Protein AF-A0A9D8GWQ0-F1 (afdb_monomer)

Mean predicted aligned error: 8.58 Å

Radius of gyration: 28.24 Å; Cα contacts (8 Å, |Δi|>4): 1017; chains: 1; bounding box: 76×61×78 Å

Secondary structure (DSSP, 8-state):
-TTS--EE-SS--SHHHHHHHHHTT-SEE--SHHHHHHTT----S-GGGT--TTSSS----HHHHHHTT-TT-----HHHHHHHHHHHHHHHHHHHHHHHHHTT-S-GGGGTT-GGG----S-TTT---HHHHS---S--S---TTS---------S---SHHHHHHHHHHHSS-EEEEE-S--TT--STTHHHHHHHHHHHHTTTS-HHHHHHHHHH--SSTT-EEEEEEEEEEEEE-TTTTTT--TEEEEEEEEEE-TTTTTT-EEEEEEEEEEEPTTS-EEE--B-TTTTTT--EEEEEE-S-B-TTTTTT-EEEEEEE----SS---GGG--HHHHSSB-S-TTTT-EEEEEEE-S---TTBTTT--EEEEEEE-BGGGTB-HHHHHHHB-TT--EEEE---TTSHHHHHHHHHHHHHHHHHHHTT-HHHHHHTHHHHH-GGGTEEEEEE------TTS---

Foldseek 3Di:
DVPDAAEDEDPDDALVVVLLVQLLAHQYYDDDVNLVVLQPQPPPPCLLVLQRQAQDRHPDDPVRNVVVVVPRRDHRDDVSSVVSNVVRVVVSVVRNCVVCVVVVHRDSNVSRNNLCVDDDDDDVVPDDCCVSSPRPPPPPVDPPPPDPPPPPPPPPQPPDVLVVQLVCLLVVLDEAEAEDEPADQSREQACVVNQVSLVCLCVVHPDPPSSNVSSVVQQDDAQPGASYEYEYADQHEYHYNACAQPERNYHYAYQHEYEYNHLAQHPEYEYFQFFHQDPVRDTDHQEYYECHNPLHQEYEYAGQFAYEEAAQAQPHAYEYEQNHAQPAADDCVVPCFLVRWSYSACYNALHAAYEYEYAYGNAAQYQQNHDYYKYKYWADVRNVRHPVSVVRRHHPNHQKDWAQDDPPDPVLQSQLVSLVVNLVSCVVVVNPVVSVVCVVCNVGVSVTIIMIGHDPDDDPSVDDPD

Sequence (466 aa):
RDRVEIWADGGLRTAADAIKLICLGANRLGYGTAAMVAIGCTICRGCQLDTCHVGIATQLDEEEAEHRGLKRFVPREYEPAVEGLMRYFTEMGEALRRIAGAMGVDDVQDLVGQADRLAQITHHAEMDLDGLLTPTGDRVIGSPEDGERYFRPFSPPPPHRAPDAAQEALEAATVLAVEESDLTARDRNLGTDLAGVIARARTGLHTPQKLSAQVARTAPEGHAGTLVDLQFTDGAATGSGLAAFNVEGVRIRVSGGAQDGVGKCSLGGEVQVLKALSDSGEWVGGHVGKSFAYGAQRGLFLIQGDADARAGIRLSGADMVLGGEPDDPIDDRIGALGARANCKGFAFEYMTGGRAVVLGDPGPWLCSGMTGGVVYVRQEDGWNLDEAAVRRRLSKAAKVSLVPFEAGSEDAQNVSELLASYRAALAASGQDAEAARLAPLAEAPEDHFIAIHPVTQQADPNISTE

Nearest PDB structures (foldseek):
  1ofd-assembly2_B  TM=8.112E-01  e=1.352E-15  Synechocystis sp. PCC 6803
  1ofe-assembly2_B  TM=7.937E-01  e=5.193E-15  Synechocystis sp. PCC 6803
  7mfm-assembly1_G  TM=8.299E-01  e=1.540E-14  Bacillus subtilis
  1lm1-assembly1_A  TM=7.926E-01  e=3.524E-14  Synechocystis sp. PCC 6803
  6s6s-assembly1_C  TM=7.854E-01  e=1.894E-14  Azospirillum brasilense

Structure (mmCIF, N/CA/C/O backbone):
data_AF-A0A9D8GWQ0-F1
#
_entry.id   AF-A0A9D8GWQ0-F1
#
loop_
_atom_site.group_PDB
_atom_site.id
_atom_site.type_symbol
_atom_site.label_atom_id
_atom_site.label_alt_id
_atom_site.label_comp_id
_atom_site.label_asym_id
_atom_site.label_entity_id
_atom_site.label_seq_id
_atom_site.pdbx_PDB_ins_code
_atom_site.Cartn_x
_atom_site.Cartn_y
_atom_site.Cartn_z
_atom_site.occupancy
_atom_site.B_iso_or_equiv
_atom_site.auth_seq_id
_atom_site.auth_comp_id
_atom_site.auth_asym_id
_atom_site.auth_atom_id
_atom_site.pdbx_PDB_model_num
ATOM 1 N N . ARG A 1 1 ? -3.227 -7.475 -31.555 1.00 69.62 1 ARG A N 1
ATOM 2 C CA . ARG A 1 1 ? -1.836 -7.056 -31.217 1.00 69.62 1 ARG A CA 1
ATOM 3 C C . ARG A 1 1 ? -1.715 -5.532 -31.153 1.00 69.62 1 ARG A C 1
ATOM 5 O O . ARG A 1 1 ? -1.007 -5.031 -30.296 1.00 69.62 1 ARG A O 1
ATOM 12 N N . ASP A 1 2 ? -2.452 -4.833 -32.005 1.00 74.19 2 ASP A N 1
ATOM 13 C CA . ASP A 1 2 ? -2.796 -3.404 -32.030 1.00 74.19 2 ASP A CA 1
ATOM 14 C C . ASP A 1 2 ? -3.245 -2.745 -30.706 1.00 74.19 2 ASP A C 1
ATOM 16 O O . ASP A 1 2 ? -3.158 -1.531 -30.576 1.00 74.19 2 ASP A O 1
ATOM 20 N N . ARG A 1 3 ? -3.725 -3.507 -29.714 1.00 75.44 3 ARG A N 1
ATOM 21 C CA . ARG A 1 3 ? -4.240 -2.950 -28.444 1.00 75.44 3 ARG A CA 1
ATOM 22 C C . ARG A 1 3 ? -3.185 -2.705 -27.359 1.00 75.44 3 ARG A C 1
ATOM 24 O O . ARG A 1 3 ? -3.527 -2.144 -26.323 1.00 75.44 3 ARG A O 1
ATOM 31 N N . VAL A 1 4 ? -1.956 -3.181 -27.547 1.00 80.50 4 VAL A N 1
ATOM 32 C CA . VAL A 1 4 ? -0.872 -3.090 -26.554 1.00 80.50 4 VAL A CA 1
ATOM 33 C C . VAL A 1 4 ? 0.449 -2.789 -27.251 1.00 80.50 4 VAL A C 1
ATOM 35 O O . VAL A 1 4 ? 0.674 -3.266 -28.360 1.00 80.50 4 VAL A O 1
ATOM 38 N N . GLU A 1 5 ? 1.341 -2.045 -26.601 1.00 87.50 5 GLU A N 1
ATOM 39 C CA . GLU A 1 5 ? 2.758 -2.018 -26.977 1.00 87.50 5 GLU A CA 1
ATOM 40 C C . GLU A 1 5 ? 3.494 -3.155 -26.258 1.00 87.50 5 GLU A C 1
ATOM 42 O O . GLU A 1 5 ? 3.232 -3.420 -25.085 1.00 87.50 5 GLU A O 1
ATOM 47 N N . ILE A 1 6 ? 4.433 -3.814 -26.939 1.00 89.94 6 ILE A N 1
ATOM 48 C CA . ILE A 1 6 ? 5.308 -4.815 -26.314 1.00 89.94 6 ILE A CA 1
ATOM 49 C C . ILE A 1 6 ? 6.654 -4.170 -26.027 1.00 89.94 6 ILE A C 1
ATOM 51 O O . ILE A 1 6 ? 7.312 -3.654 -26.932 1.00 89.94 6 ILE A O 1
ATOM 55 N N . TRP A 1 7 ? 7.044 -4.180 -24.758 1.00 95.06 7 TRP A N 1
ATOM 56 C CA . TRP A 1 7 ? 8.340 -3.704 -24.295 1.00 95.06 7 TRP A CA 1
ATOM 57 C C . TRP A 1 7 ? 9.187 -4.924 -23.939 1.00 95.06 7 TRP A C 1
ATOM 59 O O . TRP A 1 7 ? 8.683 -5.848 -23.303 1.00 95.06 7 TRP A O 1
ATOM 69 N N . ALA A 1 8 ? 10.448 -4.940 -24.360 1.00 95.94 8 ALA A N 1
ATOM 70 C CA . ALA A 1 8 ? 11.371 -6.031 -24.066 1.00 95.94 8 ALA A CA 1
ATOM 71 C C . ALA A 1 8 ? 12.682 -5.499 -23.481 1.00 95.94 8 ALA A C 1
ATOM 73 O O . ALA A 1 8 ? 13.184 -4.459 -23.901 1.00 95.94 8 ALA A O 1
ATOM 74 N N . ASP A 1 9 ? 13.257 -6.221 -22.529 1.00 96.06 9 ASP A N 1
ATOM 75 C CA . ASP A 1 9 ? 14.583 -5.960 -21.979 1.00 96.06 9 ASP A CA 1
ATOM 76 C C . ASP A 1 9 ? 15.331 -7.285 -21.740 1.00 96.06 9 ASP A C 1
ATOM 78 O O . ASP A 1 9 ? 14.940 -8.334 -22.252 1.00 96.06 9 ASP A O 1
ATOM 82 N N . GLY A 1 10 ? 16.445 -7.228 -21.009 1.00 92.94 10 GLY A N 1
ATOM 83 C CA . GLY A 1 10 ? 17.205 -8.415 -20.619 1.00 92.94 10 GLY A CA 1
ATOM 84 C C . GLY A 1 10 ? 18.472 -8.607 -21.447 1.00 92.94 10 GLY A C 1
ATOM 85 O O . GLY A 1 10 ? 18.461 -9.113 -22.563 1.00 92.94 10 GLY A O 1
ATOM 86 N N . GLY A 1 11 ? 19.615 -8.210 -20.882 1.00 90.12 11 GLY A N 1
ATOM 87 C CA . GLY A 1 11 ? 20.929 -8.500 -21.466 1.00 90.12 11 GLY A CA 1
ATOM 88 C C . GLY A 1 11 ? 21.261 -7.780 -22.780 1.00 90.12 11 GLY A C 1
ATOM 89 O O . GLY A 1 11 ? 22.303 -8.080 -23.357 1.00 90.12 11 GLY A O 1
ATOM 90 N N . LEU A 1 12 ? 20.438 -6.824 -23.223 1.00 93.44 12 LEU A N 1
ATOM 91 C CA . LEU A 1 12 ? 20.675 -5.997 -24.409 1.00 93.44 12 LEU A CA 1
ATOM 92 C C . LEU A 1 12 ? 21.979 -5.200 -24.281 1.00 93.44 12 LEU A C 1
ATOM 94 O O . LEU A 1 12 ? 22.118 -4.360 -23.387 1.00 93.44 12 LEU A O 1
ATOM 98 N N . ARG A 1 13 ? 22.935 -5.461 -25.178 1.00 90.44 13 ARG A N 1
ATOM 99 C CA . ARG A 1 13 ? 24.250 -4.792 -25.189 1.00 90.44 13 ARG A CA 1
ATOM 100 C C . ARG A 1 13 ? 24.556 -4.106 -26.509 1.00 90.44 13 ARG A C 1
ATOM 102 O O . ARG A 1 13 ? 25.332 -3.156 -26.527 1.00 90.44 13 ARG A O 1
ATOM 109 N N . THR A 1 14 ? 23.993 -4.604 -27.605 1.00 94.75 14 THR A N 1
ATOM 110 C CA . THR A 1 14 ? 24.332 -4.157 -28.956 1.00 94.75 14 THR A CA 1
ATOM 111 C C . THR A 1 14 ? 23.088 -3.841 -29.780 1.00 94.75 14 THR A C 1
ATOM 113 O O . THR A 1 14 ? 21.995 -4.339 -29.507 1.00 94.75 14 THR A O 1
ATOM 116 N N . ALA A 1 15 ? 23.272 -3.067 -30.852 1.00 95.94 15 ALA A N 1
ATOM 117 C CA . ALA A 1 15 ? 22.208 -2.782 -31.813 1.00 95.94 15 ALA A CA 1
ATOM 118 C C . ALA A 1 15 ? 21.702 -4.050 -32.525 1.00 95.94 15 ALA A C 1
ATOM 120 O O . ALA A 1 15 ? 20.538 -4.121 -32.907 1.00 95.94 15 ALA A O 1
ATOM 121 N N . ALA A 1 16 ? 22.549 -5.075 -32.663 1.00 95.31 16 ALA A N 1
ATOM 122 C CA . ALA A 1 16 ? 22.145 -6.359 -33.225 1.00 95.31 16 ALA A CA 1
ATOM 123 C C . ALA A 1 16 ? 21.191 -7.118 -32.291 1.00 95.31 16 ALA A C 1
ATOM 125 O O . ALA A 1 16 ? 20.250 -7.746 -32.767 1.00 95.31 16 ALA A O 1
ATOM 126 N N . ASP A 1 17 ? 21.405 -7.052 -30.974 1.00 95.94 17 ASP A N 1
ATOM 127 C CA . ASP A 1 17 ? 20.475 -7.633 -29.995 1.00 95.94 17 ASP A CA 1
ATOM 128 C C . ASP A 1 17 ? 19.128 -6.906 -30.046 1.00 95.94 17 ASP A C 1
ATOM 130 O O . ASP A 1 17 ? 18.072 -7.533 -30.104 1.00 95.94 17 ASP A O 1
ATOM 134 N N . ALA A 1 18 ? 19.182 -5.575 -30.109 1.00 96.44 18 ALA A N 1
ATOM 135 C CA . ALA A 1 18 ? 18.012 -4.718 -30.215 1.00 96.44 18 ALA A CA 1
ATOM 136 C C . ALA A 1 18 ? 17.177 -5.006 -31.478 1.00 96.44 18 ALA A C 1
ATOM 138 O O . ALA A 1 18 ? 15.974 -5.234 -31.366 1.00 96.44 18 ALA A O 1
ATOM 139 N N . ILE A 1 19 ? 17.799 -5.075 -32.663 1.00 97.00 19 ILE A N 1
ATOM 140 C CA . ILE A 1 19 ? 17.099 -5.390 -33.923 1.00 97.00 19 ILE A CA 1
ATOM 141 C C . ILE A 1 19 ? 16.437 -6.764 -33.874 1.00 97.00 19 ILE A C 1
ATOM 143 O O . ILE A 1 19 ? 15.312 -6.900 -34.346 1.00 97.00 19 ILE A O 1
ATOM 147 N N . LYS A 1 20 ? 17.086 -7.772 -33.274 1.00 96.00 20 LYS A N 1
ATOM 148 C CA . LYS A 1 20 ? 16.481 -9.103 -33.127 1.00 96.00 20 LYS A CA 1
ATOM 149 C C . LYS A 1 20 ? 15.201 -9.035 -32.301 1.00 96.00 20 LYS A C 1
ATOM 151 O O . LYS A 1 20 ? 14.183 -9.547 -32.744 1.00 96.00 20 LYS A O 1
ATOM 156 N N . LEU A 1 21 ? 15.220 -8.374 -31.140 1.00 96.12 21 LEU A N 1
ATOM 157 C CA . LEU A 1 21 ? 14.016 -8.242 -30.310 1.00 96.12 21 LEU A CA 1
ATOM 158 C C . LEU A 1 21 ? 12.903 -7.451 -31.009 1.00 96.12 21 LEU A C 1
ATOM 160 O O . LEU A 1 21 ? 11.731 -7.793 -30.866 1.00 96.12 21 LEU A O 1
ATOM 164 N N . ILE A 1 22 ? 13.261 -6.433 -31.794 1.00 95.94 22 ILE A N 1
ATOM 165 C CA . ILE A 1 22 ? 12.305 -5.675 -32.612 1.00 95.94 22 ILE A CA 1
ATOM 166 C C . ILE A 1 22 ? 11.671 -6.588 -33.668 1.00 95.94 22 ILE A C 1
ATOM 168 O O . ILE A 1 22 ? 10.448 -6.697 -33.717 1.00 95.94 22 ILE A O 1
ATOM 172 N N . CYS A 1 23 ? 12.478 -7.334 -34.428 1.00 95.50 23 CYS A N 1
ATOM 173 C CA . CYS A 1 23 ? 11.988 -8.311 -35.407 1.00 95.50 23 CYS A CA 1
ATOM 174 C C . CYS A 1 23 ? 11.107 -9.390 -34.758 1.00 95.50 23 CYS A C 1
ATOM 176 O O . CYS A 1 23 ? 10.121 -9.812 -35.346 1.00 95.50 23 CYS A O 1
ATOM 178 N N . LEU A 1 24 ? 11.391 -9.778 -33.513 1.00 94.94 24 LEU A N 1
ATOM 179 C CA . LEU A 1 24 ? 10.560 -10.706 -32.736 1.00 94.94 24 LEU A CA 1
ATOM 180 C C . LEU A 1 24 ? 9.284 -10.066 -32.147 1.00 94.94 24 LEU A C 1
ATOM 182 O O . LEU A 1 24 ? 8.480 -10.762 -31.530 1.00 94.94 24 LEU A O 1
ATOM 186 N N . GLY A 1 25 ? 9.061 -8.762 -32.342 1.00 92.38 25 GLY A N 1
ATOM 187 C CA . GLY A 1 25 ? 7.790 -8.091 -32.053 1.00 92.38 25 GLY A CA 1
ATOM 188 C C . GLY A 1 25 ? 7.817 -7.026 -30.956 1.00 92.38 25 GLY A C 1
ATOM 189 O O . GLY A 1 25 ? 6.742 -6.541 -30.586 1.00 92.38 25 GLY A O 1
ATOM 190 N N . ALA A 1 26 ? 8.983 -6.645 -30.426 1.00 95.12 26 ALA A N 1
ATOM 191 C CA . ALA A 1 26 ? 9.093 -5.560 -29.449 1.00 95.12 26 ALA A CA 1
ATOM 192 C C . ALA A 1 26 ? 8.931 -4.178 -30.112 1.00 95.12 26 ALA A C 1
ATOM 194 O O . ALA A 1 26 ? 9.663 -3.840 -31.035 1.00 95.12 26 ALA A O 1
ATOM 195 N N . ASN A 1 27 ? 8.013 -3.349 -29.602 1.00 92.06 27 ASN A N 1
ATOM 196 C CA . ASN A 1 27 ? 7.883 -1.939 -29.999 1.00 92.06 27 ASN A CA 1
ATOM 197 C C . ASN A 1 27 ? 8.937 -1.057 -29.321 1.00 92.06 27 ASN A C 1
ATOM 199 O O . ASN A 1 27 ? 9.398 -0.070 -29.898 1.00 92.06 27 ASN A O 1
ATOM 203 N N . ARG A 1 28 ? 9.287 -1.389 -28.071 1.00 93.88 28 ARG A N 1
ATOM 204 C CA . ARG A 1 28 ? 10.242 -0.636 -27.252 1.00 93.88 28 ARG A CA 1
ATOM 205 C C . ARG A 1 28 ? 11.221 -1.557 -26.552 1.00 93.88 28 ARG A C 1
ATOM 207 O O . ARG A 1 28 ? 10.903 -2.705 -26.248 1.00 93.88 28 ARG A O 1
ATOM 214 N N . LEU A 1 29 ? 12.400 -1.014 -26.271 1.00 95.06 29 LEU A N 1
ATOM 215 C CA . LEU A 1 29 ? 13.492 -1.731 -25.631 1.00 95.06 29 LEU A CA 1
ATOM 216 C C . LEU A 1 29 ? 13.909 -1.042 -24.331 1.00 95.06 29 LEU A C 1
ATOM 218 O O . LEU A 1 29 ? 14.144 0.167 -24.321 1.00 95.06 29 LEU A O 1
ATOM 222 N N . GLY A 1 30 ? 14.018 -1.815 -23.253 1.00 95.75 30 GLY A N 1
ATOM 223 C CA . GLY A 1 30 ? 14.525 -1.370 -21.958 1.00 95.75 30 GLY A CA 1
ATOM 224 C C . GLY A 1 30 ? 16.007 -1.704 -21.781 1.00 95.75 30 GLY A C 1
ATOM 225 O O . GLY A 1 30 ? 16.451 -2.807 -22.092 1.00 95.75 30 GLY A O 1
ATOM 226 N N . TYR A 1 31 ? 16.789 -0.763 -21.246 1.00 96.00 31 TYR A N 1
ATOM 227 C CA . TYR A 1 31 ? 18.221 -0.949 -20.991 1.00 96.00 31 TYR A CA 1
ATOM 228 C C . TYR A 1 31 ? 18.539 -0.694 -19.516 1.00 96.00 31 TYR A C 1
ATOM 230 O O . TYR A 1 31 ? 18.653 0.450 -19.093 1.00 96.00 31 TYR A O 1
ATOM 238 N N . GLY A 1 32 ? 18.720 -1.766 -18.741 1.00 94.19 32 GLY A N 1
ATOM 239 C CA . GLY A 1 32 ? 19.171 -1.690 -17.346 1.00 94.19 32 GLY A CA 1
ATOM 240 C C . GLY A 1 32 ? 20.698 -1.715 -17.232 1.00 94.19 32 GLY A C 1
ATOM 241 O O . GLY A 1 32 ? 21.352 -0.686 -17.084 1.00 94.19 32 GLY A O 1
ATOM 242 N N . THR A 1 33 ? 21.300 -2.905 -17.345 1.00 94.25 33 THR A N 1
ATOM 243 C CA . THR A 1 33 ? 22.745 -3.106 -17.121 1.00 94.25 33 THR A CA 1
ATOM 244 C C . THR A 1 33 ? 23.631 -2.251 -18.027 1.00 94.25 33 THR A C 1
ATOM 246 O O . THR A 1 33 ? 24.604 -1.681 -17.547 1.00 94.25 33 THR A O 1
ATOM 249 N N . ALA A 1 34 ? 23.313 -2.135 -19.320 1.00 94.50 34 ALA A N 1
ATOM 250 C CA . ALA A 1 34 ? 24.120 -1.333 -20.239 1.00 94.50 34 ALA A CA 1
ATOM 251 C C . ALA A 1 34 ? 24.074 0.166 -19.894 1.00 94.50 34 ALA A C 1
ATOM 253 O O . ALA A 1 34 ? 25.108 0.826 -19.946 1.00 94.50 34 ALA A O 1
ATOM 254 N N . ALA A 1 35 ? 22.921 0.678 -19.445 1.00 94.88 35 ALA A N 1
ATOM 255 C CA . ALA A 1 35 ? 22.804 2.049 -18.950 1.00 94.88 35 ALA A CA 1
ATOM 256 C C . ALA A 1 35 ? 23.631 2.254 -17.669 1.00 94.88 35 ALA A C 1
ATOM 258 O O . ALA A 1 35 ? 24.348 3.244 -17.555 1.00 94.88 35 ALA A O 1
ATOM 259 N N . MET A 1 36 ? 23.627 1.279 -16.750 1.00 95.19 36 MET A N 1
ATOM 260 C CA . MET A 1 36 ? 24.495 1.303 -15.564 1.00 95.19 36 MET A CA 1
ATOM 261 C C . MET A 1 36 ? 25.988 1.316 -15.935 1.00 95.19 36 MET A C 1
ATOM 263 O O . MET A 1 36 ? 26.777 2.017 -15.310 1.00 95.19 36 MET A O 1
ATOM 267 N N . VAL A 1 37 ? 26.402 0.567 -16.962 1.00 94.88 37 VAL A N 1
ATOM 268 C CA . VAL A 1 37 ? 27.793 0.572 -17.461 1.00 94.88 37 VAL A CA 1
ATOM 269 C C . VAL A 1 37 ? 28.138 1.881 -18.175 1.00 94.88 37 VAL A C 1
ATOM 271 O O . VAL A 1 37 ? 29.262 2.357 -18.043 1.00 94.88 37 VAL A O 1
ATOM 274 N N . ALA A 1 38 ? 27.191 2.493 -18.889 1.00 95.31 38 ALA A N 1
ATOM 275 C CA . ALA A 1 38 ? 27.380 3.801 -19.519 1.00 95.31 38 ALA A CA 1
ATOM 276 C C . ALA A 1 38 ? 27.648 4.897 -18.479 1.00 95.31 38 ALA A C 1
ATOM 278 O O . ALA A 1 38 ? 28.471 5.781 -18.712 1.00 95.31 38 ALA A O 1
ATOM 279 N N . ILE A 1 39 ? 27.036 4.770 -17.300 1.00 95.19 39 ILE A N 1
ATOM 280 C CA . ILE A 1 39 ? 27.403 5.534 -16.113 1.00 95.19 39 ILE A CA 1
ATOM 281 C C . ILE A 1 39 ? 28.516 4.831 -15.323 1.00 95.19 39 ILE A C 1
ATOM 283 O O . ILE A 1 39 ? 28.538 4.899 -14.123 1.00 95.19 39 ILE A O 1
ATOM 287 N N . GLY A 1 40 ? 29.471 4.107 -15.897 1.00 93.12 40 GLY A N 1
ATOM 288 C CA . GLY A 1 40 ? 30.672 3.658 -15.167 1.00 93.12 40 GLY A CA 1
ATOM 289 C C . GLY A 1 40 ? 30.506 2.521 -14.141 1.00 93.12 40 GLY A C 1
ATOM 290 O O . GLY A 1 40 ? 31.380 2.347 -13.293 1.00 93.12 40 GLY A O 1
ATOM 291 N N . CYS A 1 41 ? 29.433 1.725 -14.189 1.00 94.38 41 CYS A N 1
ATOM 292 C CA . CYS A 1 41 ? 29.378 0.467 -13.436 1.00 94.38 41 CYS A CA 1
ATOM 293 C C . CYS A 1 41 ? 30.508 -0.473 -13.874 1.00 94.38 41 CYS A C 1
ATOM 295 O O . CYS A 1 41 ? 30.668 -0.764 -15.057 1.00 94.38 41 CYS A O 1
ATOM 297 N N . THR A 1 42 ? 31.249 -1.009 -12.905 1.00 93.44 42 THR A N 1
ATOM 298 C CA . THR A 1 42 ? 32.367 -1.942 -13.132 1.00 93.44 42 THR A CA 1
ATOM 299 C C . THR A 1 42 ? 31.960 -3.415 -13.028 1.00 93.44 42 THR A C 1
ATOM 301 O O . THR A 1 42 ? 32.809 -4.299 -13.108 1.00 93.44 42 THR A O 1
ATOM 304 N N . ILE A 1 43 ? 30.660 -3.699 -12.860 1.00 93.88 43 ILE A N 1
ATOM 305 C CA . ILE A 1 43 ? 30.093 -5.055 -12.745 1.00 93.88 43 ILE A CA 1
ATOM 306 C C . ILE A 1 43 ? 30.734 -5.832 -11.573 1.00 93.88 43 ILE A C 1
ATOM 308 O O . ILE A 1 43 ? 31.044 -7.016 -11.664 1.00 93.88 43 ILE A O 1
ATOM 312 N N . CYS A 1 44 ? 30.911 -5.168 -10.426 1.00 90.75 44 CYS A N 1
ATOM 313 C CA . CYS A 1 44 ? 31.491 -5.786 -9.228 1.00 90.75 44 CYS A CA 1
ATOM 314 C C . CYS A 1 44 ? 30.561 -6.790 -8.518 1.00 90.75 44 CYS A C 1
ATOM 316 O O . CYS A 1 44 ? 31.034 -7.557 -7.687 1.00 90.75 44 CYS A O 1
ATOM 318 N N . ARG A 1 45 ? 29.255 -6.791 -8.842 1.00 91.94 45 ARG A N 1
ATOM 319 C CA . ARG A 1 45 ? 28.226 -7.705 -8.295 1.00 91.94 45 ARG A CA 1
ATOM 320 C C . ARG A 1 45 ? 28.115 -7.702 -6.760 1.00 91.94 45 ARG A C 1
ATOM 322 O O . ARG A 1 45 ? 27.816 -8.724 -6.151 1.00 91.94 45 ARG A O 1
ATOM 329 N N . GLY A 1 46 ? 28.334 -6.537 -6.154 1.00 88.88 46 GLY A N 1
ATOM 330 C CA . GLY A 1 46 ? 28.156 -6.293 -4.718 1.00 88.88 46 GLY A CA 1
ATOM 331 C C . GLY A 1 46 ? 27.068 -5.264 -4.408 1.00 88.88 46 GLY A C 1
ATOM 332 O O . GLY A 1 46 ? 27.147 -4.603 -3.381 1.00 88.88 46 GLY A O 1
ATOM 333 N N . CYS A 1 47 ? 26.098 -5.065 -5.307 1.00 92.38 47 CYS A N 1
ATOM 334 C CA . CYS A 1 47 ? 25.074 -4.020 -5.181 1.00 92.38 47 CYS A CA 1
ATOM 335 C C . CYS A 1 47 ? 24.225 -4.178 -3.907 1.00 92.38 47 CYS A C 1
ATOM 337 O O . CYS A 1 47 ? 23.905 -3.195 -3.257 1.00 92.38 47 CYS A O 1
ATOM 339 N N . GLN A 1 48 ? 23.918 -5.417 -3.522 1.00 91.31 48 GLN A N 1
ATOM 340 C CA . GLN A 1 48 ? 23.160 -5.762 -2.317 1.00 91.31 48 GLN A CA 1
ATOM 341 C C . GLN A 1 48 ? 23.912 -5.495 -1.005 1.00 91.31 48 GLN A C 1
ATOM 343 O O . GLN A 1 48 ? 23.300 -5.488 0.055 1.00 91.31 48 GLN A O 1
ATOM 348 N N . LEU A 1 49 ? 25.235 -5.310 -1.065 1.00 90.12 49 LEU A N 1
ATOM 349 C CA . LEU A 1 49 ? 26.070 -5.090 0.118 1.00 90.12 49 LEU A CA 1
ATOM 350 C C . LEU A 1 49 ? 26.156 -3.614 0.509 1.00 90.12 49 LEU A C 1
ATOM 352 O O . LEU A 1 49 ? 26.807 -3.303 1.498 1.00 90.12 49 LEU A O 1
ATOM 356 N N . ASP A 1 50 ? 25.554 -2.711 -0.277 1.00 90.12 50 ASP A N 1
ATOM 357 C CA . ASP A 1 50 ? 25.632 -1.263 -0.060 1.00 90.12 50 ASP A CA 1
ATOM 358 C C . ASP A 1 50 ? 27.079 -0.711 -0.130 1.00 90.12 50 ASP A C 1
ATOM 360 O O . ASP A 1 50 ? 27.384 0.365 0.363 1.00 90.12 50 ASP A O 1
ATOM 364 N N . THR A 1 51 ? 28.004 -1.432 -0.778 1.00 89.88 51 THR A N 1
ATOM 365 C CA . THR A 1 51 ? 29.441 -1.087 -0.863 1.00 89.88 51 THR A CA 1
ATOM 366 C C . THR A 1 51 ? 29.904 -0.781 -2.291 1.00 89.88 51 THR A C 1
ATOM 368 O O . THR A 1 51 ? 31.011 -1.147 -2.707 1.00 89.88 51 THR A O 1
ATOM 371 N N . CYS A 1 52 ? 29.046 -0.179 -3.116 1.00 91.75 52 CYS A N 1
ATOM 372 C CA . CYS A 1 52 ? 29.398 0.145 -4.497 1.00 91.75 52 CYS A CA 1
ATOM 373 C C . CYS A 1 52 ? 30.485 1.234 -4.555 1.00 91.75 52 CYS A C 1
ATOM 375 O O . CYS A 1 52 ? 30.197 2.418 -4.444 1.00 91.75 52 CYS A O 1
ATOM 377 N N . HIS A 1 53 ? 31.729 0.845 -4.842 1.00 90.31 53 HIS A N 1
ATOM 378 C CA . HIS A 1 53 ? 32.877 1.763 -4.897 1.00 90.31 53 HIS A CA 1
ATOM 379 C C . HIS A 1 53 ? 32.787 2.882 -5.955 1.00 90.31 53 HIS A C 1
ATOM 381 O O . HIS A 1 53 ? 33.545 3.833 -5.872 1.00 90.31 53 HIS A O 1
ATOM 387 N N . VAL A 1 54 ? 31.886 2.790 -6.938 1.00 91.25 54 VAL A N 1
ATOM 388 C CA . VAL A 1 54 ? 31.644 3.850 -7.946 1.00 91.25 54 VAL A CA 1
ATOM 389 C C . VAL A 1 54 ? 30.344 4.635 -7.709 1.00 91.25 54 VAL A C 1
ATOM 391 O O . VAL A 1 54 ? 29.793 5.223 -8.644 1.00 91.25 54 VAL A O 1
ATOM 394 N N . GLY A 1 55 ? 29.785 4.542 -6.498 1.00 89.88 55 GLY A N 1
ATOM 395 C CA . GLY A 1 55 ? 28.655 5.369 -6.068 1.00 89.88 55 GLY A CA 1
ATOM 396 C C . GLY A 1 55 ? 27.339 5.154 -6.827 1.00 89.88 55 GLY A C 1
ATOM 397 O O . GLY A 1 55 ? 26.533 6.070 -6.890 1.00 89.88 55 GLY A O 1
ATOM 398 N N . ILE A 1 56 ? 27.121 3.993 -7.467 1.00 92.31 56 ILE A N 1
ATOM 399 C CA . ILE A 1 56 ? 25.896 3.717 -8.251 1.00 92.31 56 ILE A CA 1
ATOM 400 C C . ILE A 1 56 ? 24.810 3.049 -7.403 1.00 92.31 56 ILE A C 1
ATOM 402 O O . ILE A 1 56 ? 23.682 3.518 -7.361 1.00 92.31 56 ILE A O 1
ATOM 406 N N . ALA A 1 57 ? 25.132 1.915 -6.776 1.00 93.06 57 ALA A N 1
ATOM 407 C CA . ALA A 1 57 ? 24.186 1.103 -6.009 1.00 93.06 57 ALA A CA 1
ATOM 408 C C . ALA A 1 57 ? 24.622 1.061 -4.539 1.00 93.06 57 ALA A C 1
ATOM 410 O O . ALA A 1 57 ? 25.147 0.054 -4.065 1.00 93.06 57 ALA A O 1
ATOM 411 N N . THR A 1 58 ? 24.520 2.209 -3.876 1.00 90.62 58 THR A N 1
ATOM 412 C CA . THR A 1 58 ? 24.902 2.432 -2.476 1.00 90.62 58 THR A CA 1
ATOM 413 C C . THR A 1 58 ? 24.217 3.694 -1.957 1.00 90.62 58 THR A C 1
ATOM 415 O O . THR A 1 58 ? 23.915 4.584 -2.751 1.00 90.62 58 THR A O 1
ATOM 418 N N . GLN A 1 59 ? 23.939 3.740 -0.657 1.00 90.50 59 GLN A N 1
ATOM 419 C CA . GLN A 1 59 ? 23.395 4.894 0.062 1.00 90.50 59 GLN A CA 1
ATOM 420 C C . GLN A 1 59 ? 24.468 5.632 0.878 1.00 90.50 59 GLN A C 1
ATOM 422 O O . GLN A 1 59 ? 24.126 6.547 1.616 1.00 90.50 59 GLN A O 1
ATOM 427 N N . LEU A 1 60 ? 25.737 5.218 0.779 1.00 88.94 60 LEU A N 1
ATOM 428 C CA . LEU A 1 60 ? 26.841 5.809 1.535 1.00 88.94 60 LEU A CA 1
ATOM 429 C C . LEU A 1 60 ? 27.269 7.148 0.949 1.00 88.94 60 LEU A C 1
ATOM 431 O O . LEU A 1 60 ? 27.424 7.269 -0.272 1.00 88.94 60 LEU A O 1
ATOM 435 N N . ASP A 1 61 ? 27.538 8.108 1.825 1.00 88.56 61 ASP A N 1
ATOM 436 C CA . ASP A 1 61 ? 28.341 9.273 1.489 1.00 88.56 61 ASP A CA 1
ATOM 437 C C . ASP A 1 61 ? 29.855 8.982 1.594 1.00 88.56 61 ASP A C 1
ATOM 439 O O . ASP A 1 61 ? 30.293 7.852 1.845 1.00 88.56 61 ASP A O 1
ATOM 443 N N . GLU A 1 62 ? 30.679 9.998 1.318 1.00 86.25 62 GLU A N 1
ATOM 444 C CA . GLU A 1 62 ? 32.139 9.866 1.365 1.00 86.25 62 GLU A CA 1
ATOM 445 C C . GLU A 1 62 ? 32.661 9.542 2.772 1.00 86.25 62 GLU A C 1
ATOM 447 O O . GLU A 1 62 ? 33.548 8.693 2.909 1.00 86.25 62 GLU A O 1
ATOM 452 N N . GLU A 1 63 ? 32.105 10.175 3.807 1.00 87.12 63 GLU A N 1
ATOM 453 C CA . GLU A 1 63 ? 32.544 10.009 5.195 1.00 87.12 63 GLU A CA 1
ATOM 454 C C . GLU A 1 63 ? 32.215 8.597 5.699 1.00 87.12 63 GLU A C 1
ATOM 456 O O . GLU A 1 63 ? 33.043 7.915 6.311 1.00 87.12 63 GLU A O 1
ATOM 461 N N . GLU A 1 64 ? 31.021 8.104 5.387 1.00 87.81 64 GLU A N 1
ATOM 462 C CA . GLU A 1 64 ? 30.543 6.778 5.767 1.00 87.81 64 GLU A CA 1
ATOM 463 C C . GLU A 1 64 ? 31.277 5.679 5.009 1.00 87.81 64 GLU A C 1
ATOM 465 O O . GLU A 1 64 ? 31.590 4.621 5.572 1.00 87.81 64 GLU A O 1
ATOM 470 N N . ALA A 1 65 ? 31.604 5.929 3.742 1.00 87.38 65 ALA A N 1
ATOM 471 C CA . ALA A 1 65 ? 32.437 5.031 2.969 1.00 87.38 65 ALA A CA 1
ATOM 472 C C . ALA A 1 65 ? 33.857 4.936 3.554 1.00 87.38 65 ALA A C 1
ATOM 474 O O . ALA A 1 65 ? 34.383 3.824 3.703 1.00 87.38 65 ALA A O 1
ATOM 475 N N . GLU A 1 66 ? 34.463 6.064 3.940 1.00 86.31 66 GLU A N 1
ATOM 476 C CA . GLU A 1 66 ? 35.765 6.087 4.613 1.00 86.31 66 GLU A CA 1
ATOM 477 C C . GLU A 1 66 ? 35.711 5.343 5.953 1.00 86.31 66 GLU A C 1
ATOM 479 O O . GLU A 1 66 ? 36.547 4.470 6.208 1.00 86.31 66 GLU A O 1
ATOM 484 N N . HIS A 1 67 ? 34.679 5.595 6.765 1.00 88.12 67 HIS A N 1
ATOM 485 C CA . HIS A 1 67 ? 34.467 4.913 8.042 1.00 88.12 67 HIS A CA 1
ATOM 486 C C . HIS A 1 67 ? 34.323 3.392 7.879 1.00 88.12 67 HIS A C 1
ATOM 488 O O . HIS A 1 67 ? 34.896 2.619 8.651 1.00 88.12 67 HIS A O 1
ATOM 494 N N . ARG A 1 68 ? 33.616 2.936 6.836 1.00 84.75 68 ARG A N 1
ATOM 495 C CA . ARG A 1 68 ? 33.499 1.510 6.478 1.00 84.75 68 ARG A CA 1
ATOM 496 C C . ARG A 1 68 ? 34.768 0.934 5.830 1.00 84.75 68 ARG A C 1
ATOM 498 O O . ARG A 1 68 ? 34.805 -0.253 5.506 1.00 84.75 68 ARG A O 1
ATOM 505 N N . GLY A 1 69 ? 35.818 1.736 5.643 1.00 86.38 69 GLY A N 1
ATOM 506 C CA . GLY A 1 69 ? 37.105 1.303 5.101 1.00 86.38 69 GLY A CA 1
ATOM 507 C C . GLY A 1 69 ? 37.110 1.084 3.584 1.00 86.38 69 GLY A C 1
ATOM 508 O O . GLY A 1 69 ? 37.947 0.331 3.069 1.00 86.38 69 GLY A O 1
ATOM 509 N N . LEU A 1 70 ? 36.197 1.722 2.845 1.00 84.75 70 LEU A N 1
ATOM 510 C CA . LEU A 1 70 ? 36.110 1.632 1.386 1.00 84.75 70 LEU A CA 1
ATOM 511 C C . LEU A 1 70 ? 37.209 2.473 0.721 1.00 84.75 70 LEU A C 1
ATOM 513 O O . LEU A 1 70 ? 37.013 3.609 0.312 1.00 84.75 70 LEU A O 1
ATOM 517 N N . LYS A 1 71 ? 38.385 1.867 0.530 1.00 77.19 71 LYS A N 1
ATOM 518 C CA . LYS A 1 71 ? 39.612 2.518 0.015 1.00 77.19 71 LYS A CA 1
ATOM 519 C C . LYS A 1 71 ? 39.527 3.166 -1.379 1.00 77.19 71 LYS A C 1
ATOM 521 O O . LYS A 1 71 ? 40.513 3.746 -1.826 1.00 77.19 71 LYS A O 1
ATOM 526 N N . ARG A 1 72 ? 38.441 2.967 -2.127 1.00 80.06 72 ARG A N 1
ATOM 527 C CA . ARG A 1 72 ? 38.285 3.421 -3.524 1.00 80.06 72 ARG A CA 1
ATOM 528 C C . ARG A 1 72 ? 36.866 3.893 -3.818 1.00 80.06 72 ARG A C 1
ATOM 530 O O . ARG A 1 72 ? 36.381 3.678 -4.925 1.00 80.06 72 ARG A O 1
ATOM 537 N N . PHE A 1 73 ? 36.194 4.446 -2.817 1.00 87.00 73 PHE A N 1
ATOM 538 C CA . PHE A 1 73 ? 34.893 5.047 -3.034 1.00 87.00 73 PHE A CA 1
ATOM 539 C C . PHE A 1 73 ? 35.050 6.331 -3.851 1.00 87.00 73 PHE A C 1
ATOM 541 O O . PHE A 1 73 ? 35.808 7.221 -3.481 1.00 87.00 73 PHE A O 1
ATOM 548 N N . VAL A 1 74 ? 34.377 6.378 -4.992 1.00 84.50 74 VAL A N 1
ATOM 549 C CA . VAL A 1 74 ? 34.241 7.561 -5.833 1.00 84.50 74 VAL A CA 1
ATOM 550 C C . VAL A 1 74 ? 32.743 7.767 -6.006 1.00 84.50 74 VAL A C 1
ATOM 552 O O . VAL A 1 74 ? 32.098 6.916 -6.636 1.00 84.50 74 VAL A O 1
ATOM 555 N N . PRO A 1 75 ? 32.166 8.834 -5.431 1.00 82.12 75 PRO A N 1
ATOM 556 C CA . PRO A 1 75 ? 30.765 9.142 -5.637 1.00 82.12 75 PRO A CA 1
ATOM 557 C C . PRO A 1 75 ? 30.434 9.296 -7.115 1.00 82.12 75 PRO A C 1
ATOM 559 O O . PRO A 1 75 ? 31.272 9.607 -7.965 1.00 82.12 75 PRO A O 1
ATOM 562 N N . ARG A 1 76 ? 29.162 9.086 -7.427 1.00 85.19 76 ARG A N 1
ATOM 563 C CA . ARG A 1 76 ? 28.648 9.314 -8.768 1.00 85.19 76 ARG A CA 1
ATOM 564 C C . ARG A 1 76 ? 28.628 10.812 -9.067 1.00 85.19 76 ARG A C 1
ATOM 566 O O . ARG A 1 76 ? 27.812 11.537 -8.514 1.00 85.19 76 ARG A O 1
ATOM 573 N N . GLU A 1 77 ? 29.441 11.243 -10.024 1.00 87.50 77 GLU A N 1
ATOM 574 C CA . GLU A 1 77 ? 29.316 12.580 -10.611 1.00 87.50 77 GLU A CA 1
ATOM 575 C C . GLU A 1 77 ? 28.157 12.625 -11.619 1.00 87.50 77 GLU A C 1
ATOM 577 O O . GLU A 1 77 ? 28.024 11.740 -12.475 1.00 87.50 77 GLU A O 1
ATOM 582 N N . TYR A 1 78 ? 27.307 13.648 -11.508 1.00 90.62 78 TYR A N 1
ATOM 583 C CA . TYR A 1 78 ? 26.069 13.765 -12.278 1.00 90.62 78 TYR A CA 1
ATOM 584 C C . TYR A 1 78 ? 26.336 14.055 -13.761 1.00 90.62 78 TYR A C 1
ATOM 586 O O . TYR A 1 78 ? 25.858 13.323 -14.630 1.00 90.62 78 TYR A O 1
ATOM 594 N N . GLU A 1 79 ? 27.142 15.072 -14.069 1.00 94.88 79 GLU A N 1
ATOM 595 C CA . GLU A 1 79 ? 27.403 15.521 -15.439 1.00 94.88 79 GLU A CA 1
ATOM 596 C C . GLU A 1 79 ? 28.063 14.427 -16.298 1.00 94.88 79 GLU A C 1
ATOM 598 O O . GLU A 1 79 ? 27.506 14.095 -17.351 1.00 94.88 79 GLU A O 1
ATOM 603 N N . PRO A 1 80 ? 29.153 13.756 -15.861 1.00 93.00 80 PRO A N 1
ATOM 604 C CA . PRO A 1 80 ? 29.758 12.676 -16.642 1.00 93.00 80 PRO A CA 1
ATOM 605 C C . PRO A 1 80 ? 28.818 11.481 -16.844 1.00 93.00 80 PRO A C 1
ATOM 607 O O . PRO A 1 80 ? 28.902 10.778 -17.855 1.00 93.00 80 PRO A O 1
ATOM 610 N N . ALA A 1 81 ? 27.913 11.228 -15.893 1.00 94.00 81 ALA A N 1
ATOM 611 C CA . ALA A 1 81 ? 26.920 10.167 -16.013 1.00 94.00 81 ALA A CA 1
ATOM 612 C C . ALA A 1 81 ? 25.868 10.491 -17.080 1.00 94.00 81 ALA A C 1
ATOM 614 O O . ALA A 1 81 ? 25.566 9.640 -17.921 1.00 94.00 81 ALA A O 1
ATOM 615 N N . VAL A 1 82 ? 25.359 11.726 -17.096 1.00 96.62 82 VAL A N 1
ATOM 616 C CA . VAL A 1 82 ? 24.440 12.204 -18.138 1.00 96.62 82 VAL A CA 1
ATOM 617 C C . VAL A 1 82 ? 25.107 12.130 -19.512 1.00 96.62 82 VAL A C 1
ATOM 619 O O . VAL A 1 82 ? 24.531 11.556 -20.439 1.00 96.62 82 VAL A O 1
ATOM 622 N N . GLU A 1 83 ? 26.343 12.617 -19.643 1.00 97.12 83 GLU A N 1
ATOM 623 C CA . GLU A 1 83 ? 27.105 12.530 -20.894 1.00 97.12 83 GLU A CA 1
ATOM 624 C C . GLU A 1 83 ? 27.318 11.078 -21.346 1.00 97.12 83 GLU A C 1
ATOM 626 O O . GLU A 1 83 ? 27.170 10.761 -22.530 1.00 97.12 83 GLU A O 1
ATOM 631 N N . GLY A 1 84 ? 27.633 10.178 -20.409 1.00 96.56 84 GLY A N 1
ATOM 632 C CA . GLY A 1 84 ? 27.780 8.747 -20.667 1.00 96.56 84 GLY A CA 1
ATOM 633 C C . GLY A 1 84 ? 26.508 8.118 -21.238 1.00 96.56 84 GLY A C 1
ATOM 634 O O . GLY A 1 84 ? 26.578 7.403 -22.243 1.00 96.56 84 GLY A O 1
ATOM 635 N N . LEU A 1 85 ? 25.345 8.427 -20.654 1.00 97.12 85 LEU A N 1
ATOM 636 C CA . LEU A 1 85 ? 24.041 7.957 -21.134 1.00 97.12 85 LEU A CA 1
ATOM 637 C C . LEU A 1 85 ? 23.695 8.532 -22.509 1.00 97.12 85 LEU A C 1
ATOM 639 O O . LEU A 1 85 ? 23.328 7.775 -23.409 1.00 97.12 85 LEU A O 1
ATOM 643 N N . MET A 1 86 ? 23.841 9.848 -22.689 1.00 98.06 86 MET A N 1
ATOM 644 C CA . MET A 1 86 ? 23.563 10.517 -23.963 1.00 98.06 86 MET A CA 1
ATOM 645 C C . MET A 1 86 ? 24.409 9.928 -25.088 1.00 98.06 86 MET A C 1
ATOM 647 O O . MET A 1 86 ? 23.876 9.576 -26.142 1.00 98.06 86 MET A O 1
ATOM 651 N N . ARG A 1 87 ? 25.714 9.762 -24.850 1.00 97.75 87 ARG A N 1
ATOM 652 C CA . ARG A 1 87 ? 26.629 9.149 -25.813 1.00 97.75 87 ARG A CA 1
ATOM 653 C C . ARG A 1 87 ? 26.217 7.714 -26.126 1.00 97.75 87 ARG A C 1
ATOM 655 O O . ARG A 1 87 ? 26.077 7.378 -27.296 1.00 97.75 87 ARG A O 1
ATOM 662 N N . TYR A 1 88 ? 25.967 6.883 -25.112 1.00 96.56 88 TYR A N 1
ATOM 663 C CA . TYR A 1 88 ? 25.567 5.488 -25.317 1.00 96.56 88 TYR A CA 1
ATOM 664 C C . TYR A 1 88 ? 24.294 5.355 -26.167 1.00 96.56 88 TYR A C 1
ATOM 666 O O . TYR A 1 88 ? 24.295 4.623 -27.157 1.00 96.56 88 TYR A O 1
ATOM 674 N N . PHE A 1 89 ? 23.221 6.075 -25.825 1.00 96.94 89 PHE A N 1
ATOM 675 C CA . PHE A 1 89 ? 21.958 5.975 -26.562 1.00 96.94 89 PHE A CA 1
ATOM 676 C C . PHE A 1 89 ? 22.026 6.605 -27.956 1.00 96.94 89 PHE A C 1
ATOM 678 O O . PHE A 1 89 ? 21.388 6.092 -28.876 1.00 96.94 89 PHE A O 1
ATOM 685 N N . THR A 1 90 ? 22.835 7.652 -28.143 1.00 97.69 90 THR A N 1
ATOM 686 C CA . THR A 1 90 ? 23.094 8.227 -29.473 1.00 97.69 90 THR A CA 1
ATOM 687 C C . THR A 1 90 ? 23.793 7.208 -30.369 1.00 97.69 90 THR A C 1
ATOM 689 O O . THR A 1 90 ? 23.297 6.902 -31.451 1.00 97.69 90 THR A O 1
ATOM 692 N N . GLU A 1 91 ? 24.884 6.605 -29.893 1.00 97.06 91 GLU A N 1
ATOM 693 C CA . GLU A 1 91 ? 25.634 5.602 -30.658 1.00 97.06 91 GLU A CA 1
ATOM 694 C C . GLU A 1 91 ? 24.815 4.334 -30.923 1.00 97.06 91 GLU A C 1
ATOM 696 O O . GLU A 1 91 ? 24.908 3.743 -32.002 1.00 97.06 91 GLU A O 1
ATOM 701 N N . MET A 1 92 ? 23.966 3.930 -29.972 1.00 96.31 92 MET A N 1
ATOM 702 C CA . MET A 1 92 ? 23.017 2.835 -30.170 1.00 96.31 92 MET A CA 1
ATOM 703 C C . MET A 1 92 ? 22.019 3.159 -31.286 1.00 96.31 92 MET A C 1
ATOM 705 O O . MET A 1 92 ? 21.794 2.328 -32.165 1.00 96.31 92 MET A O 1
ATOM 709 N N . GLY A 1 93 ? 21.456 4.371 -31.291 1.00 95.69 93 GLY A N 1
ATOM 710 C CA . GLY A 1 93 ? 20.552 4.837 -32.344 1.00 95.69 93 GLY A CA 1
ATOM 711 C C . GLY A 1 93 ? 21.219 4.865 -33.720 1.00 95.69 93 GLY A C 1
ATOM 712 O O . GLY A 1 93 ? 20.660 4.355 -34.689 1.00 95.69 93 GLY A O 1
ATOM 713 N N . GLU A 1 94 ? 22.445 5.382 -33.806 1.00 97.31 94 GLU A N 1
ATOM 714 C CA . GLU A 1 94 ? 23.232 5.376 -35.044 1.00 97.31 94 GLU A CA 1
ATOM 715 C C . GLU A 1 94 ? 23.549 3.953 -35.527 1.00 97.31 94 GLU A C 1
ATOM 717 O O . GLU A 1 94 ? 23.462 3.649 -36.719 1.00 97.31 94 GLU A O 1
ATOM 722 N N . ALA A 1 95 ? 23.882 3.041 -34.612 1.00 97.00 95 ALA A N 1
ATOM 723 C CA . ALA A 1 95 ? 24.116 1.642 -34.947 1.00 97.00 95 ALA A CA 1
ATOM 724 C C . ALA A 1 95 ? 22.841 0.939 -35.441 1.00 97.00 95 ALA A C 1
ATOM 726 O O . ALA A 1 95 ? 22.907 0.188 -36.414 1.00 97.00 95 ALA A O 1
ATOM 727 N N . LEU A 1 96 ? 21.686 1.218 -34.830 1.00 96.44 96 LEU A N 1
ATOM 728 C CA . LEU A 1 96 ? 20.386 0.724 -35.290 1.00 96.44 96 LEU A CA 1
ATOM 729 C C . LEU A 1 96 ? 20.056 1.226 -36.696 1.00 96.44 96 LEU A C 1
ATOM 731 O O . LEU A 1 96 ? 19.693 0.418 -37.546 1.00 96.44 96 LEU A O 1
ATOM 735 N N . ARG A 1 97 ? 20.257 2.523 -36.972 1.00 96.38 97 ARG A N 1
ATOM 736 C CA . ARG A 1 97 ? 20.067 3.107 -38.313 1.00 96.38 97 ARG A CA 1
ATOM 737 C C . ARG A 1 97 ? 20.927 2.414 -39.362 1.00 96.38 97 ARG A C 1
ATOM 739 O O . ARG A 1 97 ? 20.436 2.090 -40.437 1.00 96.38 97 ARG A O 1
ATOM 746 N N . ARG A 1 98 ? 22.198 2.137 -39.047 1.00 97.44 98 ARG A N 1
ATOM 747 C CA . ARG A 1 98 ? 23.094 1.408 -39.959 1.00 97.44 98 ARG A CA 1
ATOM 748 C C . ARG A 1 98 ? 22.594 -0.005 -40.256 1.00 97.44 98 ARG A C 1
ATOM 750 O O . ARG A 1 98 ? 22.639 -0.420 -41.410 1.00 97.44 98 ARG A O 1
ATOM 757 N N . ILE A 1 99 ? 22.122 -0.736 -39.242 1.00 97.06 99 ILE A N 1
ATOM 758 C CA . ILE A 1 99 ? 21.590 -2.094 -39.433 1.00 97.06 99 ILE A CA 1
ATOM 759 C C . ILE A 1 99 ? 20.285 -2.055 -40.236 1.00 97.06 99 ILE A C 1
ATOM 761 O O . ILE A 1 99 ? 20.163 -2.794 -41.208 1.00 97.06 99 ILE A O 1
ATOM 765 N N . ALA A 1 100 ? 19.345 -1.172 -39.891 1.00 95.81 100 ALA A N 1
ATOM 766 C CA . ALA A 1 100 ? 18.080 -1.031 -40.611 1.00 95.81 100 ALA A CA 1
ATOM 767 C C . ALA A 1 100 ? 18.294 -0.635 -42.081 1.00 95.81 100 ALA A C 1
ATOM 769 O O . ALA A 1 100 ? 17.751 -1.284 -42.974 1.00 95.81 100 ALA A O 1
ATOM 770 N N . GLY A 1 101 ? 19.189 0.322 -42.346 1.00 96.62 101 GLY A N 1
ATOM 771 C CA . GLY A 1 101 ? 19.571 0.696 -43.708 1.00 96.62 101 GLY A CA 1
ATOM 772 C C . GLY A 1 101 ? 20.201 -0.465 -44.485 1.00 96.62 101 GLY A C 1
ATOM 773 O O . GLY A 1 101 ? 19.871 -0.679 -45.648 1.00 96.62 101 GLY A O 1
ATOM 774 N N . ALA A 1 102 ? 21.040 -1.284 -43.838 1.00 96.75 102 ALA A N 1
ATOM 775 C CA . ALA A 1 102 ? 21.577 -2.504 -44.448 1.00 96.75 102 ALA A CA 1
ATOM 776 C C . ALA A 1 102 ? 20.495 -3.571 -44.718 1.00 96.75 102 ALA A C 1
ATOM 778 O O . ALA A 1 102 ? 20.646 -4.379 -45.632 1.00 96.75 102 ALA A O 1
ATOM 779 N N . MET A 1 103 ? 19.398 -3.561 -43.955 1.00 95.75 103 MET A N 1
ATOM 780 C CA . MET A 1 103 ? 18.211 -4.398 -44.171 1.00 95.75 103 MET A CA 1
ATOM 781 C C . MET A 1 103 ? 17.223 -3.798 -45.191 1.00 95.75 103 MET A C 1
ATOM 783 O O . MET A 1 103 ? 16.210 -4.437 -45.498 1.00 95.75 103 MET A O 1
ATOM 787 N N . GLY A 1 104 ? 17.516 -2.604 -45.724 1.00 96.62 104 GLY A N 1
ATOM 788 C CA . GLY A 1 104 ? 16.689 -1.894 -46.699 1.00 96.62 104 GLY A CA 1
ATOM 789 C C . GLY A 1 104 ? 15.432 -1.265 -46.099 1.00 96.62 104 GLY A C 1
ATOM 790 O O . GLY A 1 104 ? 14.405 -1.228 -46.771 1.00 96.62 104 GLY A O 1
ATOM 791 N N . VAL A 1 105 ? 15.491 -0.840 -44.834 1.00 95.44 105 VAL A N 1
ATOM 792 C CA . VAL A 1 105 ? 14.362 -0.248 -44.108 1.00 95.44 105 VAL A CA 1
ATOM 793 C C . VAL A 1 105 ? 14.744 1.129 -43.566 1.00 95.44 105 VAL A C 1
ATOM 795 O O . VAL A 1 105 ? 15.782 1.276 -42.919 1.00 95.44 105 VAL A O 1
ATOM 798 N N . ASP A 1 106 ? 13.888 2.120 -43.821 1.00 91.38 106 ASP A N 1
ATOM 799 C CA . ASP A 1 106 ? 14.115 3.516 -43.429 1.00 91.38 106 ASP A CA 1
ATOM 800 C C . ASP A 1 106 ? 13.675 3.808 -41.982 1.00 91.38 106 ASP A C 1
ATOM 802 O O . ASP A 1 106 ? 14.331 4.590 -41.289 1.00 91.38 106 ASP A O 1
ATOM 806 N N . ASP A 1 107 ? 12.610 3.154 -41.498 1.00 90.31 107 ASP A N 1
ATOM 807 C CA . ASP A 1 107 ? 12.154 3.235 -40.107 1.00 90.31 107 ASP A CA 1
ATOM 808 C C . ASP A 1 107 ? 12.327 1.893 -39.383 1.00 90.31 107 ASP A C 1
ATOM 810 O O . ASP A 1 107 ? 11.768 0.864 -39.753 1.00 90.31 107 ASP A O 1
ATOM 814 N N . VAL A 1 108 ? 13.081 1.902 -38.283 1.00 91.81 108 VAL A N 1
ATOM 815 C CA . VAL A 1 108 ? 13.284 0.723 -37.430 1.00 91.81 108 VAL A CA 1
ATOM 816 C C . VAL A 1 108 ? 11.951 0.160 -36.913 1.00 91.81 108 VAL A C 1
ATOM 818 O O . VAL A 1 108 ? 11.858 -1.045 -36.682 1.00 91.81 108 VAL A O 1
ATOM 821 N N . GLN A 1 109 ? 10.917 0.989 -36.740 1.00 91.56 109 GLN A N 1
ATOM 822 C CA . GLN A 1 109 ? 9.592 0.523 -36.322 1.00 91.56 109 GLN A CA 1
ATOM 823 C C . GLN A 1 109 ? 8.915 -0.374 -37.365 1.00 91.56 109 GLN A C 1
ATOM 825 O O . GLN A 1 109 ? 8.132 -1.243 -36.982 1.00 91.56 109 GLN A O 1
ATOM 830 N N . ASP A 1 110 ? 9.260 -0.257 -38.648 1.00 92.06 110 ASP A N 1
ATOM 831 C CA . ASP A 1 110 ? 8.715 -1.140 -39.683 1.00 92.06 110 ASP A CA 1
ATOM 832 C C . ASP A 1 110 ? 9.229 -2.577 -39.534 1.00 92.06 110 ASP A C 1
ATOM 834 O O . ASP A 1 110 ? 8.587 -3.514 -40.000 1.00 92.06 110 ASP A O 1
ATOM 838 N N . LEU A 1 111 ? 10.354 -2.782 -38.840 1.00 93.62 111 LEU A N 1
ATOM 839 C CA . LEU A 1 111 ? 10.890 -4.113 -38.547 1.00 93.62 111 LEU A CA 1
ATOM 840 C C . LEU A 1 111 ? 10.123 -4.837 -37.434 1.00 93.62 111 LEU A C 1
ATOM 842 O O . LEU A 1 111 ? 10.380 -6.018 -37.209 1.00 93.62 111 LEU A O 1
ATOM 846 N N . VAL A 1 112 ? 9.207 -4.172 -36.720 1.00 92.88 112 VAL A N 1
ATOM 847 C CA . VAL A 1 112 ? 8.498 -4.782 -35.588 1.00 92.88 112 VAL A CA 1
ATOM 848 C C . VAL A 1 112 ? 7.713 -6.012 -36.047 1.00 92.88 112 VAL A C 1
ATOM 850 O O . VAL A 1 112 ? 6.775 -5.914 -36.833 1.00 92.88 112 VAL A O 1
ATOM 853 N N . GLY A 1 113 ? 8.069 -7.179 -35.510 1.00 90.81 113 GLY A N 1
ATOM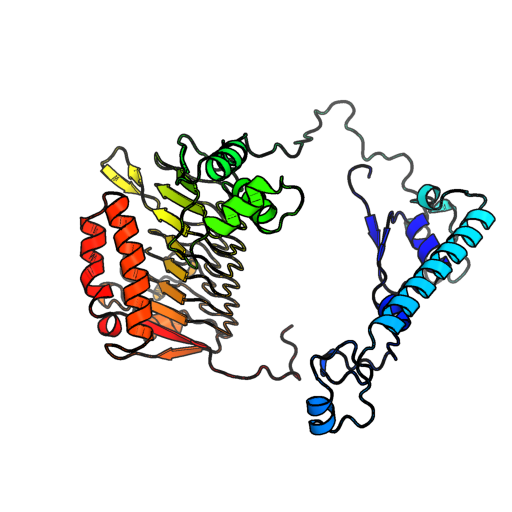 854 C CA . GLY A 1 113 ? 7.395 -8.444 -35.817 1.00 90.81 113 GLY A CA 1
ATOM 855 C C . GLY A 1 113 ? 7.802 -9.089 -37.146 1.00 90.81 113 GLY A C 1
ATOM 856 O O . GLY A 1 113 ? 7.256 -10.139 -37.483 1.00 90.81 113 GLY A O 1
ATOM 857 N N . GLN A 1 114 ? 8.764 -8.517 -37.880 1.00 92.50 114 GLN A N 1
ATOM 858 C CA . GLN A 1 114 ? 9.334 -9.113 -39.096 1.00 92.50 114 GLN A CA 1
ATOM 859 C C . GLN A 1 114 ? 10.350 -10.219 -38.751 1.00 92.50 114 GLN A C 1
ATOM 861 O O . GLN A 1 114 ? 11.543 -10.128 -39.053 1.00 92.50 114 GLN A O 1
ATOM 866 N N . ALA A 1 115 ? 9.879 -11.255 -38.049 1.00 93.25 115 ALA A N 1
ATOM 867 C CA . ALA A 1 115 ? 10.695 -12.375 -37.577 1.00 93.25 115 ALA A CA 1
ATOM 868 C C . ALA A 1 115 ? 11.289 -13.202 -38.730 1.00 93.25 115 ALA A C 1
ATOM 870 O O . ALA A 1 115 ? 12.360 -13.783 -38.579 1.00 93.25 115 ALA A O 1
ATOM 871 N N . ASP A 1 116 ? 10.654 -13.167 -39.902 1.00 90.62 116 ASP A N 1
ATOM 872 C CA . ASP A 1 116 ? 11.107 -13.769 -41.158 1.00 90.62 116 ASP A CA 1
ATOM 873 C C . ASP A 1 116 ? 12.433 -13.190 -41.681 1.00 90.62 116 ASP A C 1
ATOM 875 O O . ASP A 1 116 ? 13.107 -13.807 -42.505 1.00 90.62 116 ASP A O 1
ATOM 879 N N . ARG A 1 117 ? 12.855 -12.024 -41.176 1.00 92.44 117 ARG A N 1
ATOM 880 C CA . ARG A 1 117 ? 14.177 -11.445 -41.465 1.00 92.44 117 ARG A CA 1
ATOM 881 C C . ARG A 1 117 ? 15.305 -12.032 -40.624 1.00 92.44 117 ARG A C 1
ATOM 883 O O . ARG A 1 117 ? 16.470 -11.695 -40.844 1.00 92.44 117 ARG A O 1
ATOM 890 N N . LEU A 1 118 ? 14.979 -12.869 -39.648 1.00 95.12 118 LEU A N 1
ATOM 891 C CA . LEU A 1 118 ? 15.942 -13.570 -38.817 1.00 95.12 118 LEU A CA 1
ATOM 892 C C . LEU A 1 118 ? 16.044 -15.025 -39.271 1.00 95.12 118 LEU A C 1
ATOM 894 O O . LEU A 1 118 ? 15.057 -15.655 -39.634 1.00 95.12 118 LEU A O 1
ATOM 898 N N . ALA A 1 119 ? 17.251 -15.577 -39.200 1.00 94.62 119 ALA A N 1
ATOM 899 C CA . ALA A 1 119 ? 17.498 -16.981 -39.489 1.00 94.62 119 ALA A CA 1
ATOM 900 C C . ALA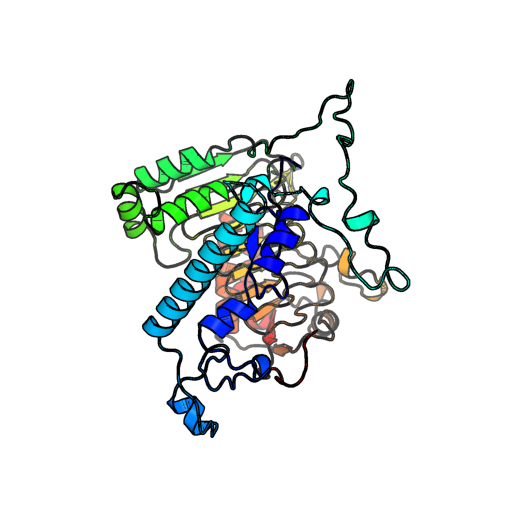 A 1 119 ? 18.439 -17.574 -38.440 1.00 94.62 119 ALA A C 1
ATOM 902 O O . ALA A 1 119 ? 19.424 -16.943 -38.040 1.00 94.62 119 ALA A O 1
ATOM 903 N N . GLN A 1 120 ? 18.153 -18.803 -38.011 1.00 95.25 120 GLN A N 1
ATOM 904 C CA . GLN A 1 120 ? 19.118 -19.607 -37.274 1.00 95.25 120 GLN A CA 1
ATOM 905 C C . GLN A 1 120 ? 20.240 -20.021 -38.232 1.00 95.25 120 GLN A C 1
ATOM 907 O O . GLN A 1 120 ? 19.976 -20.529 -39.317 1.00 95.25 120 GLN A O 1
ATOM 912 N N . ILE A 1 121 ? 21.489 -19.786 -37.832 1.00 95.88 121 ILE A N 1
ATOM 913 C CA . ILE A 1 121 ? 22.667 -20.057 -38.675 1.00 95.88 121 ILE A CA 1
ATOM 914 C C . ILE A 1 121 ? 23.549 -21.194 -38.144 1.00 95.88 121 ILE A C 1
ATOM 916 O O . ILE A 1 121 ? 24.435 -21.670 -38.850 1.00 95.88 121 ILE A O 1
ATOM 920 N N . THR A 1 122 ? 23.357 -21.601 -36.888 1.00 96.12 122 THR A N 1
ATOM 921 C CA . THR A 1 122 ? 24.159 -22.621 -36.199 1.00 96.12 122 THR A CA 1
ATOM 922 C C . THR A 1 122 ? 23.308 -23.389 -35.185 1.00 96.12 122 THR A C 1
ATOM 924 O O . THR A 1 122 ? 22.189 -22.991 -34.864 1.00 96.12 122 THR A O 1
ATOM 927 N N . HIS A 1 123 ? 23.853 -24.489 -34.656 1.00 95.81 123 HIS A N 1
ATOM 928 C CA . HIS A 1 123 ? 23.250 -25.305 -33.591 1.00 95.81 123 HIS A CA 1
ATOM 929 C C . HIS A 1 123 ? 21.884 -25.937 -33.919 1.00 95.81 123 HIS A C 1
ATOM 931 O O . HIS A 1 123 ? 21.060 -26.147 -33.033 1.00 95.81 123 HIS A O 1
ATOM 937 N N . HIS A 1 124 ? 21.634 -26.247 -35.197 1.00 95.19 124 HIS A N 1
ATOM 938 C CA . HIS A 1 124 ? 20.371 -26.850 -35.652 1.00 95.19 124 HIS A CA 1
ATOM 939 C C . HIS A 1 124 ? 20.115 -28.259 -35.089 1.00 95.19 124 HIS A C 1
ATOM 941 O O . HIS A 1 124 ? 18.984 -28.729 -35.117 1.00 95.19 124 HIS A O 1
ATOM 947 N N . ALA A 1 125 ? 21.153 -28.960 -34.616 1.00 95.69 125 ALA A N 1
ATOM 948 C CA . ALA A 1 125 ? 21.003 -30.291 -34.027 1.00 95.69 125 ALA A CA 1
ATOM 949 C C . ALA A 1 125 ? 20.621 -30.227 -32.538 1.00 95.69 125 ALA A C 1
ATOM 951 O O . ALA A 1 125 ? 20.032 -31.167 -32.010 1.00 95.69 125 ALA A O 1
ATOM 952 N N . GLU A 1 126 ? 20.979 -29.137 -31.861 1.00 97.44 126 GLU A N 1
ATOM 953 C CA . GLU A 1 126 ? 20.770 -28.936 -30.430 1.00 97.44 126 GLU A CA 1
ATOM 954 C C . GLU A 1 126 ? 19.500 -28.140 -30.122 1.00 97.44 126 GLU A C 1
ATOM 956 O O . GLU A 1 126 ? 18.920 -28.306 -29.049 1.00 97.44 126 GLU A O 1
ATOM 961 N N . MET A 1 127 ? 19.079 -27.262 -31.036 1.00 96.44 127 MET A N 1
ATOM 962 C CA . MET A 1 127 ? 17.938 -26.377 -30.839 1.00 96.44 127 MET A CA 1
ATOM 963 C C . MET A 1 127 ? 17.265 -26.038 -32.166 1.00 96.44 127 MET A C 1
ATOM 965 O O . MET A 1 127 ? 17.932 -25.745 -33.156 1.00 96.44 127 MET A O 1
ATOM 969 N N . ASP A 1 128 ? 15.938 -26.025 -32.138 1.00 94.44 128 ASP A N 1
ATOM 970 C CA . ASP A 1 128 ? 15.081 -25.609 -33.241 1.00 94.44 128 ASP A CA 1
ATOM 971 C C . ASP A 1 128 ? 14.424 -24.266 -32.891 1.00 94.44 128 ASP A C 1
ATOM 973 O O . ASP A 1 128 ? 13.679 -24.166 -31.910 1.00 94.44 128 ASP A O 1
ATOM 977 N N . LEU A 1 129 ? 14.750 -23.220 -33.658 1.00 95.25 129 LEU A N 1
ATOM 978 C CA . LEU A 1 129 ? 14.184 -21.880 -33.497 1.00 95.25 129 LEU A CA 1
ATOM 979 C C . LEU A 1 129 ? 13.020 -21.597 -34.454 1.00 95.25 129 LEU A C 1
ATOM 981 O O . LEU A 1 129 ? 12.478 -20.491 -34.409 1.00 95.25 129 LEU A O 1
ATOM 985 N N . ASP A 1 130 ? 12.585 -22.558 -35.273 1.00 90.75 130 ASP A N 1
ATOM 986 C CA . ASP A 1 130 ? 11.533 -22.333 -36.268 1.00 90.75 130 ASP A CA 1
ATOM 987 C C . ASP A 1 130 ? 10.240 -21.849 -35.610 1.00 90.75 130 ASP A C 1
ATOM 989 O O . ASP A 1 130 ? 9.608 -20.917 -36.102 1.00 90.75 130 ASP A O 1
ATOM 993 N N . GLY A 1 131 ? 9.877 -22.389 -34.444 1.00 89.81 131 GLY A N 1
ATOM 994 C CA . GLY A 1 131 ? 8.698 -21.936 -33.699 1.00 89.81 131 GLY A CA 1
ATOM 995 C C . GLY A 1 131 ? 8.760 -20.469 -33.249 1.00 89.81 131 GLY A C 1
ATOM 996 O O . GLY A 1 131 ? 7.719 -19.829 -33.131 1.00 89.81 131 GLY A O 1
ATOM 997 N N . LEU A 1 132 ? 9.961 -19.929 -33.012 1.00 90.94 132 LEU A N 1
ATOM 998 C CA . LEU A 1 132 ? 10.177 -18.525 -32.642 1.00 90.94 132 LEU A CA 1
ATOM 999 C C . LEU A 1 132 ? 10.219 -17.611 -33.874 1.00 90.94 132 LEU A C 1
ATOM 1001 O O . LEU A 1 132 ? 9.769 -16.469 -33.808 1.00 90.94 132 LEU A O 1
ATOM 1005 N N . LEU A 1 133 ? 10.801 -18.100 -34.970 1.00 92.81 133 LEU A N 1
ATOM 1006 C CA . LEU A 1 133 ? 11.051 -17.320 -36.182 1.00 92.81 133 LEU A CA 1
ATOM 1007 C C . LEU A 1 133 ? 9.892 -17.360 -37.175 1.00 92.81 133 LEU A C 1
ATOM 1009 O O . LEU A 1 133 ? 9.795 -16.479 -38.023 1.00 92.81 133 LEU A O 1
ATOM 1013 N N . THR A 1 134 ? 9.008 -18.351 -37.069 1.00 88.38 134 THR A N 1
ATOM 1014 C CA . THR A 1 134 ? 7.812 -18.453 -37.904 1.00 88.38 134 THR A CA 1
ATOM 1015 C C . THR A 1 134 ? 6.853 -17.332 -37.523 1.00 88.38 134 THR A C 1
ATOM 1017 O O . THR A 1 134 ? 6.292 -17.369 -36.421 1.00 88.38 134 THR A O 1
ATOM 1020 N N . PRO A 1 135 ? 6.599 -16.355 -38.414 1.00 81.31 135 PRO A N 1
ATOM 1021 C CA . PRO A 1 135 ? 5.575 -15.366 -38.150 1.00 81.31 135 PRO A CA 1
ATOM 1022 C C . PRO A 1 135 ? 4.252 -16.095 -37.949 1.00 81.31 135 PRO A C 1
ATOM 1024 O O . PRO A 1 135 ? 3.858 -16.951 -38.750 1.00 81.31 135 PRO A O 1
ATOM 1027 N N . THR A 1 136 ? 3.526 -15.750 -36.889 1.00 72.88 136 THR A N 1
ATOM 1028 C CA . THR A 1 136 ? 2.101 -16.059 -36.864 1.00 72.88 136 THR A CA 1
ATOM 1029 C C . THR A 1 136 ? 1.524 -15.311 -38.060 1.00 72.88 136 THR A C 1
ATOM 1031 O O . THR A 1 136 ? 1.539 -14.083 -38.038 1.00 72.88 136 THR A O 1
ATOM 1034 N N . GLY A 1 137 ? 1.124 -16.007 -39.132 1.00 66.00 137 GLY A N 1
ATOM 1035 C CA . GLY A 1 137 ? 0.537 -15.351 -40.308 1.00 66.00 137 GLY A CA 1
ATOM 1036 C C . GLY A 1 137 ? -0.708 -14.531 -39.941 1.00 66.00 137 GLY A C 1
ATOM 1037 O O . GLY A 1 137 ? -1.017 -14.356 -38.763 1.00 66.00 137 GLY A O 1
ATOM 1038 N N . ASP A 1 138 ? -1.519 -14.132 -40.920 1.00 57.50 138 ASP A N 1
ATOM 1039 C CA . ASP A 1 138 ? -2.806 -13.444 -40.690 1.00 57.50 138 ASP A CA 1
ATOM 1040 C C . ASP A 1 138 ? -3.866 -14.301 -39.956 1.00 57.50 138 ASP A C 1
ATOM 1042 O O . ASP A 1 138 ? -5.070 -14.082 -40.079 1.00 57.50 138 ASP A O 1
ATOM 1046 N N . ARG A 1 139 ? -3.460 -15.258 -39.111 1.00 47.88 139 ARG A N 1
ATOM 1047 C CA . ARG A 1 139 ? -4.216 -15.623 -37.915 1.00 47.88 139 ARG A CA 1
ATOM 1048 C C . ARG A 1 139 ? -4.253 -14.407 -36.990 1.00 47.88 139 ARG A C 1
ATOM 1050 O O . ARG A 1 139 ? -3.734 -14.410 -35.877 1.00 47.88 139 ARG A O 1
ATOM 1057 N N . VAL A 1 140 ? -5.022 -13.407 -37.413 1.00 48.94 140 VAL A N 1
ATOM 1058 C CA . VAL A 1 140 ? -6.020 -12.827 -36.534 1.00 48.94 140 VAL A CA 1
ATOM 1059 C C . VAL A 1 140 ? -6.646 -14.037 -35.841 1.00 48.94 140 VAL A C 1
ATOM 1061 O O . VAL A 1 140 ? -7.332 -14.834 -36.479 1.00 48.94 140 VAL A O 1
ATOM 1064 N N . ILE A 1 141 ? -6.316 -14.273 -34.567 1.00 47.28 141 ILE A N 1
ATOM 1065 C CA . ILE A 1 141 ? -7.192 -15.067 -33.704 1.00 47.28 141 ILE A CA 1
ATOM 1066 C C . ILE A 1 141 ? -8.534 -14.388 -33.904 1.00 47.28 141 ILE A C 1
ATOM 1068 O O . ILE A 1 141 ? -8.638 -13.226 -33.510 1.00 47.28 141 ILE A O 1
ATOM 1072 N N . GLY A 1 142 ? -9.417 -15.031 -34.680 1.00 39.16 142 GLY A N 1
ATOM 1073 C CA . GLY A 1 142 ? -10.398 -14.334 -35.501 1.00 39.16 142 GLY A CA 1
ATOM 1074 C C . GLY A 1 142 ? -10.987 -13.149 -34.763 1.00 39.16 142 GLY A C 1
ATOM 1075 O O . GLY A 1 142 ? -11.433 -13.288 -33.625 1.00 39.16 142 GLY A O 1
ATOM 1076 N N . SER A 1 143 ? -11.026 -11.980 -35.401 1.00 41.81 143 SER A N 1
ATOM 1077 C CA . SER A 1 143 ? -12.187 -11.147 -35.149 1.00 41.81 143 SER A CA 1
ATOM 1078 C C . SER A 1 143 ? -13.365 -12.078 -35.412 1.00 41.81 143 SER A C 1
ATOM 1080 O O . SER A 1 143 ? -13.449 -12.559 -36.543 1.00 41.81 143 SER A O 1
ATOM 1082 N N . PRO A 1 144 ? -14.171 -12.451 -34.404 1.00 41.72 144 PRO A N 1
ATOM 1083 C CA . PRO A 1 144 ? -15.286 -13.342 -34.658 1.00 41.72 144 PRO A CA 1
ATOM 1084 C C . PRO A 1 144 ? -16.115 -12.647 -35.730 1.00 41.72 144 PRO A C 1
ATOM 1086 O O . PRO A 1 144 ? -16.555 -11.520 -35.504 1.00 41.72 144 PRO A O 1
ATOM 1089 N N . GLU A 1 145 ? -16.231 -13.252 -36.911 1.00 45.81 145 GLU A N 1
ATOM 1090 C CA . GLU A 1 145 ? -16.981 -12.639 -38.008 1.00 45.81 145 GLU A CA 1
ATOM 1091 C C . GLU A 1 145 ? -18.476 -12.532 -37.681 1.00 45.81 145 GLU A C 1
ATOM 1093 O O . GLU A 1 145 ? -19.155 -11.765 -38.336 1.00 45.81 145 GLU A O 1
ATOM 1098 N N . ASP A 1 146 ? -18.975 -13.152 -36.605 1.00 40.47 146 ASP A N 1
ATOM 1099 C CA . ASP A 1 146 ? -20.391 -13.084 -36.211 1.00 40.47 146 ASP A CA 1
ATOM 1100 C C . ASP A 1 146 ? -20.608 -13.127 -34.684 1.00 40.47 146 ASP A C 1
ATOM 1102 O O . ASP A 1 146 ? -21.532 -13.757 -34.172 1.00 40.47 146 ASP A O 1
ATOM 1106 N N . GLY A 1 147 ? -19.745 -12.473 -33.906 1.00 38.41 147 GLY A N 1
ATOM 1107 C CA . GLY A 1 147 ? -19.933 -12.364 -32.458 1.00 38.41 147 GLY A CA 1
ATOM 1108 C C . GLY A 1 147 ? -19.635 -10.956 -31.993 1.00 38.41 147 GLY A C 1
ATOM 1109 O O . GLY A 1 147 ? -18.507 -10.492 -32.163 1.00 38.41 147 GLY A O 1
ATOM 1110 N N . GLU A 1 148 ? -20.633 -10.282 -31.416 1.00 33.56 148 GLU A N 1
ATOM 1111 C CA . GLU A 1 148 ? -20.474 -8.982 -30.769 1.00 33.56 148 GLU A CA 1
ATOM 1112 C C . GLU A 1 148 ? -19.170 -8.964 -29.971 1.00 33.56 148 GLU A C 1
ATOM 1114 O O . GLU A 1 148 ? -18.982 -9.695 -28.993 1.00 33.56 148 GLU A O 1
ATOM 1119 N N . ARG A 1 149 ? -18.220 -8.144 -30.427 1.00 40.84 149 ARG A N 1
ATOM 1120 C CA . ARG A 1 149 ? -17.008 -7.886 -29.669 1.00 40.84 149 ARG A CA 1
ATOM 1121 C C . ARG A 1 149 ? -17.471 -7.297 -28.340 1.00 40.84 149 ARG A C 1
ATOM 1123 O O . ARG A 1 149 ? -17.854 -6.132 -28.300 1.00 40.84 149 ARG A O 1
ATOM 1130 N N . TYR A 1 150 ? -17.341 -8.042 -27.243 1.00 35.50 150 TYR A N 1
ATOM 1131 C CA . TYR A 1 150 ? -17.287 -7.457 -25.901 1.00 35.50 150 TYR A CA 1
ATOM 1132 C C . TYR A 1 150 ? -15.952 -6.714 -25.742 1.00 35.50 150 TYR A C 1
ATOM 1134 O O . TYR A 1 150 ? -15.123 -6.991 -24.878 1.00 35.50 150 TYR A O 1
ATOM 1142 N N . PHE A 1 151 ? -15.725 -5.726 -26.603 1.00 36.28 151 PHE A N 1
ATOM 1143 C CA . PHE A 1 151 ? -14.947 -4.573 -26.229 1.00 36.28 151 PHE A CA 1
ATOM 1144 C C . PHE A 1 151 ? -15.842 -3.859 -25.220 1.00 36.28 151 PHE A C 1
ATOM 1146 O O . PHE A 1 151 ? -16.718 -3.087 -25.590 1.00 36.28 151 PHE A O 1
ATOM 1153 N N . ARG A 1 152 ? -15.663 -4.138 -23.926 1.00 36.47 152 ARG A N 1
ATOM 1154 C CA . ARG A 1 152 ? -15.864 -3.043 -22.989 1.00 36.47 152 ARG A CA 1
ATOM 1155 C C . ARG A 1 152 ? -14.708 -2.099 -23.304 1.00 36.47 152 ARG A C 1
ATOM 1157 O O . ARG A 1 152 ? -13.566 -2.470 -23.012 1.00 36.47 152 ARG A O 1
ATOM 1164 N N . PRO A 1 153 ? -14.927 -0.923 -23.925 1.00 37.34 153 PRO A N 1
ATOM 1165 C CA . PRO A 1 153 ? -13.994 0.169 -23.701 1.00 37.34 153 PRO A CA 1
ATOM 1166 C C . PRO A 1 153 ? -13.749 0.252 -22.190 1.00 37.34 153 PRO A C 1
ATOM 1168 O O . PRO A 1 153 ? -14.549 -0.253 -21.393 1.00 37.34 153 PRO A O 1
ATOM 1171 N N . PHE A 1 154 ? -12.651 0.867 -21.764 1.00 42.91 154 PHE A N 1
ATOM 1172 C CA . PHE A 1 154 ? -12.689 1.467 -20.440 1.00 42.91 154 PHE A CA 1
ATOM 1173 C C . PHE A 1 154 ? -13.908 2.390 -20.474 1.00 42.91 154 PHE A C 1
ATOM 1175 O O . PHE A 1 154 ? -13.855 3.463 -21.062 1.00 42.91 154 PHE A O 1
ATOM 1182 N N . SER A 1 155 ? -15.054 1.896 -20.006 1.00 38.09 155 SER A N 1
ATOM 1183 C CA . SER A 1 155 ? -16.136 2.745 -19.591 1.00 38.09 155 SER A CA 1
ATOM 1184 C C . SER A 1 155 ? -15.464 3.487 -18.458 1.00 38.09 155 SER A C 1
ATOM 1186 O O . SER A 1 155 ? -15.150 2.827 -17.455 1.00 38.09 155 SER A O 1
ATOM 1188 N N . PRO A 1 156 ? -15.151 4.789 -18.615 1.00 45.09 156 PRO A N 1
ATOM 1189 C CA . PRO A 1 156 ? -14.931 5.574 -17.422 1.00 45.09 156 PRO A CA 1
ATOM 1190 C C . PRO A 1 156 ? -16.074 5.209 -16.469 1.00 45.09 156 PRO A C 1
ATOM 1192 O O . PRO A 1 156 ? -17.194 4.959 -16.954 1.00 45.09 156 PRO A O 1
ATOM 1195 N N . PRO A 1 157 ? -15.801 5.048 -15.160 1.00 49.16 157 PRO A N 1
ATOM 1196 C CA . PRO A 1 157 ? -16.899 4.938 -14.209 1.00 49.16 157 PRO A CA 1
ATOM 1197 C C . PRO A 1 157 ? -17.939 6.000 -14.596 1.00 49.16 157 PRO A C 1
ATOM 1199 O O . PRO A 1 157 ? -17.530 7.060 -15.098 1.00 49.16 157 PRO A O 1
ATOM 1202 N N . PRO A 1 158 ? -19.252 5.686 -14.525 1.00 46.59 158 PRO A N 1
ATOM 1203 C CA . PRO A 1 158 ? -20.285 6.661 -14.877 1.00 46.59 158 PRO A CA 1
ATOM 1204 C C . PRO A 1 158 ? -19.870 8.005 -14.281 1.00 46.59 158 PRO A C 1
ATOM 1206 O O . PRO A 1 158 ? -19.299 7.977 -13.194 1.00 46.59 158 PRO A O 1
ATOM 1209 N N . PRO A 1 159 ? -19.998 9.130 -15.006 1.00 47.97 159 PRO A N 1
ATOM 1210 C CA . PRO A 1 159 ? -19.448 10.402 -14.564 1.00 47.97 159 PRO A CA 1
ATOM 1211 C C . PRO A 1 159 ? -20.107 10.788 -13.239 1.00 47.97 159 PRO A C 1
ATOM 1213 O O . PRO A 1 159 ? -21.114 11.487 -13.208 1.00 47.97 159 PRO A O 1
ATOM 1216 N N . HIS A 1 160 ? -19.556 10.296 -12.134 1.00 54.41 160 HIS A N 1
ATOM 1217 C CA . HIS A 1 160 ? -19.786 10.826 -10.816 1.00 54.41 160 HIS A CA 1
ATOM 1218 C C . HIS A 1 160 ? -19.302 12.261 -10.924 1.00 54.41 160 HIS A C 1
ATOM 1220 O O . HIS A 1 160 ? -18.301 12.535 -11.598 1.00 54.41 160 HIS A O 1
ATOM 1226 N N . ARG A 1 161 ? -20.015 13.197 -10.305 1.00 53.97 161 ARG A N 1
ATOM 1227 C CA . ARG A 1 161 ? -19.773 14.641 -10.457 1.00 53.97 161 ARG A CA 1
ATOM 1228 C C . ARG A 1 161 ? -18.365 15.077 -10.024 1.00 53.97 161 ARG A C 1
ATOM 1230 O O . ARG A 1 161 ? -18.036 16.247 -10.138 1.00 53.97 161 ARG A O 1
ATOM 1237 N N . ALA A 1 162 ? -17.528 14.150 -9.562 1.00 55.50 162 ALA A N 1
ATOM 1238 C CA . ALA A 1 162 ? -16.163 14.312 -9.091 1.00 55.50 162 ALA A CA 1
ATOM 1239 C C . ALA A 1 162 ? -15.261 15.258 -9.919 1.00 55.50 162 ALA A C 1
ATOM 1241 O O . ALA A 1 162 ? -14.597 16.069 -9.279 1.00 55.50 162 ALA A O 1
ATOM 1242 N N . PRO A 1 163 ? -15.193 15.237 -11.271 1.00 57.03 163 PRO A N 1
ATOM 1243 C CA . PRO A 1 163 ? -14.336 16.176 -12.007 1.00 57.03 163 PRO A CA 1
ATOM 1244 C C . PRO A 1 163 ? -14.855 17.621 -11.971 1.00 57.03 163 PRO A C 1
ATOM 1246 O O . PRO A 1 163 ? -14.073 18.542 -11.738 1.00 57.03 163 PRO A O 1
ATOM 1249 N N . ASP A 1 164 ? -16.167 17.807 -12.147 1.00 63.22 164 ASP A N 1
ATOM 1250 C CA . ASP A 1 164 ? -16.814 19.125 -12.110 1.00 63.22 164 ASP A CA 1
ATOM 1251 C C . ASP A 1 164 ? -16.794 19.690 -10.681 1.00 63.22 164 ASP A C 1
ATOM 1253 O O . ASP A 1 164 ? -16.433 20.844 -10.467 1.00 63.22 164 ASP A O 1
ATOM 1257 N N . ALA A 1 165 ? -17.062 18.833 -9.692 1.00 59.78 165 ALA A N 1
ATOM 1258 C CA . ALA A 1 165 ? -16.976 19.132 -8.268 1.00 59.78 165 ALA A CA 1
ATOM 1259 C C . ALA A 1 165 ? -15.546 19.501 -7.841 1.00 59.78 165 ALA A C 1
ATOM 1261 O O . ALA A 1 165 ? -15.352 20.421 -7.052 1.00 59.78 165 ALA A O 1
ATOM 1262 N N . ALA A 1 166 ? -14.522 18.831 -8.380 1.00 60.31 166 ALA A N 1
ATOM 1263 C CA . ALA A 1 166 ? -13.135 19.203 -8.122 1.00 60.31 166 ALA A CA 1
ATOM 1264 C C . ALA A 1 166 ? -12.874 20.639 -8.576 1.00 60.31 166 ALA A C 1
ATOM 1266 O O . ALA A 1 166 ? -12.347 21.443 -7.817 1.00 60.31 166 ALA A O 1
ATOM 1267 N N . GLN A 1 167 ? -13.249 20.974 -9.808 1.00 63.59 167 GLN A N 1
ATOM 1268 C CA . GLN A 1 167 ? -13.009 22.308 -10.338 1.00 63.59 167 GLN A CA 1
ATOM 1269 C C . GLN A 1 167 ? -13.817 23.376 -9.585 1.00 63.59 167 GLN A C 1
ATOM 1271 O O . GLN A 1 167 ? -13.255 24.402 -9.209 1.00 63.59 167 GLN A O 1
ATOM 1276 N N . GLU A 1 168 ? -15.086 23.104 -9.282 1.00 65.06 168 GLU A N 1
ATOM 1277 C CA . GLU A 1 168 ? -15.955 23.996 -8.512 1.00 65.06 168 GLU A CA 1
ATOM 1278 C C . GLU A 1 168 ? -15.417 24.246 -7.095 1.00 65.06 168 GLU A C 1
ATOM 1280 O O . GLU A 1 168 ? -15.297 25.398 -6.678 1.00 65.06 168 GLU A O 1
ATOM 1285 N N . ALA A 1 169 ? -15.005 23.200 -6.372 1.00 60.22 169 ALA A N 1
ATOM 1286 C CA . ALA A 1 169 ? -14.412 23.334 -5.039 1.00 60.22 169 ALA A CA 1
ATOM 1287 C C . ALA A 1 169 ? -13.130 24.174 -5.060 1.00 60.22 169 ALA A C 1
ATOM 1289 O O . ALA A 1 169 ? -12.879 25.007 -4.184 1.00 60.22 169 ALA A O 1
ATOM 1290 N N . LEU A 1 170 ? -12.313 23.966 -6.092 1.00 62.12 170 LEU A N 1
ATOM 1291 C CA . LEU A 1 170 ? -11.070 24.694 -6.276 1.00 62.12 170 LEU A CA 1
ATOM 1292 C C . LEU A 1 170 ? -11.301 26.174 -6.616 1.00 62.12 170 LEU A C 1
ATOM 1294 O O . LEU A 1 170 ? -10.484 27.011 -6.230 1.00 62.12 170 LEU A O 1
ATOM 1298 N N . GLU A 1 171 ? -12.404 26.510 -7.284 1.00 65.00 171 GLU A N 1
ATOM 1299 C CA . GLU A 1 171 ? -12.795 27.884 -7.620 1.00 65.00 171 GLU A CA 1
ATOM 1300 C C . GLU A 1 171 ? -13.506 28.603 -6.459 1.00 65.00 171 GLU A C 1
ATOM 1302 O O . GLU A 1 171 ? -13.248 29.788 -6.230 1.00 65.00 171 GLU A O 1
ATOM 1307 N N . ALA A 1 172 ? -14.341 27.897 -5.691 1.00 60.84 172 ALA A N 1
ATOM 1308 C CA . ALA A 1 172 ? -15.220 28.474 -4.672 1.00 60.84 172 ALA A CA 1
ATOM 1309 C C . ALA A 1 172 ? -14.500 28.970 -3.403 1.00 60.84 172 ALA A C 1
ATOM 1311 O O . ALA A 1 172 ? -15.035 29.820 -2.694 1.00 60.84 172 ALA A O 1
ATOM 1312 N N . ALA A 1 173 ? -13.296 28.462 -3.100 1.00 58.34 173 ALA A N 1
ATOM 1313 C CA . ALA A 1 173 ? -12.572 28.726 -1.842 1.00 58.34 173 ALA A CA 1
ATOM 1314 C C . ALA A 1 173 ? -13.368 28.386 -0.557 1.00 58.34 173 ALA A C 1
ATOM 1316 O O . ALA A 1 173 ? -12.989 28.804 0.538 1.00 58.34 173 ALA A O 1
ATOM 1317 N N . THR A 1 174 ? -14.448 27.614 -0.681 1.00 62.94 174 THR A N 1
ATOM 1318 C CA . THR A 1 174 ? -15.263 27.065 0.409 1.00 62.94 174 THR A CA 1
ATOM 1319 C C . THR A 1 174 ? -15.309 25.547 0.296 1.00 62.94 174 THR A C 1
ATOM 1321 O O . THR A 1 174 ? -15.038 24.998 -0.770 1.00 62.94 174 THR A O 1
ATOM 1324 N N . VAL A 1 175 ? -15.671 24.863 1.386 1.00 70.69 175 VAL A N 1
ATOM 1325 C CA . VAL A 1 175 ? -15.859 23.407 1.362 1.00 70.69 175 VAL A CA 1
ATOM 1326 C C . VAL A 1 175 ? -16.994 23.065 0.401 1.00 70.69 175 VAL A C 1
ATOM 1328 O O . VAL A 1 175 ? -18.109 23.560 0.575 1.00 70.69 175 VAL A O 1
ATOM 1331 N N . LEU A 1 176 ? -16.723 22.222 -0.593 1.00 77.00 176 LEU A N 1
ATOM 1332 C CA . LEU A 1 176 ? -17.765 21.665 -1.447 1.00 77.00 176 LEU A CA 1
ATOM 1333 C C . LEU A 1 176 ? -18.269 20.359 -0.837 1.00 77.00 176 LEU A C 1
ATOM 1335 O O . LEU A 1 176 ? -17.530 19.379 -0.779 1.00 77.00 176 LEU A O 1
ATOM 1339 N N . ALA A 1 177 ? -19.525 20.352 -0.403 1.00 80.06 177 ALA A N 1
ATOM 1340 C CA . ALA A 1 177 ? -20.212 19.140 0.019 1.00 80.06 177 ALA A CA 1
ATOM 1341 C C . ALA A 1 177 ? -20.996 18.559 -1.164 1.00 80.06 177 ALA A C 1
ATOM 1343 O O . ALA A 1 177 ? -21.818 19.254 -1.765 1.00 80.06 177 ALA A O 1
ATOM 1344 N N . VAL A 1 178 ? -20.744 17.295 -1.493 1.00 81.81 178 VAL A N 1
ATOM 1345 C CA . VAL A 1 178 ? -21.465 16.553 -2.530 1.00 81.81 178 VAL A CA 1
ATOM 1346 C C . VAL A 1 178 ? -22.065 15.315 -1.894 1.00 81.81 178 VAL A C 1
ATOM 1348 O O . VAL A 1 178 ? -21.345 14.507 -1.317 1.00 81.81 178 VAL A O 1
ATOM 1351 N N . GLU A 1 179 ? -23.375 15.160 -2.025 1.00 86.38 179 GLU A N 1
ATOM 1352 C CA . GLU A 1 179 ? -24.094 13.964 -1.604 1.00 86.38 179 GLU A CA 1
ATOM 1353 C C . GLU A 1 179 ? -24.518 13.173 -2.848 1.00 86.38 179 GLU A C 1
ATOM 1355 O O . GLU A 1 179 ? -25.096 13.743 -3.778 1.00 86.38 179 GLU A O 1
ATOM 1360 N N . GLU A 1 180 ? -24.197 11.879 -2.884 1.00 84.38 180 GLU A N 1
ATOM 1361 C CA . GLU A 1 180 ? -24.640 10.944 -3.921 1.00 84.38 180 GLU A CA 1
ATOM 1362 C C . GLU A 1 180 ? -25.322 9.727 -3.273 1.00 84.38 180 GLU A C 1
ATOM 1364 O O . GLU A 1 180 ? -24.827 9.160 -2.296 1.00 84.38 180 GLU A O 1
ATOM 1369 N N . SER A 1 181 ? -26.446 9.307 -3.850 1.00 84.12 181 SER A N 1
ATOM 1370 C CA . SER A 1 181 ? -27.199 8.103 -3.484 1.00 84.12 181 SER A CA 1
ATOM 1371 C C . SER A 1 181 ? -27.264 7.127 -4.673 1.00 84.12 181 SER A C 1
ATOM 1373 O O . SER A 1 181 ? -26.639 7.359 -5.710 1.00 84.12 181 SER A O 1
ATOM 1375 N N . ASP A 1 182 ? -27.977 6.004 -4.523 1.00 82.19 182 ASP A N 1
ATOM 1376 C CA . ASP A 1 182 ? -28.183 4.982 -5.570 1.00 82.19 182 ASP A CA 1
ATOM 1377 C C . ASP A 1 182 ? -26.898 4.311 -6.104 1.00 82.19 182 ASP A C 1
ATOM 1379 O O . ASP A 1 182 ? -26.859 3.767 -7.213 1.00 82.19 182 ASP A O 1
ATOM 1383 N N . LEU A 1 183 ? -25.834 4.307 -5.297 1.00 84.50 183 LEU A N 1
ATOM 1384 C CA . LEU A 1 183 ? -24.568 3.665 -5.639 1.00 84.50 183 LEU A CA 1
ATOM 1385 C C . LEU A 1 183 ? -24.635 2.145 -5.496 1.00 84.50 183 LEU A C 1
ATOM 1387 O O . LEU A 1 183 ? -25.204 1.586 -4.557 1.00 84.50 183 LEU A O 1
ATOM 1391 N N . THR A 1 184 ? -23.959 1.463 -6.412 1.00 83.06 184 THR A N 1
ATOM 1392 C CA . THR A 1 184 ? -23.904 0.007 -6.486 1.00 83.06 184 THR A CA 1
ATOM 1393 C C . THR A 1 184 ? -22.466 -0.501 -6.455 1.00 83.06 184 THR A C 1
ATOM 1395 O O . THR A 1 184 ? -21.497 0.223 -6.682 1.00 83.06 184 THR A O 1
ATOM 1398 N N . ALA A 1 185 ? -22.318 -1.819 -6.322 1.00 87.19 185 ALA A N 1
ATOM 1399 C CA . ALA A 1 185 ? -21.029 -2.501 -6.427 1.00 87.19 185 ALA A CA 1
ATOM 1400 C C . ALA A 1 185 ? -20.302 -2.299 -7.780 1.00 87.19 185 ALA A C 1
ATOM 1402 O O . ALA A 1 185 ? -19.162 -2.738 -7.948 1.00 87.19 185 ALA A O 1
ATOM 1403 N N . ARG A 1 186 ? -20.953 -1.696 -8.785 1.00 86.06 186 ARG A N 1
ATOM 1404 C CA . ARG A 1 186 ? -20.355 -1.402 -10.098 1.00 86.06 186 ARG A CA 1
ATOM 1405 C C . ARG A 1 186 ? -19.600 -0.074 -10.118 1.00 86.06 186 ARG A C 1
ATOM 1407 O O . ARG A 1 186 ? -18.752 0.106 -10.997 1.00 86.06 186 ARG A O 1
ATOM 1414 N N . ASP A 1 187 ? -19.879 0.796 -9.156 1.00 87.19 187 ASP A N 1
ATOM 1415 C CA . ASP A 1 187 ? -19.315 2.133 -9.036 1.00 87.19 187 ASP A CA 1
ATOM 1416 C C . ASP A 1 187 ? -17.960 2.025 -8.330 1.00 87.19 187 ASP A C 1
ATOM 1418 O O . ASP A 1 187 ? -17.860 1.855 -7.116 1.00 87.19 187 ASP A O 1
ATOM 1422 N N . ARG A 1 188 ? -16.899 1.990 -9.141 1.00 89.94 188 ARG A N 1
ATOM 1423 C CA . ARG A 1 188 ? -15.522 1.680 -8.727 1.00 89.94 188 ARG A CA 1
ATOM 1424 C C . ARG A 1 188 ? -14.649 2.922 -8.782 1.00 89.94 188 ARG A C 1
ATOM 1426 O O . ARG A 1 188 ? -14.867 3.786 -9.626 1.00 89.94 188 ARG A O 1
ATOM 1433 N N . ASN A 1 189 ? -13.596 2.945 -7.967 1.00 90.25 189 ASN A N 1
ATOM 1434 C CA . ASN A 1 189 ? -12.623 4.045 -7.909 1.00 90.25 189 ASN A CA 1
ATOM 1435 C C . ASN A 1 189 ? -13.251 5.418 -7.600 1.00 90.25 189 ASN A C 1
ATOM 1437 O O . ASN A 1 189 ? -12.760 6.457 -8.047 1.00 90.25 189 ASN A O 1
ATOM 1441 N N . LEU A 1 190 ? -14.351 5.425 -6.841 1.00 89.62 190 LEU A N 1
ATOM 1442 C CA . LEU A 1 190 ? -15.022 6.649 -6.408 1.00 89.62 190 LEU A CA 1
ATOM 1443 C C . LEU A 1 190 ? -14.041 7.547 -5.644 1.00 89.62 190 LEU A C 1
ATOM 1445 O O . LEU A 1 190 ? -13.348 7.086 -4.738 1.00 89.62 190 LEU A O 1
ATOM 1449 N N . GLY A 1 191 ? -13.966 8.823 -6.019 1.00 87.94 191 GLY A N 1
ATOM 1450 C CA . GLY A 1 191 ? -13.047 9.802 -5.427 1.00 87.94 191 GLY A CA 1
ATOM 1451 C C . GLY A 1 191 ? -11.619 9.806 -5.998 1.00 87.94 191 GLY A C 1
ATOM 1452 O O . GLY A 1 191 ? -10.911 10.794 -5.817 1.00 87.94 191 GLY A O 1
ATOM 1453 N N . THR A 1 192 ? -11.189 8.782 -6.746 1.00 90.00 192 THR A N 1
ATOM 1454 C CA . THR A 1 192 ? -9.820 8.723 -7.300 1.00 90.00 192 THR A CA 1
ATOM 1455 C C . THR A 1 192 ? -9.560 9.805 -8.349 1.00 90.00 192 THR A C 1
ATOM 1457 O O . THR A 1 192 ? -8.514 10.455 -8.323 1.00 90.00 192 THR A O 1
ATOM 1460 N N . ASP A 1 193 ? -10.511 10.047 -9.254 1.00 83.75 193 ASP A N 1
ATOM 1461 C CA . ASP A 1 193 ? -10.359 11.084 -10.283 1.00 83.75 193 ASP A CA 1
ATOM 1462 C C . ASP A 1 193 ? -10.292 12.489 -9.662 1.00 83.75 193 ASP A C 1
ATOM 1464 O O . ASP A 1 193 ? -9.436 13.293 -10.046 1.00 83.75 193 ASP A O 1
ATOM 1468 N N . LEU A 1 194 ? -11.126 12.748 -8.643 1.00 82.38 194 LEU A N 1
ATOM 1469 C CA . LEU A 1 194 ? -11.096 13.965 -7.822 1.00 82.38 194 LEU A CA 1
ATOM 1470 C C . LEU A 1 194 ? -9.715 14.159 -7.182 1.00 82.38 194 LEU A C 1
ATOM 1472 O O . LEU A 1 194 ? -9.108 15.225 -7.322 1.00 82.38 194 LEU A O 1
ATOM 1476 N N . ALA A 1 195 ? -9.190 13.121 -6.528 1.00 86.69 195 ALA A N 1
ATOM 1477 C CA . ALA A 1 195 ? -7.870 13.162 -5.912 1.00 86.69 195 ALA A CA 1
ATOM 1478 C C . ALA A 1 195 ? -6.772 13.470 -6.944 1.00 86.69 195 ALA A C 1
ATOM 1480 O O . ALA A 1 195 ? -5.888 14.290 -6.692 1.00 86.69 195 ALA A O 1
ATOM 1481 N N . GLY A 1 196 ? -6.872 12.892 -8.146 1.00 85.75 196 GLY A N 1
ATOM 1482 C CA . GLY A 1 196 ? -5.971 13.177 -9.260 1.00 85.75 196 GLY A CA 1
ATOM 1483 C C . GLY A 1 196 ? -6.027 14.632 -9.738 1.00 85.75 196 GLY A C 1
ATOM 1484 O O . GLY A 1 196 ? -4.980 15.218 -10.021 1.00 85.75 196 GLY A O 1
ATOM 1485 N N . VAL A 1 197 ? -7.218 15.237 -9.819 1.00 79.50 197 VAL A N 1
ATOM 1486 C CA . VAL A 1 197 ? -7.375 16.665 -10.162 1.00 79.50 197 VAL A CA 1
ATOM 1487 C C . VAL A 1 197 ? -6.721 17.549 -9.099 1.00 79.50 197 VAL A C 1
ATOM 1489 O O . VAL A 1 197 ? -5.908 18.408 -9.445 1.00 79.50 197 VAL A O 1
ATOM 1492 N N . ILE A 1 198 ? -7.000 17.303 -7.816 1.00 79.00 198 ILE A N 1
ATOM 1493 C CA . ILE A 1 198 ? -6.423 18.074 -6.703 1.00 79.00 198 ILE A CA 1
ATOM 1494 C C . ILE A 1 198 ? -4.896 17.921 -6.661 1.00 79.00 198 ILE A C 1
ATOM 1496 O O . ILE A 1 198 ? -4.178 18.913 -6.515 1.00 79.00 198 ILE A O 1
ATOM 1500 N N . ALA A 1 199 ? -4.372 16.708 -6.850 1.00 83.69 199 ALA A N 1
ATOM 1501 C CA . ALA A 1 199 ? -2.932 16.452 -6.879 1.00 83.69 199 ALA A CA 1
ATOM 1502 C C . ALA A 1 199 ? -2.224 17.205 -8.024 1.00 83.69 199 ALA A C 1
ATOM 1504 O O . ALA A 1 199 ? -1.183 17.836 -7.812 1.00 83.69 199 ALA A O 1
ATOM 1505 N N . ARG A 1 200 ? -2.801 17.203 -9.235 1.00 80.38 200 ARG A N 1
ATOM 1506 C CA . ARG A 1 200 ? -2.272 17.982 -10.372 1.00 80.38 200 ARG A CA 1
ATOM 1507 C C . ARG A 1 200 ? -2.306 19.483 -10.093 1.00 80.38 200 ARG A C 1
ATOM 1509 O O . ARG A 1 200 ? -1.306 20.164 -10.315 1.00 80.38 200 ARG A O 1
ATOM 1516 N N . ALA A 1 201 ? -3.399 19.976 -9.508 1.00 75.56 201 ALA A N 1
ATOM 1517 C CA . ALA A 1 201 ? -3.524 21.381 -9.141 1.00 75.56 201 ALA A CA 1
ATOM 1518 C C . ALA A 1 201 ? -2.430 21.821 -8.154 1.00 75.56 201 ALA A C 1
ATOM 1520 O O . ALA A 1 201 ? -1.813 22.866 -8.370 1.00 75.56 201 ALA A O 1
ATOM 1521 N N . ARG A 1 202 ? -2.123 21.004 -7.134 1.00 75.94 202 ARG A N 1
ATOM 1522 C CA . ARG A 1 202 ? -1.057 21.267 -6.143 1.00 75.94 202 ARG A CA 1
ATOM 1523 C C . ARG A 1 202 ? 0.339 21.342 -6.742 1.00 75.94 202 ARG A C 1
ATOM 1525 O O . ARG A 1 202 ? 1.131 22.188 -6.346 1.00 75.94 202 ARG A O 1
ATOM 1532 N N . THR A 1 203 ? 0.641 20.458 -7.685 1.00 72.44 203 THR A N 1
ATOM 1533 C CA . THR A 1 203 ? 1.968 20.391 -8.321 1.00 72.44 203 THR A CA 1
ATOM 1534 C C . THR A 1 203 ? 2.166 21.430 -9.426 1.00 72.44 203 THR A C 1
ATOM 1536 O O . THR A 1 203 ? 3.275 21.582 -9.930 1.00 72.44 203 THR A O 1
ATOM 1539 N N . GLY A 1 204 ? 1.109 22.145 -9.829 1.00 65.81 204 GLY A N 1
ATOM 1540 C CA . GLY A 1 204 ? 1.157 23.100 -10.941 1.00 65.81 204 GLY A CA 1
ATOM 1541 C C . GLY A 1 204 ? 1.260 22.444 -12.322 1.00 65.81 204 GLY A C 1
ATOM 1542 O O . GLY A 1 204 ? 1.345 23.141 -13.333 1.00 65.81 204 GLY A O 1
ATOM 1543 N N . LEU A 1 205 ? 1.231 21.110 -12.392 1.00 61.00 205 LEU A N 1
ATOM 1544 C CA . LEU A 1 205 ? 1.287 20.354 -13.638 1.00 61.00 205 LEU A CA 1
ATOM 1545 C C . LEU A 1 205 ? -0.074 20.416 -14.339 1.00 61.00 205 LEU A C 1
ATOM 1547 O O . LEU A 1 205 ? -1.100 20.059 -13.764 1.00 61.00 205 LEU A O 1
ATOM 1551 N N . HIS A 1 206 ? -0.086 20.868 -15.596 1.00 55.69 206 HIS A N 1
ATOM 1552 C CA . HIS A 1 206 ? -1.276 20.907 -16.463 1.00 55.69 206 HIS A CA 1
ATOM 1553 C C . HIS A 1 206 ? -2.496 21.660 -15.892 1.00 55.69 206 HIS A C 1
ATOM 1555 O O . HIS A 1 206 ? -3.626 21.378 -16.284 1.00 55.69 206 HIS A O 1
ATOM 1561 N N . THR A 1 207 ? -2.284 22.632 -14.996 1.00 57.34 207 THR A N 1
ATOM 1562 C CA . THR A 1 207 ? -3.366 23.380 -14.337 1.00 57.34 207 THR A CA 1
ATOM 1563 C C . THR A 1 207 ? -3.159 24.895 -14.495 1.00 57.34 207 THR A C 1
ATOM 1565 O O . THR A 1 207 ? -2.018 25.354 -14.394 1.00 57.34 207 THR A O 1
ATOM 1568 N N . PRO A 1 208 ? -4.205 25.713 -14.742 1.00 58.44 208 PRO A N 1
ATOM 1569 C CA . PRO A 1 208 ? -4.058 27.168 -14.763 1.00 58.44 208 PRO A CA 1
ATOM 157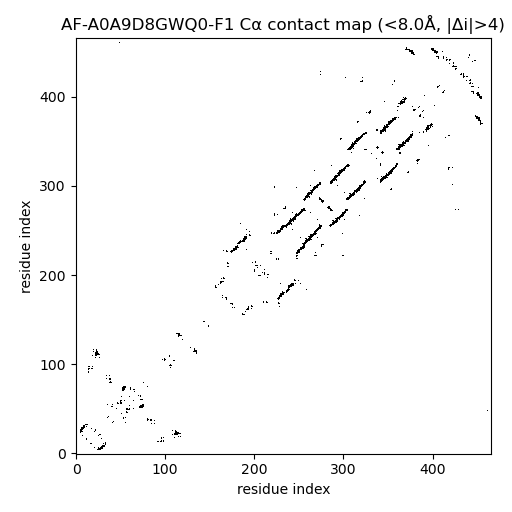0 C C . PRO A 1 208 ? -3.478 27.699 -13.441 1.00 58.44 208 PRO A C 1
ATOM 1572 O O . PRO A 1 208 ? -3.951 27.341 -12.364 1.00 58.44 208 PRO A O 1
ATOM 1575 N N . GLN A 1 209 ? -2.504 28.613 -13.513 1.00 55.38 209 GLN A N 1
ATOM 1576 C CA . GLN A 1 209 ? -1.742 29.139 -12.360 1.00 55.38 209 GLN A CA 1
ATOM 1577 C C . GLN A 1 209 ? -2.615 29.694 -11.216 1.00 55.38 209 GLN A C 1
ATOM 1579 O O . GLN A 1 209 ? -2.207 29.672 -10.056 1.00 55.38 209 GLN A O 1
ATOM 1584 N N . LYS A 1 210 ? -3.831 30.168 -11.521 1.00 55.34 210 LYS A N 1
ATOM 1585 C CA . LYS A 1 210 ? -4.796 30.652 -10.521 1.00 55.34 210 LYS A CA 1
ATOM 1586 C C . LYS A 1 210 ? -5.303 29.538 -9.597 1.00 55.34 210 LYS A C 1
ATOM 1588 O O . LYS A 1 210 ? -5.437 29.786 -8.403 1.00 55.34 210 LYS A O 1
ATOM 1593 N N . LEU A 1 211 ? -5.520 28.332 -10.129 1.00 54.06 211 LEU A N 1
ATOM 1594 C CA . LEU A 1 211 ? -6.034 27.179 -9.384 1.00 54.06 211 LEU A CA 1
ATOM 1595 C C . LEU A 1 211 ? -4.967 26.623 -8.438 1.00 54.06 211 LEU A C 1
ATOM 1597 O O . LEU A 1 211 ? -5.222 26.422 -7.255 1.00 54.06 211 LEU A O 1
ATOM 1601 N N . SER A 1 212 ? -3.733 26.484 -8.929 1.00 54.38 212 SER A N 1
ATOM 1602 C CA . SER A 1 212 ? -2.585 26.045 -8.128 1.00 54.38 212 SER A CA 1
ATOM 1603 C C . SER A 1 212 ? -2.294 26.986 -6.961 1.00 54.38 212 SER A C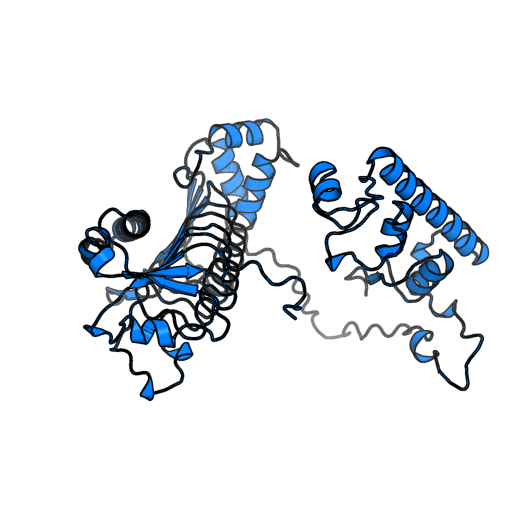 1
ATOM 1605 O O . SER A 1 212 ? -2.042 26.542 -5.844 1.00 54.38 212 SER A O 1
ATOM 1607 N N . ALA A 1 213 ? -2.402 28.297 -7.192 1.00 56.00 213 ALA A N 1
ATOM 1608 C CA . ALA A 1 213 ? -2.221 29.291 -6.143 1.00 56.00 213 ALA A CA 1
ATOM 1609 C C . ALA A 1 213 ? -3.356 29.270 -5.099 1.00 56.00 213 ALA A C 1
ATOM 1611 O O . ALA A 1 213 ? -3.128 29.652 -3.957 1.00 56.00 213 ALA A O 1
ATOM 1612 N N . GLN A 1 214 ? -4.569 28.847 -5.470 1.00 55.81 214 GLN A N 1
ATOM 1613 C CA . GLN A 1 214 ? -5.711 28.750 -4.559 1.00 55.81 214 GLN A CA 1
ATOM 1614 C C . GLN A 1 214 ? -5.595 27.523 -3.651 1.00 55.81 214 GLN A C 1
ATOM 1616 O O . GLN A 1 214 ? -5.676 27.683 -2.439 1.00 55.81 214 GLN A O 1
ATOM 1621 N N . VAL A 1 215 ? -5.249 26.355 -4.205 1.00 56.28 215 VAL A N 1
ATOM 1622 C CA . VAL A 1 215 ? -5.003 25.131 -3.416 1.00 56.28 215 VAL A CA 1
ATOM 1623 C C . VAL A 1 215 ? -3.850 25.289 -2.436 1.00 56.28 215 VAL A C 1
ATOM 1625 O O . VAL A 1 215 ? -3.942 24.823 -1.305 1.00 56.28 215 VAL A O 1
ATOM 1628 N N . ALA A 1 216 ? -2.773 25.961 -2.846 1.00 55.47 216 ALA A N 1
ATOM 1629 C CA . ALA A 1 216 ? -1.633 26.229 -1.973 1.00 55.47 216 ALA A CA 1
ATOM 1630 C C . ALA A 1 216 ? -1.974 27.183 -0.809 1.00 55.47 216 ALA A C 1
ATOM 1632 O O . ALA A 1 216 ? -1.271 27.187 0.195 1.00 55.47 216 ALA A O 1
ATOM 1633 N N . ARG A 1 217 ? -3.038 27.993 -0.929 1.00 53.06 217 ARG A N 1
ATOM 1634 C CA . ARG A 1 217 ? -3.510 28.909 0.127 1.00 53.06 217 ARG A CA 1
ATOM 1635 C C . ARG A 1 217 ? -4.558 28.288 1.050 1.00 53.06 217 ARG A C 1
ATOM 1637 O O . ARG A 1 217 ? -4.718 28.770 2.165 1.00 53.06 217 ARG A O 1
ATOM 1644 N N . THR A 1 218 ? -5.291 27.278 0.583 1.00 51.47 218 THR A N 1
ATOM 1645 C CA . THR A 1 218 ? -6.426 26.664 1.293 1.00 51.47 218 THR A CA 1
ATOM 1646 C C . THR A 1 218 ? -6.153 25.240 1.764 1.00 51.47 218 THR A C 1
ATOM 1648 O O . THR A 1 218 ? -7.096 24.560 2.150 1.00 51.47 218 THR A O 1
ATOM 1651 N N . ALA A 1 219 ? -4.910 24.758 1.722 1.00 47.09 219 ALA A N 1
ATOM 1652 C CA . ALA A 1 219 ? -4.530 23.486 2.328 1.00 47.09 219 ALA A CA 1
ATOM 1653 C C . ALA A 1 219 ? -4.030 23.732 3.762 1.00 47.09 219 ALA A C 1
ATOM 1655 O O . ALA A 1 219 ? -2.898 24.183 3.931 1.00 47.09 219 ALA A O 1
ATOM 1656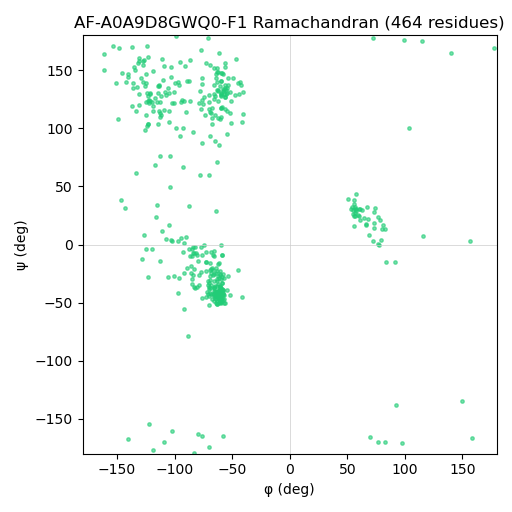 N N . PRO A 1 220 ? -4.855 23.498 4.797 1.00 45.53 220 PRO A N 1
ATOM 1657 C CA . PRO A 1 220 ? -4.365 23.332 6.155 1.00 45.53 220 PRO A CA 1
ATOM 1658 C C . PRO A 1 220 ? -3.294 22.256 6.204 1.00 45.53 220 PRO A C 1
ATOM 1660 O O . PRO A 1 220 ? -3.399 21.253 5.506 1.00 45.53 220 PRO A O 1
ATOM 1663 N N . GLU A 1 221 ? -2.290 22.469 7.043 1.00 42.25 221 GLU A N 1
ATOM 1664 C CA . GLU A 1 221 ? -1.369 21.408 7.425 1.00 42.25 221 GLU A CA 1
ATOM 1665 C C . GLU A 1 221 ? -2.141 20.372 8.266 1.00 42.25 221 GLU A C 1
ATOM 1667 O O . GLU A 1 221 ? -2.666 20.700 9.333 1.00 42.25 221 GLU A O 1
ATOM 1672 N N . GLY A 1 222 ? -2.237 19.129 7.784 1.00 47.28 222 GLY A N 1
ATOM 1673 C CA . GLY A 1 222 ? -2.824 17.999 8.511 1.00 47.28 222 GLY A CA 1
ATOM 1674 C C . GLY A 1 222 ? -4.287 17.693 8.160 1.00 47.28 222 GLY A C 1
ATOM 1675 O O . GLY A 1 222 ? -4.885 18.240 7.236 1.00 47.28 222 GLY A O 1
ATOM 1676 N N . HIS A 1 223 ? -4.917 16.795 8.925 1.00 43.84 223 HIS A N 1
ATOM 1677 C CA . HIS A 1 223 ? -6.282 16.299 8.664 1.00 43.84 223 HIS A CA 1
ATOM 1678 C C . HIS A 1 223 ? -7.396 17.354 8.807 1.00 43.84 223 HIS A C 1
ATOM 1680 O O . HIS A 1 223 ? -8.553 17.071 8.507 1.00 43.84 223 HIS A O 1
ATOM 1686 N N . ALA A 1 224 ? -7.079 18.570 9.259 1.00 49.78 224 ALA A N 1
ATOM 1687 C CA . ALA A 1 224 ? -8.068 19.590 9.609 1.00 49.78 224 ALA A CA 1
ATOM 1688 C C . ALA A 1 224 ? -8.656 20.342 8.398 1.00 49.78 224 ALA A C 1
ATOM 1690 O O . ALA A 1 224 ? -9.679 21.017 8.521 1.00 49.78 224 ALA A O 1
ATOM 1691 N N . GLY A 1 225 ? -8.038 20.235 7.220 1.00 69.31 225 GLY A N 1
ATOM 1692 C CA . GLY A 1 225 ? -8.490 20.932 6.023 1.00 69.31 225 GLY A CA 1
ATOM 1693 C C . GLY A 1 225 ? -9.318 20.078 5.096 1.00 69.31 225 GLY A C 1
ATOM 1694 O O . GLY A 1 225 ? -8.753 19.336 4.303 1.00 69.31 225 GLY A O 1
ATOM 1695 N N . THR A 1 226 ? -10.642 20.219 5.135 1.00 80.25 226 THR A N 1
ATOM 1696 C CA . THR A 1 226 ? -11.517 19.654 4.098 1.00 80.25 226 THR A CA 1
ATOM 1697 C C . THR A 1 226 ? -11.750 20.700 3.008 1.00 80.25 226 THR A C 1
ATOM 1699 O O . THR A 1 226 ? -12.199 21.802 3.294 1.00 80.25 226 THR A O 1
ATOM 1702 N N . LEU A 1 227 ? -11.431 20.359 1.763 1.00 80.44 227 LEU A N 1
ATOM 1703 C CA . LEU A 1 227 ? -11.767 21.114 0.551 1.00 80.44 227 LEU A CA 1
ATOM 1704 C C . LEU A 1 227 ? -13.027 20.541 -0.099 1.00 80.44 227 LEU A C 1
ATOM 1706 O O . LEU A 1 227 ? -13.895 21.289 -0.539 1.00 80.44 227 LEU A O 1
ATOM 1710 N N . VAL A 1 228 ? -13.121 19.212 -0.138 1.00 84.25 228 VAL A N 1
ATOM 1711 C CA . VAL A 1 228 ? -14.252 18.476 -0.699 1.00 84.25 228 VAL A CA 1
ATOM 1712 C C . VAL A 1 228 ? -14.700 17.420 0.296 1.00 84.25 228 VAL A C 1
ATOM 1714 O O . VAL A 1 228 ? -13.878 16.643 0.782 1.00 84.25 228 VAL A O 1
ATOM 1717 N N . ASP A 1 229 ? -15.995 17.401 0.580 1.00 87.44 229 ASP A N 1
ATOM 1718 C CA . ASP A 1 229 ? -16.665 16.397 1.398 1.00 87.44 229 ASP A CA 1
ATOM 1719 C C . ASP A 1 229 ? -17.639 15.619 0.505 1.00 87.44 229 ASP A C 1
ATOM 1721 O O . ASP A 1 229 ? -18.676 16.142 0.100 1.00 87.44 229 ASP A O 1
ATOM 1725 N N . LEU A 1 230 ? -17.264 14.394 0.136 1.00 89.50 230 LEU A N 1
ATOM 1726 C CA . LEU A 1 230 ? -18.111 13.477 -0.621 1.00 89.50 230 LEU A CA 1
ATOM 1727 C C . LEU A 1 230 ? -18.845 12.557 0.348 1.00 89.50 230 LEU A C 1
ATOM 1729 O O . LEU A 1 230 ? -18.210 11.820 1.103 1.00 89.50 230 LEU A O 1
ATOM 1733 N N . GLN A 1 231 ? -20.169 12.553 0.292 1.00 91.25 231 GLN A N 1
ATOM 1734 C CA . GLN A 1 231 ? -21.017 11.714 1.120 1.00 91.25 231 GLN A CA 1
ATOM 1735 C C . GLN A 1 231 ? -21.821 10.744 0.252 1.00 91.25 231 GLN A C 1
ATOM 1737 O O . GLN A 1 231 ? -22.519 11.148 -0.672 1.00 91.25 231 GLN A O 1
ATOM 1742 N N . PHE A 1 232 ? -21.718 9.458 0.569 1.00 92.00 232 PHE A N 1
ATOM 1743 C CA . PHE A 1 232 ? -22.428 8.360 -0.073 1.00 92.00 232 PHE A CA 1
ATOM 1744 C C . PHE A 1 232 ? -23.438 7.782 0.918 1.00 92.00 232 PHE A C 1
ATOM 1746 O O . PHE A 1 232 ? -23.044 7.220 1.942 1.00 92.00 232 PHE A O 1
ATOM 1753 N N . THR A 1 233 ? -24.728 7.977 0.651 1.00 89.25 233 THR A N 1
ATOM 1754 C CA . THR A 1 233 ? -25.827 7.724 1.601 1.00 89.25 233 THR A CA 1
ATOM 1755 C C . THR A 1 233 ? -26.665 6.498 1.214 1.00 89.25 233 THR A C 1
ATOM 1757 O O . THR A 1 233 ? -26.260 5.698 0.371 1.00 89.25 233 THR A O 1
ATOM 1760 N N . ASP A 1 234 ? -27.807 6.308 1.882 1.00 84.38 234 ASP A N 1
ATOM 1761 C CA . ASP A 1 234 ? -28.849 5.334 1.526 1.00 84.38 234 ASP A CA 1
ATOM 1762 C C . ASP A 1 234 ? -28.374 3.875 1.416 1.00 84.38 234 ASP A C 1
ATOM 1764 O O . ASP A 1 234 ? -28.810 3.110 0.558 1.00 84.38 234 ASP A O 1
ATOM 1768 N N . GLY A 1 235 ? -27.467 3.462 2.309 1.00 82.19 235 GLY A N 1
ATOM 1769 C CA . GLY A 1 235 ? -26.981 2.082 2.360 1.00 82.19 235 GLY A CA 1
ATOM 1770 C C . GLY A 1 235 ? -26.039 1.723 1.210 1.00 82.19 235 GLY A C 1
ATOM 1771 O O . GLY A 1 235 ? -25.970 0.555 0.821 1.00 82.19 235 GLY A O 1
ATOM 1772 N N . ALA A 1 236 ? -25.314 2.709 0.672 1.00 86.06 236 ALA A N 1
ATOM 1773 C CA . ALA A 1 236 ? -24.384 2.546 -0.440 1.00 86.06 236 ALA A CA 1
ATOM 1774 C C . ALA A 1 236 ? -23.443 1.342 -0.254 1.00 86.06 236 ALA A C 1
ATOM 1776 O O . ALA A 1 236 ? -22.754 1.220 0.756 1.00 86.06 236 ALA A O 1
ATOM 1777 N N . ALA A 1 237 ? -23.365 0.476 -1.266 1.00 87.38 237 ALA A N 1
ATOM 1778 C CA . ALA A 1 237 ? -22.433 -0.651 -1.320 1.00 87.38 237 ALA A CA 1
ATOM 1779 C C . ALA A 1 237 ? -21.404 -0.410 -2.429 1.00 87.38 237 ALA A C 1
ATOM 1781 O O . ALA A 1 237 ? -21.506 -0.966 -3.524 1.00 87.38 237 ALA A O 1
ATOM 1782 N N . THR A 1 238 ? -20.441 0.471 -2.158 1.00 90.88 238 THR A N 1
ATOM 1783 C CA . THR A 1 238 ? -19.493 0.958 -3.173 1.00 90.88 238 THR A CA 1
ATOM 1784 C C . THR A 1 238 ? -18.604 -0.163 -3.720 1.00 90.88 238 THR A C 1
ATOM 1786 O O . THR A 1 238 ? -18.199 -1.081 -2.999 1.00 90.88 238 THR A O 1
ATOM 1789 N N . GLY A 1 239 ? -18.301 -0.103 -5.019 1.00 90.75 239 GLY A N 1
ATOM 1790 C CA . GLY A 1 239 ? -17.415 -1.053 -5.686 1.00 90.75 239 GLY A CA 1
ATOM 1791 C C . GLY A 1 239 ? -15.946 -0.894 -5.281 1.00 90.75 239 GLY A C 1
ATOM 1792 O O . GLY A 1 239 ? -15.564 -0.010 -4.514 1.00 90.75 239 GLY A O 1
ATOM 1793 N N . SER A 1 240 ? -15.089 -1.769 -5.812 1.00 94.44 240 SER A N 1
ATOM 1794 C CA . SER A 1 240 ? -13.662 -1.772 -5.469 1.00 94.44 240 SER A CA 1
ATOM 1795 C C . SER A 1 240 ? -12.961 -0.441 -5.769 1.00 94.44 240 SER A C 1
ATOM 1797 O O . SER A 1 240 ? -13.242 0.221 -6.772 1.00 94.44 240 SER A O 1
ATOM 1799 N N . GLY A 1 241 ? -11.979 -0.100 -4.936 1.00 94.62 241 GLY A N 1
ATOM 1800 C CA . GLY A 1 241 ? -11.105 1.057 -5.126 1.00 94.62 241 GLY A CA 1
ATOM 1801 C C . GLY A 1 241 ? -11.676 2.390 -4.642 1.00 94.62 241 GLY A C 1
ATOM 1802 O O . GLY A 1 241 ? -11.114 3.425 -4.991 1.00 94.62 241 GLY A O 1
ATOM 1803 N N . LEU A 1 242 ? -12.761 2.397 -3.856 1.00 95.69 242 LEU A N 1
ATOM 1804 C CA . LEU A 1 242 ? -13.239 3.600 -3.161 1.00 95.69 242 LEU A CA 1
ATOM 1805 C C . LEU A 1 242 ? -12.061 4.361 -2.529 1.00 95.69 242 LEU A C 1
ATOM 1807 O O . LEU A 1 242 ? -11.260 3.778 -1.803 1.00 95.69 242 LEU A O 1
ATOM 1811 N N . ALA A 1 243 ? -11.957 5.663 -2.780 1.00 95.94 243 ALA A N 1
ATOM 1812 C CA . ALA A 1 243 ? -10.909 6.520 -2.233 1.00 95.94 243 ALA A CA 1
ATOM 1813 C C . ALA A 1 243 ? -9.469 6.054 -2.544 1.00 95.94 243 ALA A C 1
ATOM 1815 O O . ALA A 1 243 ? -8.540 6.383 -1.804 1.00 95.94 243 ALA A O 1
ATOM 1816 N N . ALA A 1 244 ? -9.240 5.283 -3.614 1.00 96.38 244 ALA A N 1
ATOM 1817 C CA . ALA A 1 244 ? -7.879 4.940 -4.013 1.00 96.38 244 ALA A CA 1
ATOM 1818 C C . ALA A 1 244 ? -7.107 6.216 -4.388 1.00 96.38 244 ALA A C 1
ATOM 1820 O O . ALA A 1 244 ? -7.607 7.055 -5.140 1.00 96.38 244 ALA A O 1
ATOM 1821 N N . PHE A 1 245 ? -5.885 6.335 -3.870 1.00 96.12 245 PHE A N 1
ATOM 1822 C CA . PHE A 1 245 ? -4.990 7.484 -4.002 1.00 96.12 245 PHE A CA 1
ATOM 1823 C C . PHE A 1 245 ? -5.563 8.789 -3.440 1.00 96.12 245 PHE A C 1
ATOM 1825 O O . PHE A 1 245 ? -5.228 9.863 -3.940 1.00 96.12 245 PHE A O 1
ATOM 1832 N N . ASN A 1 246 ? -6.417 8.711 -2.410 1.00 95.06 246 ASN A N 1
ATOM 1833 C CA . ASN A 1 246 ? -6.995 9.904 -1.797 1.00 95.06 246 ASN A CA 1
ATOM 1834 C C . ASN A 1 246 ? -5.910 10.878 -1.313 1.00 95.06 246 ASN A C 1
ATOM 1836 O O . ASN A 1 246 ? -4.794 10.474 -0.977 1.00 95.06 246 ASN A O 1
ATOM 1840 N N . VAL A 1 247 ? -6.236 12.165 -1.269 1.00 91.88 247 VAL A N 1
ATOM 1841 C CA . VAL A 1 247 ? -5.293 13.228 -0.907 1.00 91.88 247 VAL A CA 1
ATOM 1842 C C . VAL A 1 247 ? -5.857 14.095 0.210 1.00 91.88 247 VAL A C 1
ATOM 1844 O O . VAL A 1 247 ? -7.065 14.181 0.410 1.00 91.88 247 VAL A O 1
ATOM 1847 N N . GLU A 1 248 ? -4.968 14.782 0.927 1.00 87.75 248 GLU A N 1
ATOM 1848 C CA . GLU A 1 248 ? -5.342 15.829 1.886 1.00 87.75 248 GLU A CA 1
ATOM 1849 C C . GLU A 1 248 ? -6.329 16.816 1.252 1.00 87.75 248 GLU A C 1
ATOM 1851 O O . GLU A 1 248 ? -6.211 17.115 0.062 1.00 87.75 248 GLU A O 1
ATOM 1856 N N . GLY A 1 249 ? -7.305 17.326 1.999 1.00 83.12 249 GLY A N 1
ATOM 1857 C CA . GLY A 1 249 ? -8.390 18.120 1.415 1.00 83.12 249 GLY A CA 1
ATOM 1858 C C . GLY A 1 249 ? -9.620 17.319 1.002 1.00 83.12 249 GLY A C 1
ATOM 1859 O O . GLY A 1 249 ? -10.661 17.926 0.786 1.00 83.12 249 GLY A O 1
ATOM 1860 N N . VAL A 1 250 ? -9.550 15.993 0.892 1.00 89.44 250 VAL A N 1
ATOM 1861 C CA . VAL A 1 250 ? -10.696 15.186 0.453 1.00 89.44 250 VAL A CA 1
ATOM 1862 C C . VAL A 1 250 ? -11.180 14.298 1.590 1.00 89.44 250 VAL A C 1
ATOM 1864 O O . VAL A 1 250 ? -10.474 13.385 2.028 1.00 89.44 250 VAL A O 1
ATOM 1867 N N . ARG A 1 251 ? -12.404 14.565 2.045 1.00 93.12 251 ARG A N 1
ATOM 1868 C CA . ARG A 1 251 ? -13.153 13.718 2.967 1.00 93.12 251 ARG A CA 1
ATOM 1869 C C . ARG A 1 251 ? -14.170 12.904 2.176 1.00 93.12 251 ARG A C 1
ATOM 1871 O O . ARG A 1 251 ? -14.900 13.458 1.362 1.00 93.12 251 ARG A O 1
ATOM 1878 N N . ILE A 1 252 ? -14.212 11.598 2.412 1.00 95.12 252 ILE A N 1
ATOM 1879 C CA . ILE A 1 252 ? -15.174 10.676 1.800 1.00 95.12 252 ILE A CA 1
ATOM 1880 C C . ILE A 1 252 ? -15.893 9.935 2.921 1.00 95.12 252 ILE A C 1
ATOM 1882 O O . ILE A 1 252 ? -15.248 9.287 3.741 1.00 95.12 252 ILE A O 1
ATOM 1886 N N . ARG A 1 253 ? -17.219 10.023 2.971 1.00 95.62 253 ARG A N 1
ATOM 1887 C CA . ARG A 1 253 ? -18.061 9.408 4.000 1.00 95.62 253 ARG A CA 1
ATOM 1888 C C . ARG A 1 253 ? -19.057 8.470 3.350 1.00 95.62 253 ARG A C 1
ATOM 1890 O O . ARG A 1 253 ? -19.746 8.863 2.420 1.00 95.62 253 ARG A O 1
ATOM 1897 N N . VAL A 1 254 ? -19.145 7.245 3.845 1.00 96.50 254 VAL A N 1
ATOM 1898 C CA . VAL A 1 254 ? -20.061 6.222 3.339 1.00 96.50 254 VAL A CA 1
ATOM 1899 C C . VAL A 1 254 ? -20.952 5.753 4.473 1.00 96.50 254 VAL A C 1
ATOM 1901 O O . VAL A 1 254 ? -20.451 5.251 5.474 1.00 96.50 254 VAL A O 1
ATOM 1904 N N . SER A 1 255 ? -22.262 5.886 4.303 1.00 95.50 255 SER A N 1
ATOM 1905 C CA . SER A 1 255 ? -23.274 5.228 5.125 1.00 95.50 255 SER A CA 1
ATOM 1906 C C . SER A 1 255 ? -23.697 3.950 4.407 1.00 95.50 255 SER A C 1
ATOM 1908 O O . SER A 1 255 ? -24.556 3.975 3.528 1.00 95.50 255 SER A O 1
ATOM 1910 N N . GLY A 1 256 ? -23.062 2.830 4.748 1.00 94.62 256 GLY A N 1
ATOM 1911 C CA . GLY A 1 256 ? -23.219 1.556 4.051 1.00 94.62 256 GLY A CA 1
ATOM 1912 C C . GLY A 1 256 ? -21.945 0.720 4.123 1.00 94.62 256 GLY A C 1
ATOM 1913 O O . GLY A 1 256 ? -21.360 0.583 5.189 1.00 94.62 256 GLY A O 1
ATOM 1914 N N . GLY A 1 257 ? -21.506 0.131 3.016 1.00 95.25 257 GLY A N 1
ATOM 1915 C CA . GLY A 1 257 ? -20.302 -0.696 2.947 1.00 95.25 257 GLY A CA 1
ATOM 1916 C C . GLY A 1 257 ? -19.461 -0.419 1.706 1.00 95.25 257 GLY A C 1
ATOM 1917 O O . GLY A 1 257 ? -19.866 0.276 0.769 1.00 95.25 257 GLY A O 1
ATOM 1918 N N . ALA A 1 258 ? -18.262 -0.985 1.686 1.00 95.94 258 ALA A N 1
ATOM 1919 C CA . ALA A 1 258 ? -17.349 -0.844 0.565 1.00 95.94 258 ALA A CA 1
ATOM 1920 C C . ALA A 1 258 ? -16.610 -2.150 0.267 1.00 95.94 258 ALA A C 1
ATOM 1922 O O . ALA A 1 258 ? -16.264 -2.917 1.164 1.00 95.94 258 ALA A O 1
ATOM 1923 N N . GLN A 1 259 ? -16.366 -2.412 -1.016 1.00 96.12 259 GLN A N 1
ATOM 1924 C CA . GLN A 1 259 ? -15.624 -3.591 -1.465 1.00 96.12 259 GLN A CA 1
ATOM 1925 C C . GLN A 1 259 ? -14.100 -3.415 -1.319 1.00 96.12 259 GLN A C 1
ATOM 1927 O O . GLN A 1 259 ? -13.614 -2.573 -0.575 1.00 96.12 259 GLN A O 1
ATOM 1932 N N . ASP A 1 260 ? -13.321 -4.258 -1.997 1.00 97.88 260 ASP A N 1
ATOM 1933 C CA . ASP A 1 260 ? -11.864 -4.320 -1.874 1.00 97.88 260 ASP A CA 1
ATOM 1934 C C . ASP A 1 260 ? -11.149 -3.006 -2.244 1.00 97.88 260 ASP A C 1
ATOM 1936 O O . ASP A 1 260 ? -11.537 -2.290 -3.170 1.00 97.88 260 ASP A O 1
ATOM 1940 N N . GLY A 1 261 ? -10.024 -2.737 -1.580 1.00 97.00 261 GLY A N 1
ATOM 1941 C CA . GLY A 1 261 ? -9.093 -1.670 -1.951 1.00 97.00 261 GLY A CA 1
ATOM 1942 C C . GLY A 1 261 ? -9.512 -0.260 -1.539 1.00 97.00 261 GLY A C 1
ATOM 1943 O O . GLY A 1 261 ? -9.006 0.700 -2.124 1.00 97.00 261 GLY A O 1
ATOM 1944 N N . VAL A 1 262 ? -10.406 -0.124 -0.552 1.00 98.44 262 VAL A N 1
ATOM 1945 C CA . VAL A 1 262 ? -10.753 1.181 0.032 1.00 98.44 262 VAL A CA 1
ATOM 1946 C C . VAL A 1 262 ? -9.487 1.895 0.502 1.00 98.44 262 VAL A C 1
ATOM 1948 O O . VAL A 1 262 ? -8.676 1.298 1.207 1.00 98.44 262 VAL A O 1
ATOM 1951 N N . GLY A 1 263 ? -9.292 3.158 0.124 1.00 97.94 263 GLY A N 1
ATOM 1952 C CA . GLY A 1 263 ? -8.168 3.960 0.612 1.00 97.94 263 GLY A CA 1
ATOM 1953 C C . GLY A 1 263 ? -6.787 3.485 0.153 1.00 97.94 263 GLY A C 1
ATOM 1954 O O . GLY A 1 263 ? -5.777 3.830 0.771 1.00 97.94 263 GLY A O 1
ATOM 1955 N N . LYS A 1 264 ? -6.716 2.641 -0.886 1.00 97.69 264 LYS A N 1
ATOM 1956 C CA . LYS A 1 264 ? -5.445 2.122 -1.403 1.00 97.69 264 LYS A CA 1
ATOM 1957 C C . LYS A 1 264 ? -4.515 3.278 -1.776 1.00 97.69 264 LYS A C 1
ATOM 1959 O O . LYS A 1 264 ? -4.871 4.115 -2.595 1.00 97.69 264 LYS A O 1
ATOM 1964 N N . CYS A 1 265 ? -3.299 3.267 -1.244 1.00 97.62 265 CYS A N 1
ATOM 1965 C CA . CYS A 1 265 ? -2.228 4.216 -1.531 1.00 97.62 265 CYS A CA 1
ATOM 1966 C C . CYS A 1 265 ? -2.610 5.684 -1.279 1.00 97.62 265 CYS A C 1
ATOM 1968 O O . CYS A 1 265 ? -2.100 6.570 -1.965 1.00 97.62 265 CYS A O 1
ATOM 1970 N N . SER A 1 266 ? -3.499 5.955 -0.316 1.00 96.81 266 SER A N 1
ATOM 1971 C CA . SER A 1 266 ? -3.826 7.329 0.070 1.00 96.81 266 SER A CA 1
ATOM 1972 C C . SER A 1 266 ? -2.597 8.093 0.562 1.00 96.81 266 SER A C 1
ATOM 1974 O O . SER A 1 266 ? -1.747 7.570 1.287 1.00 96.81 266 SER A O 1
ATOM 1976 N N . LEU A 1 267 ? -2.535 9.360 0.169 1.00 93.69 267 LEU A N 1
ATOM 1977 C CA . LEU A 1 267 ? -1.509 10.335 0.526 1.00 93.69 267 LEU A CA 1
ATOM 1978 C C . LEU A 1 267 ? -2.031 11.390 1.516 1.00 93.69 267 LEU A C 1
ATOM 1980 O O . LEU A 1 267 ? -1.313 12.339 1.825 1.00 93.69 267 LEU A O 1
ATOM 1984 N N . GLY A 1 268 ? -3.267 11.243 1.998 1.00 92.31 268 GLY A N 1
ATOM 1985 C CA . GLY A 1 268 ? -3.911 12.119 2.972 1.00 92.31 268 GLY A CA 1
ATOM 1986 C C . GLY A 1 268 ? -5.435 12.013 2.914 1.00 92.31 268 GLY A C 1
ATOM 1987 O O . GLY A 1 268 ? -5.983 11.117 2.269 1.00 92.31 268 GLY A O 1
ATOM 1988 N N . GLY A 1 269 ? -6.101 12.968 3.559 1.00 92.88 269 GLY A N 1
ATOM 1989 C CA . GLY A 1 269 ? -7.559 13.070 3.573 1.00 92.88 269 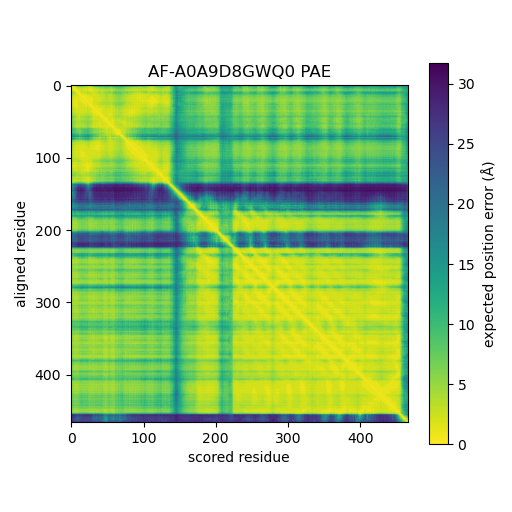GLY A CA 1
ATOM 1990 C C . GLY A 1 269 ? -8.196 12.169 4.624 1.00 92.88 269 GLY A C 1
ATOM 1991 O O . GLY A 1 269 ? -7.516 11.611 5.485 1.00 92.88 269 GLY A O 1
ATOM 1992 N N . GLU A 1 270 ? -9.513 12.043 4.553 1.00 96.31 270 GLU A N 1
ATOM 1993 C CA . GLU A 1 270 ? -10.299 11.296 5.530 1.00 96.31 270 GLU A CA 1
ATOM 1994 C C . GLU A 1 270 ? -11.276 10.365 4.814 1.00 96.31 270 GLU A C 1
ATOM 1996 O O . GLU A 1 270 ? -11.915 10.763 3.840 1.00 96.31 270 GLU A O 1
ATOM 2001 N N . VAL A 1 271 ? -11.385 9.122 5.275 1.00 98.06 271 VAL A N 1
ATOM 2002 C CA . VAL A 1 271 ? -12.326 8.139 4.730 1.00 98.06 271 VAL A CA 1
ATOM 2003 C C . VAL A 1 271 ? -13.095 7.497 5.874 1.00 98.06 271 VAL A C 1
ATOM 2005 O O . VAL A 1 271 ? -12.508 6.852 6.740 1.00 98.06 271 VAL A O 1
ATOM 2008 N N . GLN A 1 272 ? -14.414 7.647 5.858 1.00 98.06 272 GLN A N 1
ATOM 2009 C CA . GLN A 1 272 ? -15.321 7.052 6.830 1.00 98.06 272 GLN A CA 1
ATOM 2010 C C . GLN A 1 272 ? -16.213 6.024 6.133 1.00 98.06 272 GLN A C 1
ATOM 2012 O O . GLN A 1 272 ? -16.826 6.336 5.113 1.00 98.06 272 GLN A O 1
ATOM 2017 N N . VAL A 1 273 ? -16.318 4.817 6.687 1.00 98.38 273 VAL A N 1
ATOM 2018 C CA . VAL A 1 273 ? -17.298 3.804 6.266 1.00 98.38 273 VAL A CA 1
ATOM 2019 C C . VAL A 1 273 ? -18.078 3.379 7.501 1.00 98.38 273 VAL A C 1
ATOM 2021 O O . VAL A 1 273 ? -17.607 2.594 8.323 1.00 98.38 273 VAL A O 1
ATOM 2024 N N . LEU A 1 274 ? -19.261 3.960 7.652 1.00 98.06 274 LEU A N 1
ATOM 2025 C CA . LEU A 1 274 ? -20.137 3.809 8.804 1.00 98.06 274 LEU A CA 1
ATOM 2026 C C . LEU A 1 274 ? -21.389 3.017 8.418 1.00 98.06 274 LEU A C 1
ATOM 2028 O O . LEU A 1 274 ? -21.743 2.903 7.245 1.00 98.06 274 LEU A O 1
ATOM 2032 N N . LYS A 1 275 ? -22.065 2.455 9.414 1.00 96.94 275 LYS A N 1
ATOM 2033 C CA . LYS A 1 275 ? -23.341 1.763 9.242 1.00 96.94 275 LYS A CA 1
ATOM 2034 C C . LYS A 1 275 ? -24.408 2.734 8.724 1.00 96.94 275 LYS A C 1
ATOM 2036 O O . LYS A 1 275 ? -24.402 3.921 9.044 1.00 96.94 275 LYS A O 1
ATOM 2041 N N . ALA A 1 276 ? -25.338 2.209 7.938 1.00 94.88 276 ALA A N 1
ATOM 2042 C CA . ALA A 1 276 ? -26.560 2.887 7.529 1.00 94.88 276 ALA A CA 1
ATOM 2043 C C . ALA A 1 276 ? -27.750 2.349 8.324 1.00 94.88 276 ALA A C 1
ATOM 2045 O O . ALA A 1 276 ? -27.749 1.189 8.744 1.00 94.88 276 ALA A O 1
ATOM 2046 N N . LEU A 1 277 ? -28.774 3.178 8.501 1.00 92.75 277 LEU A N 1
ATOM 2047 C CA . LEU A 1 277 ? -30.036 2.744 9.082 1.00 92.75 277 LEU A CA 1
ATOM 2048 C C . LEU A 1 277 ? -30.852 2.011 8.010 1.00 92.75 277 LEU A C 1
ATOM 2050 O O . LEU A 1 277 ? -31.124 2.566 6.949 1.00 92.75 277 LEU A O 1
ATOM 2054 N N . SER A 1 278 ? -31.212 0.761 8.277 1.00 90.38 278 SER A N 1
ATOM 2055 C CA . SER A 1 278 ? -32.093 -0.027 7.410 1.00 90.38 278 SER A CA 1
ATOM 2056 C C . SER A 1 278 ? -33.565 0.368 7.571 1.00 90.38 278 SER A C 1
ATOM 2058 O O . SER A 1 278 ? -33.947 1.003 8.555 1.00 90.38 278 SER A O 1
ATOM 2060 N N . ASP A 1 279 ? -34.418 -0.092 6.650 1.00 88.62 279 ASP A N 1
ATOM 2061 C CA . ASP A 1 279 ? -35.877 0.098 6.718 1.00 88.62 279 ASP A CA 1
ATOM 2062 C C . ASP A 1 279 ? -36.507 -0.476 8.002 1.00 88.62 279 ASP A C 1
ATOM 2064 O O . ASP A 1 279 ? -37.566 -0.021 8.437 1.00 88.62 279 ASP A O 1
ATOM 2068 N N . SER A 1 280 ? -35.867 -1.473 8.628 1.00 91.19 280 SER A N 1
ATOM 2069 C CA . SER A 1 280 ? -36.282 -2.046 9.917 1.00 91.19 280 SER A CA 1
ATOM 2070 C C . SER A 1 280 ? -35.802 -1.240 11.131 1.00 91.19 280 SER A C 1
ATOM 2072 O O . SER A 1 280 ? -36.137 -1.595 12.260 1.00 91.19 280 SER A O 1
ATOM 2074 N N . GLY A 1 281 ? -35.048 -0.156 10.927 1.00 90.81 281 GLY A N 1
ATOM 2075 C CA . GLY A 1 281 ? -34.480 0.668 11.995 1.00 90.81 281 GLY A CA 1
ATOM 2076 C C . GLY A 1 281 ? -33.207 0.093 12.622 1.00 90.81 281 GLY A C 1
ATOM 2077 O O . GLY A 1 281 ? -32.785 0.562 13.677 1.00 90.81 281 GLY A O 1
ATOM 2078 N N . GLU A 1 282 ? -32.586 -0.911 11.999 1.00 92.50 282 GLU A N 1
ATOM 2079 C CA . GLU A 1 282 ? -31.330 -1.507 12.463 1.00 92.50 282 GLU A CA 1
ATOM 2080 C C . GLU A 1 282 ? -30.128 -0.907 11.727 1.00 92.50 282 GLU A C 1
ATOM 2082 O O . GLU A 1 282 ? -30.173 -0.705 10.511 1.00 92.50 282 GLU A O 1
ATOM 2087 N N . TRP A 1 283 ? -29.035 -0.660 12.451 1.00 94.19 283 TRP A N 1
ATOM 2088 C CA . TRP A 1 283 ? -27.775 -0.199 11.870 1.00 94.19 283 TRP A CA 1
ATOM 2089 C C . TRP A 1 283 ? -27.030 -1.357 11.202 1.00 94.19 283 TRP A C 1
ATOM 2091 O O . TRP A 1 283 ? -26.580 -2.288 11.873 1.00 94.19 283 TRP A O 1
ATOM 2101 N N . VAL A 1 284 ? -26.849 -1.277 9.886 1.00 93.50 284 VAL A N 1
ATOM 2102 C CA . VAL A 1 284 ? -26.238 -2.327 9.058 1.00 93.50 284 VAL A CA 1
ATOM 2103 C C . VAL A 1 284 ? -25.088 -1.780 8.214 1.00 93.50 284 VAL A C 1
ATOM 2105 O O . VAL A 1 284 ? -25.048 -0.601 7.878 1.00 93.50 284 VAL A O 1
ATOM 2108 N N . GLY A 1 285 ? -24.137 -2.637 7.845 1.00 94.19 285 GLY A N 1
ATOM 2109 C CA . GLY A 1 285 ? -22.978 -2.234 7.044 1.00 94.19 285 GLY A CA 1
ATOM 2110 C C . GLY A 1 285 ? -21.771 -1.831 7.893 1.00 94.19 285 GLY A C 1
ATOM 2111 O O . GLY A 1 285 ? -21.427 -2.513 8.854 1.00 94.19 285 GLY A O 1
ATOM 2112 N N . GLY A 1 286 ? -21.090 -0.762 7.494 1.00 96.44 286 GLY A N 1
ATOM 2113 C CA . GLY A 1 286 ? -19.825 -0.276 8.042 1.00 96.44 286 GLY A CA 1
ATOM 2114 C C . GLY A 1 286 ? -18.591 -1.069 7.606 1.00 96.44 286 GLY A C 1
ATOM 2115 O O . GLY A 1 286 ? -17.497 -0.761 8.060 1.00 96.44 286 GLY A O 1
ATOM 2116 N N . HIS A 1 287 ? -18.741 -2.103 6.774 1.00 97.06 287 HIS A N 1
ATOM 2117 C CA . HIS A 1 287 ? -17.661 -3.035 6.452 1.00 97.06 287 HIS A CA 1
ATOM 2118 C C . HIS A 1 287 ? -16.844 -2.613 5.229 1.00 97.06 287 HIS A C 1
ATOM 2120 O O . HIS A 1 287 ? -17.353 -1.968 4.305 1.00 97.06 287 HIS A O 1
ATOM 2126 N N . VAL A 1 288 ? -15.589 -3.058 5.199 1.00 98.25 288 VAL A N 1
ATOM 2127 C CA . VAL A 1 288 ? -14.668 -2.880 4.071 1.00 98.25 288 VAL A CA 1
ATOM 2128 C C . VAL A 1 288 ? -14.108 -4.209 3.575 1.00 98.25 288 VAL A C 1
ATOM 2130 O O . VAL A 1 288 ? -13.880 -5.144 4.345 1.00 98.25 288 VAL A O 1
ATOM 2133 N N . GLY A 1 289 ? -13.868 -4.288 2.267 1.00 97.62 289 GLY A N 1
ATOM 2134 C CA . GLY A 1 289 ? -13.286 -5.462 1.625 1.00 97.62 289 GLY A CA 1
ATOM 2135 C C . GLY A 1 289 ? -11.779 -5.621 1.845 1.00 97.62 289 GLY A C 1
ATOM 2136 O O . GLY A 1 289 ? -11.152 -4.994 2.703 1.00 97.62 289 GLY A O 1
ATOM 2137 N N . LYS A 1 290 ? -11.173 -6.490 1.032 1.00 97.88 290 LYS A N 1
ATOM 2138 C CA . LYS A 1 290 ? -9.766 -6.891 1.150 1.00 97.88 290 LYS A CA 1
ATOM 2139 C C . LYS A 1 290 ? -8.833 -5.734 0.866 1.00 97.88 290 LYS A C 1
ATOM 2141 O O . LYS A 1 290 ? -9.112 -4.883 0.022 1.00 97.88 290 LYS A O 1
ATOM 2146 N N . SER A 1 291 ? -7.648 -5.782 1.473 1.00 97.75 291 SER A N 1
ATOM 2147 C CA . SER A 1 291 ? -6.577 -4.808 1.206 1.00 97.75 291 SER A CA 1
ATOM 2148 C C . SER A 1 291 ? -7.014 -3.358 1.455 1.00 97.75 291 SER A C 1
ATOM 2150 O O . SER A 1 291 ? -6.572 -2.433 0.767 1.00 97.75 291 SER A O 1
ATOM 2152 N N . PHE A 1 292 ? -7.903 -3.167 2.431 1.00 98.44 292 PHE A N 1
ATOM 2153 C CA . PHE A 1 292 ? -8.261 -1.858 2.954 1.00 98.44 292 PHE A CA 1
ATOM 2154 C C . PHE A 1 292 ? -7.005 -1.108 3.423 1.00 98.44 292 PHE A C 1
ATOM 2156 O O . PHE A 1 292 ? -6.152 -1.680 4.101 1.00 98.44 292 PHE A O 1
ATOM 2163 N N . ALA A 1 293 ? -6.891 0.162 3.029 1.00 98.31 293 ALA A N 1
ATOM 2164 C CA . ALA A 1 293 ? -5.769 1.056 3.300 1.00 98.31 293 ALA A CA 1
ATOM 2165 C C . ALA A 1 293 ? -4.405 0.527 2.809 1.00 98.31 293 ALA A C 1
ATOM 2167 O O . ALA A 1 293 ? -3.359 0.897 3.345 1.00 98.31 293 ALA A O 1
ATOM 2168 N N . TYR A 1 294 ? -4.395 -0.323 1.769 1.00 98.44 294 TYR A N 1
ATOM 2169 C CA . TYR A 1 294 ? -3.158 -0.885 1.219 1.00 98.44 294 TYR A CA 1
ATOM 2170 C C . TYR A 1 294 ? -2.166 0.218 0.832 1.00 98.44 294 TYR A C 1
ATOM 2172 O O . TYR A 1 294 ? -2.411 0.957 -0.118 1.00 98.44 294 TYR A O 1
ATOM 2180 N N . GLY A 1 295 ? -1.016 0.295 1.505 1.00 98.38 295 GLY A N 1
ATOM 2181 C CA . GLY A 1 295 ? 0.045 1.228 1.124 1.00 98.38 295 GLY A CA 1
ATOM 2182 C C . GLY A 1 295 ? -0.257 2.687 1.460 1.00 98.38 295 GLY A C 1
ATOM 2183 O O . GLY A 1 295 ? 0.383 3.568 0.886 1.00 98.38 295 GLY A O 1
ATOM 2184 N N . ALA A 1 296 ? -1.261 2.966 2.299 1.00 98.31 296 ALA A N 1
ATOM 2185 C CA . ALA A 1 296 ? -1.601 4.333 2.677 1.00 98.31 296 ALA A CA 1
ATOM 2186 C C . ALA A 1 296 ? -0.463 4.964 3.498 1.00 98.31 296 ALA A C 1
ATOM 2188 O O . ALA A 1 296 ? 0.038 4.376 4.458 1.00 98.31 296 ALA A O 1
ATOM 2189 N N . GLN A 1 297 ? -0.045 6.165 3.100 1.00 96.31 297 GLN A N 1
ATOM 2190 C CA . GLN A 1 297 ? 1.091 6.880 3.691 1.00 96.31 297 GLN A CA 1
ATOM 2191 C C . GLN A 1 297 ? 0.655 7.968 4.670 1.00 96.31 297 GLN A C 1
ATOM 2193 O O . GLN A 1 297 ? 1.425 8.321 5.553 1.00 96.31 297 GLN A O 1
ATOM 2198 N N . ARG A 1 298 ? -0.547 8.526 4.495 1.00 95.25 298 ARG A N 1
ATOM 2199 C CA . ARG A 1 298 ? -1.176 9.513 5.387 1.00 95.25 298 ARG A CA 1
ATOM 2200 C C . ARG A 1 298 ? -2.695 9.418 5.253 1.00 95.25 298 ARG A C 1
ATOM 2202 O O . ARG A 1 298 ? -3.201 8.795 4.318 1.00 95.25 298 ARG A O 1
ATOM 2209 N N . GLY A 1 299 ? -3.397 10.116 6.137 1.00 95.75 299 GLY A N 1
ATOM 2210 C CA . GLY A 1 299 ? -4.854 10.208 6.163 1.00 95.75 299 GLY A CA 1
ATOM 2211 C C . GLY A 1 299 ? -5.437 9.578 7.420 1.00 95.75 299 GLY A C 1
ATOM 2212 O O . GLY A 1 299 ? -4.694 9.037 8.238 1.00 95.75 299 GLY A O 1
ATOM 2213 N N . LEU A 1 300 ? -6.750 9.701 7.581 1.00 98.12 300 LEU A N 1
ATOM 2214 C CA . LEU A 1 300 ? -7.507 9.125 8.688 1.00 98.12 300 LEU A CA 1
ATOM 2215 C C . LEU A 1 300 ? -8.603 8.216 8.135 1.00 98.12 300 LEU A C 1
ATOM 2217 O O . LEU A 1 300 ? -9.400 8.640 7.298 1.00 98.12 300 LEU A O 1
ATOM 2221 N N . PHE A 1 301 ? -8.653 6.980 8.618 1.00 98.69 301 PHE A N 1
ATOM 2222 C CA . PHE A 1 301 ? -9.639 5.997 8.198 1.00 98.69 301 PHE A CA 1
ATOM 2223 C C . PHE A 1 301 ? -10.500 5.520 9.366 1.00 98.69 301 PHE A C 1
ATOM 2225 O O . PHE A 1 301 ? -9.984 4.986 10.342 1.00 98.69 301 PHE A O 1
ATOM 2232 N N . LEU A 1 302 ? -11.817 5.670 9.257 1.00 98.75 302 LEU A N 1
ATOM 2233 C CA . LEU A 1 302 ? -12.768 5.376 10.330 1.00 98.75 302 LEU A CA 1
ATOM 2234 C C . LEU A 1 302 ? -13.799 4.358 9.842 1.00 98.75 302 LEU A C 1
ATOM 2236 O O . LEU A 1 302 ? -14.697 4.703 9.073 1.00 98.75 302 LEU A O 1
ATOM 2240 N N . ILE A 1 303 ? -13.659 3.100 10.256 1.00 98.62 303 ILE A N 1
ATOM 2241 C CA . ILE A 1 303 ? -14.481 1.988 9.767 1.00 98.62 303 ILE A CA 1
ATOM 2242 C C . ILE A 1 303 ? -15.304 1.434 10.914 1.00 98.62 303 ILE A C 1
ATOM 2244 O O . ILE A 1 303 ? -14.739 1.029 11.921 1.00 98.62 303 ILE A O 1
ATOM 2248 N N . GLN A 1 304 ? -16.627 1.408 10.773 1.00 98.50 304 GLN A N 1
ATOM 2249 C CA . GLN A 1 304 ? -17.504 0.975 11.861 1.00 98.50 304 GLN A CA 1
ATOM 2250 C C . GLN A 1 304 ? -17.697 -0.541 11.941 1.00 98.50 304 GLN A C 1
ATOM 2252 O O . GLN A 1 304 ? -17.966 -1.070 13.014 1.00 98.50 304 GLN A O 1
ATOM 2257 N N . GLY A 1 305 ? -17.624 -1.234 10.811 1.00 97.00 305 GLY A N 1
ATOM 2258 C CA . GLY A 1 305 ? -17.828 -2.675 10.721 1.00 97.00 305 GLY A CA 1
ATOM 2259 C C . GLY A 1 305 ? -16.525 -3.457 10.591 1.00 97.00 305 GLY A C 1
ATOM 2260 O O . GLY A 1 305 ? -15.433 -2.974 10.896 1.00 97.00 305 GLY A O 1
ATOM 2261 N N . ASP A 1 306 ? -16.671 -4.687 10.110 1.00 97.88 306 ASP A N 1
ATOM 2262 C CA . ASP A 1 306 ? -15.569 -5.610 9.852 1.00 97.88 306 ASP A CA 1
ATOM 2263 C C . ASP A 1 306 ? -14.693 -5.171 8.673 1.00 97.88 306 ASP A C 1
ATOM 2265 O O . ASP A 1 306 ? -15.151 -4.538 7.717 1.00 97.88 306 ASP A O 1
ATOM 2269 N N . ALA A 1 307 ? -13.438 -5.613 8.700 1.00 98.12 307 ALA A N 1
ATOM 2270 C CA . ALA A 1 307 ? -12.538 -5.552 7.562 1.00 98.12 307 ALA A CA 1
ATOM 2271 C C . ALA A 1 307 ? -12.205 -6.965 7.064 1.00 98.12 307 ALA A C 1
ATOM 2273 O O . ALA A 1 307 ? -11.919 -7.881 7.839 1.00 98.12 307 ALA A O 1
ATOM 2274 N N . ASP A 1 308 ? -12.203 -7.161 5.748 1.00 97.69 308 ASP A N 1
ATOM 2275 C CA . ASP A 1 308 ? -11.718 -8.413 5.161 1.00 97.69 308 ASP A CA 1
ATOM 2276 C C . ASP A 1 308 ? -10.179 -8.531 5.309 1.00 97.69 308 ASP A C 1
ATOM 2278 O O . ASP A 1 308 ? -9.505 -7.730 5.965 1.00 97.69 308 ASP A O 1
ATOM 2282 N N . ALA A 1 309 ? -9.593 -9.569 4.720 1.00 97.12 309 ALA A N 1
ATOM 2283 C CA . ALA A 1 309 ? -8.182 -9.870 4.851 1.00 97.12 309 ALA A CA 1
ATOM 2284 C C . ALA A 1 309 ? -7.294 -8.712 4.367 1.00 97.12 309 ALA A C 1
ATOM 2286 O O . ALA A 1 309 ? -7.592 -8.025 3.381 1.00 97.12 309 ALA A O 1
ATOM 2287 N N . ARG A 1 310 ? -6.134 -8.572 5.015 1.00 98.19 310 ARG A N 1
ATOM 2288 C CA . ARG A 1 310 ? -5.082 -7.601 4.687 1.00 98.19 310 ARG A CA 1
ATOM 2289 C C . ARG A 1 310 ? -5.472 -6.141 4.920 1.00 98.19 310 ARG A C 1
ATOM 2291 O O . ARG A 1 310 ? -4.995 -5.258 4.210 1.00 98.19 310 ARG A O 1
ATOM 2298 N N . ALA A 1 311 ? -6.310 -5.874 5.919 1.00 98.56 311 ALA A N 1
ATOM 2299 C CA . ALA A 1 311 ? -6.512 -4.520 6.427 1.00 98.56 311 ALA A CA 1
ATOM 2300 C C . ALA A 1 311 ? -5.168 -3.911 6.864 1.00 98.56 311 ALA A C 1
ATOM 2302 O O . ALA A 1 311 ? -4.415 -4.538 7.607 1.00 98.56 311 ALA A O 1
ATOM 2303 N N . GLY A 1 312 ? -4.835 -2.720 6.368 1.00 98.31 312 GLY A N 1
ATOM 2304 C CA . GLY A 1 312 ? -3.573 -2.048 6.681 1.00 98.31 312 GLY A CA 1
ATOM 2305 C C . GLY A 1 312 ? -2.327 -2.736 6.107 1.00 98.31 312 GLY A C 1
ATOM 2306 O O . GLY A 1 312 ? -1.227 -2.524 6.618 1.00 98.31 312 GLY A O 1
ATOM 2307 N N . ILE A 1 313 ? -2.451 -3.568 5.062 1.00 98.38 313 ILE A N 1
ATOM 2308 C CA . ILE A 1 313 ? -1.268 -4.157 4.418 1.00 98.38 313 ILE A CA 1
ATOM 2309 C C . ILE A 1 313 ? -0.356 -3.056 3.872 1.00 98.38 313 ILE A C 1
ATOM 2311 O O . ILE A 1 313 ? -0.797 -2.170 3.140 1.00 98.38 313 ILE A O 1
ATOM 2315 N N . ARG A 1 314 ? 0.932 -3.099 4.215 1.00 98.25 314 ARG A N 1
ATOM 2316 C CA . ARG A 1 314 ? 1.912 -2.058 3.870 1.00 98.25 314 ARG A CA 1
ATOM 2317 C C . ARG A 1 314 ? 1.489 -0.647 4.294 1.00 98.25 314 ARG A C 1
ATOM 2319 O O . ARG A 1 314 ? 1.848 0.311 3.622 1.00 98.25 314 ARG A O 1
ATOM 2326 N N . LEU A 1 315 ? 0.718 -0.509 5.373 1.00 98.25 315 LEU A N 1
ATOM 2327 C CA . LEU A 1 315 ? 0.396 0.795 5.952 1.00 98.25 315 LEU A CA 1
ATOM 2328 C C . LEU A 1 315 ? 1.696 1.505 6.365 1.00 98.25 315 LEU A C 1
ATOM 2330 O O . LEU A 1 315 ? 2.547 0.907 7.023 1.00 98.25 315 LEU A O 1
ATOM 2334 N N . SER A 1 316 ? 1.883 2.748 5.926 1.00 96.94 316 SER A N 1
ATOM 2335 C CA . SER A 1 316 ? 3.181 3.438 5.997 1.00 96.94 316 SER A CA 1
ATOM 2336 C C . SER A 1 316 ? 3.131 4.805 6.679 1.00 96.94 316 SER A C 1
ATOM 2338 O O . SER A 1 316 ? 4.135 5.511 6.666 1.00 96.94 316 SER A O 1
ATOM 2340 N N . GLY A 1 317 ? 2.004 5.186 7.282 1.00 94.56 317 GLY A N 1
ATOM 2341 C CA . GLY A 1 317 ? 1.898 6.467 7.993 1.00 94.56 317 GLY A CA 1
ATOM 2342 C C . GLY A 1 317 ? 0.491 7.037 8.148 1.00 94.56 317 GLY A C 1
ATOM 2343 O O . GLY A 1 317 ? 0.350 8.143 8.658 1.00 94.56 317 GLY A O 1
ATOM 2344 N N . ALA A 1 318 ? -0.548 6.326 7.703 1.00 97.62 318 ALA A N 1
ATOM 2345 C CA . ALA A 1 318 ? -1.922 6.745 7.954 1.00 97.62 318 ALA A CA 1
ATOM 2346 C C . ALA A 1 318 ? -2.449 6.232 9.300 1.00 97.62 318 ALA A C 1
ATOM 2348 O O . ALA A 1 318 ? -1.949 5.248 9.847 1.00 97.62 318 ALA A O 1
ATOM 2349 N N . ASP A 1 319 ? -3.485 6.906 9.784 1.00 98.50 319 ASP A N 1
ATOM 2350 C CA . ASP A 1 319 ? -4.193 6.591 11.015 1.00 98.50 319 ASP A CA 1
ATOM 2351 C C . ASP A 1 319 ? -5.478 5.827 10.712 1.00 98.50 319 ASP A C 1
ATOM 2353 O O . ASP A 1 319 ? -6.194 6.169 9.766 1.00 98.50 319 ASP A O 1
ATOM 2357 N N . MET A 1 320 ? -5.804 4.810 11.510 1.00 97.94 320 MET A N 1
ATOM 2358 C CA . MET A 1 320 ? -7.033 4.048 11.302 1.00 97.94 320 MET A CA 1
ATOM 2359 C C . MET A 1 320 ? -7.707 3.547 12.578 1.00 97.94 320 MET A C 1
ATOM 2361 O O . MET A 1 320 ? -7.051 3.177 13.549 1.00 97.94 320 MET A O 1
ATOM 2365 N N . VAL A 1 321 ? -9.035 3.467 12.534 1.00 98.81 321 VAL A N 1
ATOM 2366 C CA . VAL A 1 321 ? -9.872 2.810 13.540 1.00 98.81 321 VAL A CA 1
ATOM 2367 C C . VAL A 1 321 ? -10.719 1.744 12.854 1.00 98.81 321 VAL A C 1
ATOM 2369 O O . VAL A 1 321 ? -11.455 2.035 11.910 1.00 98.81 321 VAL A O 1
ATOM 2372 N N . LEU A 1 322 ? -10.592 0.506 13.329 1.00 98.75 322 LEU A N 1
ATOM 2373 C CA . LEU A 1 322 ? -11.394 -0.648 12.935 1.00 98.75 322 LEU A CA 1
ATOM 2374 C C . LEU A 1 322 ? -12.388 -0.948 14.055 1.00 98.75 322 LEU A C 1
ATOM 2376 O O . LEU A 1 322 ? -12.011 -1.441 15.117 1.00 98.75 322 LEU A O 1
ATOM 2380 N N . GLY A 1 323 ? -13.646 -0.598 13.814 1.00 98.25 323 GLY A N 1
ATOM 2381 C CA . GLY A 1 323 ? -14.712 -0.562 14.805 1.00 98.25 323 GLY A CA 1
ATOM 2382 C C . GLY A 1 323 ? -15.549 -1.831 14.924 1.00 98.25 323 GLY A C 1
ATOM 2383 O O . GLY A 1 323 ? -16.383 -1.889 15.820 1.00 98.25 323 GLY A O 1
ATOM 2384 N N . GLY A 1 324 ? -15.347 -2.828 14.055 1.00 97.38 324 GLY A N 1
ATOM 2385 C CA . GLY A 1 324 ? -16.048 -4.109 14.143 1.00 97.38 324 GLY A CA 1
ATOM 2386 C C . GLY A 1 324 ? -15.809 -4.794 15.489 1.00 97.38 324 GLY A C 1
ATOM 2387 O O . GLY A 1 324 ? -14.671 -4.878 15.948 1.00 97.38 324 GLY A O 1
ATOM 2388 N N . GLU A 1 325 ? -16.883 -5.290 16.102 1.00 96.69 325 GLU A N 1
ATOM 2389 C CA . GLU A 1 325 ? -16.877 -5.980 17.396 1.00 96.69 325 GLU A CA 1
ATOM 2390 C C . GLU A 1 325 ? -17.395 -7.419 17.234 1.00 96.69 325 GLU A C 1
ATOM 2392 O O . GLU A 1 325 ? -18.202 -7.669 16.333 1.00 96.69 325 GLU A O 1
ATOM 2397 N N . PRO A 1 326 ? -16.942 -8.389 18.046 1.00 95.50 326 PRO A N 1
ATOM 2398 C CA . PRO A 1 326 ? -17.471 -9.747 18.003 1.00 95.50 326 PRO A CA 1
ATOM 2399 C C . PRO A 1 326 ? -18.960 -9.792 18.379 1.00 95.50 326 PRO A C 1
ATOM 2401 O O . PRO A 1 326 ? -19.355 -9.244 19.407 1.00 95.50 326 PRO A O 1
ATOM 2404 N N . ASP A 1 327 ? -19.767 -10.504 17.587 1.00 91.31 327 ASP A N 1
ATOM 2405 C CA . ASP A 1 327 ? -21.175 -10.772 17.924 1.00 91.31 327 ASP A CA 1
ATOM 2406 C C . ASP A 1 327 ? -21.302 -11.747 19.111 1.00 91.31 327 ASP A C 1
ATOM 2408 O O . ASP A 1 327 ? -22.212 -11.637 19.931 1.00 91.31 327 ASP A O 1
ATOM 2412 N N . ASP A 1 328 ? -20.359 -12.688 19.215 1.00 92.25 328 ASP A N 1
ATOM 2413 C CA . ASP A 1 328 ? -20.299 -13.735 20.234 1.00 92.25 328 ASP A CA 1
ATOM 2414 C C . ASP A 1 328 ? -18.895 -13.808 20.859 1.00 92.25 328 ASP A C 1
ATOM 2416 O O . ASP A 1 328 ? -17.904 -13.465 20.199 1.00 92.25 328 ASP A O 1
ATOM 2420 N N . PRO A 1 329 ? -18.761 -14.330 22.097 1.00 94.88 329 PRO A N 1
ATOM 2421 C CA . PRO A 1 329 ? -17.458 -14.605 22.683 1.00 94.88 329 PRO A CA 1
ATOM 2422 C C . PRO A 1 329 ? -16.603 -15.502 21.785 1.00 94.88 329 PRO A C 1
ATOM 2424 O O . PRO A 1 329 ? -17.049 -16.533 21.272 1.00 94.88 329 PRO A O 1
ATOM 2427 N N . ILE A 1 330 ? -15.338 -15.130 21.630 1.00 94.56 330 ILE A N 1
ATOM 2428 C CA . ILE A 1 330 ? -14.393 -15.809 20.754 1.00 94.56 330 ILE A CA 1
ATOM 2429 C C . ILE A 1 330 ? -14.127 -17.224 21.282 1.00 94.56 330 ILE A C 1
ATOM 2431 O O . ILE A 1 330 ? -13.703 -17.417 22.424 1.00 94.56 330 ILE A O 1
ATOM 2435 N N . ASP A 1 331 ? -14.327 -18.224 20.418 1.00 94.19 331 ASP A N 1
ATOM 2436 C CA . ASP A 1 331 ? -13.973 -19.622 20.678 1.00 94.19 331 ASP A CA 1
ATOM 2437 C C . ASP A 1 331 ? -13.028 -20.162 19.598 1.00 94.19 331 ASP A C 1
ATOM 2439 O O . ASP A 1 331 ? -13.422 -20.506 18.476 1.00 94.19 331 ASP A O 1
ATOM 2443 N N . ASP A 1 332 ? -11.749 -20.267 19.955 1.00 93.19 332 ASP A N 1
ATOM 2444 C CA . ASP A 1 332 ? -10.698 -20.752 19.060 1.00 93.19 332 ASP A CA 1
ATOM 2445 C C . ASP A 1 332 ? -10.848 -22.246 18.716 1.00 93.19 332 ASP A C 1
ATOM 2447 O O . ASP A 1 332 ? -10.338 -22.698 17.687 1.00 93.19 332 ASP A O 1
ATOM 2451 N N . ARG A 1 333 ? -11.588 -23.027 19.518 1.00 94.38 333 ARG A N 1
ATOM 2452 C CA . ARG A 1 333 ? -11.763 -24.478 19.307 1.00 94.38 333 ARG A CA 1
ATOM 2453 C C . ARG A 1 333 ? -12.577 -24.794 18.057 1.00 94.38 333 ARG A C 1
ATOM 2455 O O . ARG A 1 333 ? -12.428 -25.873 17.491 1.00 94.38 333 ARG A O 1
ATOM 2462 N N . ILE A 1 334 ? -13.413 -23.856 17.611 1.00 92.81 334 ILE A N 1
ATOM 2463 C CA . ILE A 1 334 ? -14.244 -24.012 16.411 1.00 92.81 334 ILE A CA 1
ATOM 2464 C C . ILE A 1 334 ? -13.375 -23.932 15.130 1.00 92.81 334 ILE A C 1
ATOM 2466 O O . ILE A 1 334 ? -13.805 -24.339 14.054 1.00 92.81 334 ILE A O 1
ATOM 2470 N N . GLY A 1 335 ? -12.126 -23.447 15.209 1.00 90.31 335 GLY A N 1
ATOM 2471 C CA . GLY A 1 335 ? -11.229 -23.327 14.049 1.00 90.31 335 GLY A CA 1
ATOM 2472 C C . GLY A 1 335 ? -11.680 -22.246 13.059 1.00 90.31 335 GLY A C 1
ATOM 2473 O O . GLY A 1 335 ? -12.500 -21.411 13.411 1.00 90.31 335 GLY A O 1
A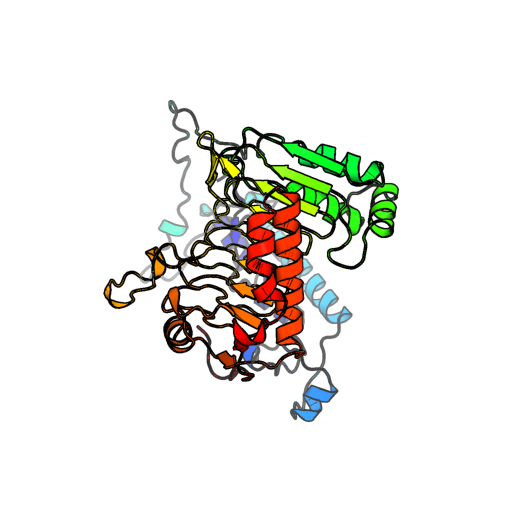TOM 2474 N N . ALA A 1 336 ? -11.145 -22.226 11.832 1.00 91.25 336 ALA A N 1
ATOM 2475 C CA . ALA A 1 336 ? -11.523 -21.264 10.778 1.00 91.25 336 ALA A CA 1
ATOM 2476 C C . ALA A 1 336 ? -11.515 -19.782 11.218 1.00 91.25 336 ALA A C 1
ATOM 2478 O O . ALA A 1 336 ? -12.380 -19.005 10.815 1.00 91.25 336 ALA A O 1
ATOM 2479 N N . LEU A 1 337 ? -10.530 -19.395 12.039 1.00 91.38 337 LEU A N 1
ATOM 2480 C CA . LEU A 1 337 ? -10.501 -18.094 12.713 1.00 91.38 337 LEU A CA 1
ATOM 2481 C C . LEU A 1 337 ? -10.698 -16.910 11.756 1.00 91.38 337 LEU A C 1
ATOM 2483 O O . LEU A 1 337 ? -11.492 -16.019 12.038 1.00 91.38 337 LEU A O 1
ATOM 2487 N N . GLY A 1 338 ? -10.040 -16.938 10.596 1.00 91.62 338 GLY A N 1
ATOM 2488 C CA . GLY A 1 338 ? -10.145 -15.864 9.608 1.00 91.62 338 GLY A CA 1
ATOM 2489 C C . GLY A 1 338 ? -11.561 -15.635 9.072 1.00 91.62 338 GLY A C 1
ATOM 2490 O O . GLY A 1 338 ? -11.893 -14.520 8.712 1.00 91.62 338 GLY A O 1
ATOM 2491 N N . ALA A 1 339 ? -12.440 -16.640 9.067 1.00 91.56 339 ALA A N 1
ATOM 2492 C CA . ALA A 1 339 ? -13.824 -16.447 8.629 1.00 91.56 339 ALA A CA 1
ATOM 2493 C C . ALA A 1 339 ? -14.696 -15.747 9.688 1.00 91.56 339 ALA A C 1
ATOM 2495 O O . ALA A 1 339 ? -15.714 -15.152 9.339 1.00 91.56 339 ALA A O 1
ATOM 2496 N N . ARG A 1 340 ? -14.313 -15.823 10.970 1.00 92.81 340 ARG A N 1
ATOM 2497 C CA . ARG A 1 340 ? -15.109 -15.313 12.098 1.00 92.81 340 ARG A CA 1
ATOM 2498 C C . ARG A 1 340 ? -14.580 -14.020 12.709 1.00 92.81 340 ARG A C 1
ATOM 2500 O O . ARG A 1 340 ? -15.374 -13.270 13.252 1.00 92.81 340 ARG A O 1
ATOM 2507 N N . ALA A 1 341 ? -13.278 -13.764 12.632 1.00 96.31 341 ALA A N 1
ATOM 2508 C CA . ALA A 1 341 ? -12.680 -12.560 13.203 1.00 96.31 341 ALA A CA 1
ATOM 2509 C C . ALA A 1 341 ? -13.204 -11.282 12.526 1.00 96.31 341 ALA A C 1
ATOM 2511 O O . ALA A 1 341 ? -13.545 -11.315 11.343 1.00 96.31 341 ALA A O 1
ATOM 2512 N N . ASN A 1 342 ? -13.225 -10.155 13.239 1.00 97.62 342 ASN A N 1
ATOM 2513 C CA . ASN A 1 342 ? -13.643 -8.865 12.676 1.00 97.62 342 ASN A CA 1
ATOM 2514 C C . ASN A 1 342 ? -12.677 -8.374 11.592 1.00 97.62 342 ASN A C 1
ATOM 2516 O O . ASN A 1 342 ? -13.092 -7.748 10.621 1.00 97.62 342 ASN A O 1
ATOM 2520 N N . CYS A 1 343 ? -11.393 -8.715 11.725 1.00 97.38 343 CYS A N 1
ATOM 2521 C CA . CYS A 1 343 ? -10.407 -8.627 10.653 1.00 97.38 343 CYS A CA 1
ATOM 2522 C C . CYS A 1 343 ? -10.109 -10.033 10.121 1.00 97.38 343 CYS A C 1
ATOM 2524 O O . CYS A 1 343 ? -9.548 -10.861 10.836 1.00 97.38 343 CYS A O 1
ATOM 2526 N N . LYS A 1 344 ? -10.445 -10.339 8.861 1.00 95.81 344 LYS A N 1
ATOM 2527 C CA . LYS A 1 344 ? -10.437 -11.740 8.368 1.00 95.81 344 LYS A CA 1
ATOM 2528 C C . LYS A 1 344 ? -9.038 -12.387 8.239 1.00 95.81 344 LYS A C 1
ATOM 2530 O O . LYS A 1 344 ? -8.923 -13.588 7.992 1.00 95.81 344 LYS A O 1
ATOM 2535 N N . GLY A 1 345 ? -7.961 -11.627 8.451 1.00 95.62 345 GLY A N 1
ATOM 2536 C CA . GLY A 1 345 ? -6.592 -12.135 8.612 1.00 95.62 345 GLY A CA 1
ATOM 2537 C C . GLY A 1 345 ? -5.532 -11.280 7.919 1.00 95.62 345 GLY A C 1
ATOM 2538 O O . GLY A 1 345 ? -5.850 -10.461 7.061 1.00 95.62 345 GLY A O 1
ATOM 2539 N N . PHE A 1 346 ? -4.261 -11.482 8.277 1.00 98.06 346 PHE A N 1
ATOM 2540 C CA . PHE A 1 346 ? -3.114 -10.702 7.780 1.00 98.06 346 PHE A CA 1
ATOM 2541 C C . PHE A 1 346 ? -3.259 -9.185 7.993 1.00 98.06 346 PHE A C 1
ATOM 2543 O O . PHE A 1 346 ? -2.755 -8.389 7.198 1.00 98.06 346 PHE A O 1
ATOM 2550 N N . ALA A 1 347 ? -3.968 -8.766 9.044 1.00 98.44 347 ALA A N 1
ATOM 2551 C CA . ALA A 1 347 ? -4.046 -7.355 9.393 1.00 98.44 347 ALA A CA 1
ATOM 2552 C C . ALA A 1 347 ? -2.636 -6.815 9.699 1.00 98.44 347 ALA A C 1
ATOM 2554 O O . ALA A 1 347 ? -1.834 -7.489 10.355 1.00 98.44 347 ALA A O 1
ATOM 2555 N N . PHE A 1 348 ? -2.332 -5.622 9.186 1.00 98.62 348 PHE A N 1
ATOM 2556 C CA . PHE A 1 348 ? -1.054 -4.915 9.358 1.00 98.62 348 PHE A CA 1
ATOM 2557 C C . PHE A 1 348 ? 0.177 -5.681 8.849 1.00 98.62 348 PHE A C 1
ATOM 2559 O O . PHE A 1 348 ? 1.305 -5.473 9.301 1.00 98.62 348 PHE A O 1
ATOM 2566 N N . GLU A 1 349 ? -0.025 -6.580 7.884 1.00 98.38 349 GLU A N 1
ATOM 2567 C CA . GLU A 1 349 ? 1.062 -7.261 7.184 1.00 98.38 349 GLU A CA 1
ATOM 2568 C C . GLU A 1 349 ? 1.969 -6.232 6.471 1.00 98.38 349 GLU A C 1
ATOM 2570 O O . GLU A 1 349 ? 1.490 -5.359 5.749 1.00 98.38 349 GLU A O 1
ATOM 2575 N N . TYR A 1 350 ? 3.287 -6.320 6.668 1.00 97.88 350 TYR A N 1
ATOM 2576 C CA . TYR A 1 350 ? 4.298 -5.392 6.138 1.00 97.88 350 TYR A CA 1
ATOM 2577 C C . TYR A 1 350 ? 4.089 -3.910 6.500 1.00 97.88 350 TYR A C 1
ATOM 2579 O O . TYR A 1 350 ? 4.543 -3.034 5.763 1.00 97.88 350 TYR A O 1
ATOM 2587 N N . MET A 1 351 ? 3.393 -3.608 7.600 1.00 98.25 351 MET A N 1
ATOM 2588 C CA . MET A 1 351 ? 3.224 -2.233 8.080 1.00 98.25 351 MET A CA 1
ATOM 2589 C C . MET A 1 351 ? 4.581 -1.608 8.454 1.00 98.25 351 MET A C 1
ATOM 2591 O O . MET A 1 351 ? 5.396 -2.224 9.143 1.00 98.25 351 MET A O 1
ATOM 2595 N N . THR A 1 352 ? 4.831 -0.387 7.977 1.00 97.50 352 THR A N 1
ATOM 2596 C CA . THR A 1 352 ? 6.083 0.364 8.175 1.00 97.50 352 THR A CA 1
ATOM 2597 C C . THR A 1 352 ? 5.884 1.693 8.905 1.00 97.50 352 THR A C 1
ATOM 2599 O O . THR A 1 352 ? 6.864 2.382 9.169 1.00 97.50 352 THR A O 1
ATOM 2602 N N . GLY A 1 353 ? 4.645 2.084 9.211 1.00 96.69 353 GLY A N 1
ATOM 2603 C CA . GLY A 1 353 ? 4.326 3.334 9.899 1.00 96.69 353 GLY A CA 1
ATOM 2604 C C . GLY A 1 353 ? 2.820 3.549 10.049 1.00 96.69 353 GLY A C 1
ATOM 2605 O O . GLY A 1 353 ? 2.029 2.860 9.407 1.00 96.69 353 GLY A O 1
ATOM 2606 N N . GLY A 1 354 ? 2.436 4.537 10.857 1.00 97.44 354 GLY A N 1
ATOM 2607 C CA . GLY A 1 354 ? 1.036 4.867 11.153 1.00 97.44 354 GLY A CA 1
ATOM 2608 C C . GLY A 1 354 ? 0.556 4.305 12.490 1.00 97.44 354 GLY A C 1
ATOM 2609 O O . GLY A 1 354 ? 1.301 3.600 13.180 1.00 97.44 354 GLY A O 1
ATOM 2610 N N . ARG A 1 355 ? -0.686 4.636 12.848 1.00 98.56 355 ARG A N 1
ATOM 2611 C CA . ARG A 1 355 ? -1.338 4.217 14.095 1.00 98.56 355 ARG A CA 1
ATOM 2612 C C . ARG A 1 355 ? -2.648 3.513 13.774 1.00 98.56 355 ARG A C 1
ATOM 2614 O O . ARG A 1 355 ? -3.401 3.961 12.910 1.00 98.56 355 ARG A O 1
ATOM 2621 N N . ALA A 1 356 ? -2.944 2.429 14.478 1.00 98.81 356 ALA A N 1
ATOM 2622 C CA . ALA A 1 356 ? -4.194 1.711 14.285 1.00 98.81 356 ALA A CA 1
ATOM 2623 C C . ALA A 1 356 ? -4.840 1.314 15.606 1.00 98.81 356 ALA A C 1
ATOM 2625 O O . ALA A 1 356 ? -4.170 0.763 16.469 1.00 98.81 356 ALA A O 1
ATOM 2626 N N . VAL A 1 357 ? -6.146 1.533 15.736 1.00 98.88 357 VAL A N 1
ATOM 2627 C CA . VAL A 1 357 ? -6.971 0.984 16.819 1.00 98.88 357 VAL A CA 1
ATOM 2628 C C . VAL A 1 357 ? -7.868 -0.109 16.251 1.00 98.88 357 VAL A C 1
ATOM 2630 O O . VAL A 1 357 ? -8.540 0.100 15.241 1.00 98.88 357 VAL A O 1
ATOM 2633 N N . VAL A 1 358 ? -7.897 -1.266 16.906 1.00 98.81 358 VAL A N 1
ATOM 2634 C CA . VAL A 1 358 ? -8.768 -2.399 16.575 1.00 98.81 358 VAL A CA 1
ATOM 2635 C C . VAL A 1 358 ? -9.677 -2.682 17.764 1.00 98.81 358 VAL A C 1
ATOM 2637 O O . VAL A 1 358 ? -9.195 -3.056 18.833 1.00 98.81 358 VAL A O 1
ATOM 2640 N N . LEU A 1 359 ? -10.987 -2.493 17.583 1.00 98.56 359 LEU A N 1
ATOM 2641 C CA . LEU A 1 359 ? -11.977 -2.680 18.647 1.00 98.56 359 LEU A CA 1
ATOM 2642 C C . LEU A 1 359 ? -12.421 -4.138 18.836 1.00 98.56 359 LEU A C 1
ATOM 2644 O O . LEU A 1 359 ? -12.900 -4.457 19.917 1.00 98.56 359 LEU A O 1
ATOM 2648 N N . GLY A 1 360 ? -12.250 -5.010 17.839 1.00 97.75 360 GLY A N 1
ATOM 2649 C CA . GLY A 1 360 ? -12.642 -6.428 17.894 1.00 97.75 360 GLY A CA 1
ATOM 2650 C C . GLY A 1 360 ? -11.494 -7.408 17.643 1.00 97.75 360 GLY A C 1
ATOM 2651 O O . GLY A 1 360 ? -10.328 -7.083 17.859 1.00 97.75 360 GLY A O 1
ATOM 2652 N N . ASP A 1 361 ? -11.807 -8.623 17.170 1.00 98.19 361 ASP A N 1
ATOM 2653 C CA . ASP A 1 361 ? -10.784 -9.648 16.898 1.00 98.19 361 ASP A CA 1
ATOM 2654 C C . ASP A 1 361 ? -9.932 -9.258 15.668 1.00 98.19 361 ASP A C 1
ATOM 2656 O O . ASP A 1 361 ? -10.460 -9.216 14.546 1.00 98.19 361 ASP A O 1
ATOM 2660 N N . PRO A 1 362 ? -8.611 -9.021 15.827 1.00 97.62 362 PRO A N 1
ATOM 2661 C CA . PRO A 1 362 ? -7.724 -8.652 14.722 1.00 97.62 362 PRO A CA 1
ATOM 2662 C C . PRO A 1 362 ? -7.418 -9.824 13.769 1.00 97.62 362 PRO A C 1
ATOM 2664 O O . PRO A 1 362 ? -6.789 -9.628 12.725 1.00 97.62 362 PRO A O 1
ATOM 2667 N N . GLY A 1 363 ? -7.861 -11.037 14.110 1.00 97.50 363 GLY A N 1
ATOM 2668 C CA . GLY A 1 363 ? -7.771 -12.220 13.264 1.00 97.50 363 GLY A CA 1
ATOM 2669 C C . GLY A 1 363 ? -6.365 -12.800 13.099 1.00 97.50 363 GLY A C 1
ATOM 2670 O O . GLY A 1 363 ? -5.387 -12.304 13.655 1.00 97.50 363 GLY A O 1
ATOM 2671 N N . PRO A 1 364 ? -6.238 -13.921 12.368 1.00 97.75 364 PRO A N 1
ATOM 2672 C CA . PRO A 1 364 ? -4.992 -14.676 12.290 1.00 97.75 364 PRO A CA 1
ATOM 2673 C C . PRO A 1 364 ? -3.918 -13.970 11.455 1.00 97.75 364 PRO A C 1
ATOM 2675 O O . PRO A 1 364 ? -4.215 -13.227 10.520 1.00 97.75 364 PRO A O 1
ATOM 2678 N N . TRP A 1 365 ? -2.657 -14.312 11.726 1.00 97.81 365 TRP A N 1
ATOM 2679 C CA . TRP A 1 365 ? -1.467 -13.817 11.019 1.00 97.81 365 TRP A CA 1
ATOM 2680 C C . TRP A 1 365 ? -1.246 -12.302 11.130 1.00 97.81 365 TRP A C 1
ATOM 2682 O O . TRP A 1 365 ? -0.645 -11.686 10.249 1.00 97.81 365 TRP A O 1
ATOM 2692 N N . LEU A 1 366 ? -1.697 -11.727 12.242 1.00 98.62 366 LEU A N 1
ATOM 2693 C CA . LEU A 1 366 ? -1.531 -10.326 12.609 1.00 98.62 366 LEU A CA 1
ATOM 2694 C C . LEU A 1 366 ? -0.052 -9.895 12.572 1.00 98.62 366 LEU A C 1
ATOM 2696 O O . LEU A 1 366 ? 0.829 -10.631 13.032 1.00 98.62 366 LEU A O 1
ATOM 2700 N N . CYS A 1 367 ? 0.207 -8.703 12.024 1.00 98.50 367 CYS A N 1
ATOM 2701 C CA . CYS A 1 367 ? 1.505 -8.013 12.006 1.00 98.50 367 CYS A CA 1
ATOM 2702 C C . CYS A 1 367 ? 2.660 -8.797 11.348 1.00 98.50 367 CYS A C 1
ATOM 2704 O O . CYS A 1 367 ? 3.832 -8.624 11.696 1.00 98.50 367 CYS A O 1
ATOM 2706 N N . SER A 1 368 ? 2.360 -9.675 10.385 1.00 97.50 368 SER A N 1
ATOM 2707 C CA . SER A 1 368 ? 3.383 -10.417 9.635 1.00 97.50 368 SER A CA 1
ATOM 2708 C C . SER A 1 368 ? 4.334 -9.459 8.906 1.00 97.50 368 SER A C 1
ATOM 2710 O O . SER A 1 368 ? 3.894 -8.685 8.064 1.00 97.50 368 SER A O 1
ATOM 2712 N N . GLY A 1 369 ? 5.632 -9.485 9.221 1.00 95.94 369 GLY A N 1
ATOM 2713 C CA . GLY A 1 369 ? 6.610 -8.588 8.592 1.00 95.94 369 GLY A CA 1
ATOM 2714 C C . GLY A 1 369 ? 6.428 -7.097 8.912 1.00 95.94 369 GLY A C 1
ATOM 2715 O O . GLY A 1 369 ? 6.958 -6.270 8.178 1.00 95.94 369 GLY A O 1
ATOM 2716 N N . MET A 1 370 ? 5.682 -6.744 9.964 1.00 97.00 370 MET A N 1
ATOM 2717 C CA . MET A 1 370 ? 5.572 -5.365 10.452 1.00 97.00 370 MET A CA 1
ATOM 2718 C C . MET A 1 370 ? 6.931 -4.869 10.971 1.00 97.00 370 MET A C 1
ATOM 2720 O O . MET A 1 370 ? 7.555 -5.530 11.801 1.00 97.00 370 MET A O 1
ATOM 2724 N N . THR A 1 371 ? 7.379 -3.707 10.492 1.00 96.12 371 THR A N 1
ATOM 2725 C CA . THR A 1 371 ? 8.668 -3.088 10.854 1.00 96.12 371 THR A CA 1
ATOM 2726 C C . THR A 1 371 ? 8.543 -1.661 11.386 1.00 96.12 371 THR A C 1
ATOM 2728 O O . THR A 1 371 ? 9.554 -1.078 11.765 1.00 96.12 371 THR A O 1
ATOM 2731 N N . GLY A 1 372 ? 7.345 -1.073 11.402 1.00 96.00 372 GLY A N 1
ATOM 2732 C CA . GLY A 1 372 ? 7.129 0.297 11.874 1.00 96.00 372 GLY A CA 1
ATOM 2733 C C . GLY A 1 372 ? 5.669 0.586 12.223 1.00 96.00 372 GLY A C 1
ATOM 2734 O O . GLY A 1 372 ? 4.779 -0.151 11.806 1.00 96.00 372 GLY A O 1
ATOM 2735 N N . GLY A 1 373 ? 5.447 1.677 12.961 1.00 97.25 373 GLY A N 1
ATOM 2736 C CA . GLY A 1 373 ? 4.137 2.098 13.470 1.00 97.25 373 GLY A CA 1
ATOM 2737 C C . GLY A 1 373 ? 3.657 1.287 14.678 1.00 97.25 373 GLY A C 1
ATOM 2738 O O . GLY A 1 373 ? 4.430 0.523 15.252 1.00 97.25 373 GLY A O 1
ATOM 2739 N N . VAL A 1 374 ? 2.395 1.475 15.070 1.00 98.56 374 VAL A N 1
ATOM 2740 C CA . VAL A 1 374 ? 1.811 0.878 16.285 1.00 98.56 374 VAL A CA 1
ATOM 2741 C C . VAL A 1 374 ? 0.360 0.447 16.060 1.00 98.56 374 VAL A C 1
ATOM 2743 O O . VAL A 1 374 ? -0.414 1.144 15.399 1.00 98.56 374 VAL A O 1
ATOM 2746 N N . VAL A 1 375 ? -0.004 -0.716 16.608 1.00 98.81 375 VAL A N 1
ATOM 2747 C CA . VAL A 1 375 ? -1.374 -1.251 16.581 1.00 98.81 375 VAL A CA 1
ATOM 2748 C C . VAL A 1 375 ? -1.861 -1.459 18.012 1.00 98.81 375 VAL A C 1
ATOM 2750 O O . VAL A 1 375 ? -1.241 -2.198 18.770 1.00 98.81 375 VAL A O 1
ATOM 2753 N N . TYR A 1 376 ? -2.986 -0.852 18.367 1.00 98.88 376 TYR A N 1
ATOM 2754 C CA . TYR A 1 376 ? -3.661 -1.000 19.650 1.00 98.88 376 TYR A CA 1
ATOM 2755 C C . TYR A 1 376 ? -4.850 -1.938 19.485 1.00 98.88 376 TYR A C 1
ATOM 2757 O O . TYR A 1 376 ? -5.743 -1.677 18.678 1.00 98.88 376 TYR A O 1
ATOM 2765 N N . VAL A 1 377 ? -4.871 -3.033 20.239 1.00 98.81 377 VAL A N 1
ATOM 2766 C CA . VAL A 1 377 ? -5.964 -4.013 20.196 1.00 98.81 377 VAL A CA 1
ATOM 2767 C C . VAL A 1 377 ? -6.723 -3.960 21.508 1.00 98.81 377 VAL A C 1
ATOM 2769 O O . VAL A 1 377 ? -6.108 -4.049 22.573 1.00 98.81 377 VAL A O 1
ATOM 2772 N N . ARG A 1 378 ? -8.047 -3.806 21.426 1.00 98.38 378 ARG A N 1
ATOM 2773 C CA . ARG A 1 378 ? -8.914 -3.815 22.603 1.00 98.38 378 ARG A CA 1
ATOM 2774 C C . ARG A 1 378 ? -8.847 -5.169 23.301 1.00 98.38 378 ARG A C 1
ATOM 2776 O O . ARG A 1 378 ? -8.850 -6.215 22.653 1.00 98.38 378 ARG A O 1
ATOM 2783 N N . GLN A 1 379 ? -8.832 -5.130 24.623 1.00 97.69 379 GLN A N 1
ATOM 2784 C CA . GLN A 1 379 ? -8.988 -6.274 25.498 1.00 97.69 379 GLN A CA 1
ATOM 2785 C C . GLN A 1 379 ? -10.394 -6.247 26.099 1.00 97.69 379 GLN A C 1
ATOM 2787 O O . GLN A 1 379 ? -10.857 -5.215 26.583 1.00 97.69 379 GLN A O 1
ATOM 2792 N N . GLU A 1 380 ? -11.095 -7.374 26.022 1.00 96.50 380 GLU A N 1
ATOM 2793 C CA . GLU A 1 380 ? -12.458 -7.513 26.530 1.00 96.50 380 GLU A CA 1
ATOM 2794 C C . GLU A 1 380 ? -12.690 -8.954 26.990 1.00 96.50 380 GLU A C 1
ATOM 2796 O O . GLU A 1 380 ? -12.820 -9.879 26.177 1.00 96.50 380 GLU A O 1
ATOM 2801 N N . ASP A 1 381 ? -12.760 -9.139 28.310 1.00 93.75 381 ASP A N 1
ATOM 2802 C CA . ASP A 1 381 ? -12.975 -10.445 28.939 1.00 93.75 381 ASP A CA 1
ATOM 2803 C C . ASP A 1 381 ? -14.308 -11.058 28.498 1.00 93.75 381 ASP A C 1
ATOM 2805 O O . ASP A 1 381 ? -14.386 -12.264 28.255 1.00 93.75 381 ASP A O 1
ATOM 2809 N N . GLY A 1 382 ? -15.346 -10.229 28.314 1.00 94.94 382 GLY A N 1
ATOM 2810 C CA . GLY A 1 382 ? -16.655 -10.675 27.829 1.00 94.94 382 GLY A CA 1
ATOM 2811 C C . GLY A 1 382 ? -16.611 -11.319 26.439 1.00 94.94 382 GLY A C 1
ATOM 2812 O O . GLY A 1 382 ? -17.476 -12.131 26.110 1.00 94.94 382 GLY A O 1
ATOM 2813 N N . TRP A 1 383 ? -15.584 -11.014 25.642 1.00 96.12 383 TRP A N 1
ATOM 2814 C CA . TRP A 1 383 ? -15.365 -11.596 24.319 1.00 96.12 383 TRP A CA 1
ATOM 2815 C C . TRP A 1 383 ? -14.286 -12.677 24.291 1.00 96.12 383 TRP A C 1
ATOM 2817 O O . TRP A 1 383 ? -13.993 -13.194 23.217 1.00 96.12 383 TRP A O 1
ATOM 2827 N N . ASN A 1 384 ? -13.691 -13.042 25.430 1.00 97.00 384 ASN A N 1
ATOM 2828 C CA . ASN A 1 384 ? -12.473 -13.859 25.490 1.00 97.00 384 ASN A CA 1
ATOM 2829 C C . ASN A 1 384 ? -11.315 -13.273 24.649 1.00 97.00 384 ASN A C 1
ATOM 2831 O O . ASN A 1 384 ? -10.511 -14.024 24.082 1.00 97.00 384 ASN A O 1
ATOM 2835 N N . LEU A 1 385 ? -11.241 -11.942 24.541 1.00 97.12 385 LEU A N 1
ATOM 2836 C CA . LEU A 1 385 ? -10.184 -11.231 23.826 1.00 97.12 385 LEU A CA 1
ATOM 2837 C C . LEU A 1 385 ? -9.204 -10.635 24.841 1.00 97.12 385 LEU A C 1
ATOM 2839 O O . LEU A 1 385 ? -9.226 -9.444 25.121 1.00 97.12 385 LEU A O 1
ATOM 2843 N N . ASP A 1 386 ? -8.356 -11.481 25.417 1.00 96.88 386 ASP A N 1
ATOM 2844 C CA . ASP A 1 386 ? -7.288 -11.087 26.339 1.00 96.88 386 ASP A CA 1
ATOM 2845 C C . ASP A 1 386 ? -5.924 -10.998 25.623 1.00 96.88 386 ASP A C 1
ATOM 2847 O O . ASP A 1 386 ? -5.794 -11.290 24.429 1.00 96.88 386 ASP A O 1
ATOM 2851 N N . GLU A 1 387 ? -4.858 -10.628 26.347 1.00 97.56 387 GLU A N 1
ATOM 2852 C CA . GLU A 1 387 ? -3.498 -10.611 25.777 1.00 97.56 387 GLU A CA 1
ATOM 2853 C C . GLU A 1 387 ? -3.121 -11.974 25.168 1.00 97.56 387 GLU A C 1
ATOM 2855 O O . GLU A 1 387 ? -2.481 -12.041 24.113 1.00 97.56 387 GLU A O 1
ATOM 2860 N N . ALA A 1 388 ? -3.515 -13.079 25.809 1.00 97.25 388 ALA A N 1
ATOM 2861 C CA . ALA A 1 388 ? -3.207 -14.414 25.319 1.00 97.25 388 ALA A CA 1
ATOM 2862 C C . ALA A 1 388 ? -3.907 -14.697 23.982 1.00 97.25 388 ALA A C 1
ATOM 2864 O O . ALA A 1 388 ? -3.315 -15.343 23.113 1.00 97.25 388 ALA A O 1
ATOM 2865 N N . ALA A 1 389 ? -5.141 -14.227 23.793 1.00 97.12 389 ALA A N 1
ATOM 2866 C CA . ALA A 1 389 ? -5.867 -14.296 22.535 1.00 97.12 389 ALA A CA 1
ATOM 2867 C C . ALA A 1 389 ? -5.157 -13.484 21.455 1.00 97.12 389 ALA A C 1
ATOM 2869 O O . ALA A 1 389 ? -4.823 -14.059 20.416 1.00 97.12 389 ALA A O 1
ATOM 2870 N N . VAL A 1 390 ? -4.816 -12.218 21.720 1.00 98.12 390 VAL A N 1
ATOM 2871 C CA . VAL A 1 390 ? -4.070 -11.371 20.769 1.00 98.12 390 VAL A CA 1
ATOM 2872 C C . VAL A 1 390 ? -2.730 -12.017 20.396 1.00 98.12 390 VAL A C 1
ATOM 2874 O O . VAL A 1 390 ? -2.377 -12.108 19.219 1.00 98.12 390 VAL A O 1
ATOM 2877 N N . ARG A 1 391 ? -2.015 -12.597 21.365 1.00 98.00 391 ARG A N 1
ATOM 2878 C CA . ARG A 1 391 ? -0.768 -13.336 21.120 1.00 98.00 391 ARG A CA 1
ATOM 2879 C C . ARG A 1 391 ? -0.958 -14.536 20.189 1.00 98.00 391 ARG A C 1
ATOM 2881 O O . ARG A 1 391 ? -0.079 -14.803 19.374 1.00 98.00 391 ARG A O 1
ATOM 2888 N N . ARG A 1 392 ? -2.091 -15.246 20.263 1.00 96.88 392 ARG A N 1
ATOM 2889 C CA . ARG A 1 392 ? -2.423 -16.344 19.329 1.00 96.88 392 ARG A CA 1
ATOM 2890 C C . ARG A 1 392 ? -2.729 -15.851 17.910 1.00 96.88 392 ARG A C 1
ATOM 2892 O O . ARG A 1 392 ? -2.614 -16.643 16.977 1.00 96.88 392 ARG A O 1
ATOM 2899 N N . ARG A 1 393 ? -3.114 -14.580 17.737 1.00 97.88 393 ARG A N 1
ATOM 2900 C CA . ARG A 1 393 ? -3.386 -13.967 16.424 1.00 97.88 393 ARG A CA 1
ATOM 2901 C C . ARG A 1 393 ? -2.112 -13.578 15.678 1.00 97.88 393 ARG A C 1
ATOM 2903 O O . ARG A 1 393 ? -2.126 -13.564 14.448 1.00 97.88 393 ARG A O 1
ATOM 2910 N N . LEU A 1 394 ? -1.015 -13.307 16.388 1.00 98.25 394 LEU A N 1
ATOM 2911 C CA . LEU A 1 394 ? 0.260 -12.921 15.780 1.00 98.25 394 LEU A CA 1
ATOM 2912 C C . LEU A 1 394 ? 0.770 -13.958 14.767 1.00 98.25 394 LEU A C 1
ATOM 2914 O O . LEU A 1 394 ? 0.754 -15.170 14.999 1.00 98.25 394 LEU A O 1
ATOM 2918 N N . SER A 1 395 ? 1.265 -13.468 13.629 1.00 97.25 395 SER A N 1
ATOM 2919 C CA . SER A 1 395 ? 1.987 -14.295 12.660 1.00 97.25 395 SER A CA 1
ATOM 2920 C C . SER A 1 395 ? 3.269 -14.859 13.272 1.00 97.25 395 SER A C 1
ATOM 2922 O O . SER A 1 395 ? 3.953 -14.196 14.047 1.00 97.25 395 SER A O 1
ATOM 2924 N N . LYS A 1 396 ? 3.683 -16.053 12.832 1.00 94.12 396 LYS A N 1
ATOM 2925 C CA . LYS A 1 396 ? 5.006 -16.607 13.174 1.00 94.12 396 LYS A CA 1
ATOM 2926 C C . LYS A 1 396 ? 6.162 -15.722 12.692 1.00 94.12 396 LYS A C 1
ATOM 2928 O O . LYS A 1 396 ? 7.249 -15.795 13.250 1.00 94.12 396 LYS A O 1
ATOM 2933 N N . ALA A 1 397 ? 5.931 -14.926 11.647 1.00 91.25 397 ALA A N 1
ATOM 2934 C CA . ALA A 1 397 ? 6.897 -13.976 11.105 1.00 91.25 397 ALA A CA 1
ATOM 2935 C C . ALA A 1 397 ? 6.766 -12.567 11.719 1.00 91.25 397 ALA A C 1
ATOM 2937 O O . ALA A 1 397 ? 7.489 -11.659 11.308 1.00 91.25 397 ALA A O 1
ATOM 2938 N N . ALA A 1 398 ? 5.847 -12.354 12.669 1.00 95.25 398 ALA A N 1
ATOM 2939 C CA . ALA A 1 398 ? 5.702 -11.072 13.345 1.00 95.25 398 ALA A CA 1
ATOM 2940 C C . ALA A 1 398 ? 6.861 -10.876 14.333 1.00 95.25 398 ALA A C 1
ATOM 2942 O O . ALA A 1 398 ? 6.964 -11.568 15.346 1.00 95.25 398 ALA A O 1
ATOM 2943 N N . LYS A 1 399 ? 7.745 -9.922 14.033 1.00 95.44 399 LYS A N 1
ATOM 2944 C CA . LYS A 1 399 ? 8.823 -9.489 14.930 1.00 95.44 399 LYS A CA 1
ATOM 2945 C C . LYS A 1 399 ? 8.338 -8.303 15.762 1.00 95.44 399 LYS A C 1
ATOM 2947 O O . LYS A 1 399 ? 8.803 -7.185 15.577 1.00 95.44 399 LYS A O 1
ATOM 2952 N N . VAL A 1 400 ? 7.362 -8.547 16.635 1.00 96.81 400 VAL A N 1
ATOM 2953 C CA . VAL A 1 400 ? 6.669 -7.512 17.423 1.00 96.81 400 VAL A CA 1
ATOM 2954 C C . VAL A 1 400 ? 6.598 -7.883 18.907 1.00 96.81 400 VAL A C 1
ATOM 2956 O O . VAL A 1 400 ? 6.685 -9.059 19.266 1.00 96.81 400 VAL A O 1
ATOM 2959 N N . SER A 1 401 ? 6.422 -6.885 19.769 1.00 97.06 401 SER A N 1
ATOM 2960 C CA . SER A 1 401 ? 6.169 -7.028 21.203 1.00 97.06 401 SER A CA 1
ATOM 2961 C C . SER A 1 401 ? 4.778 -6.515 21.561 1.00 97.06 401 SER A C 1
ATOM 2963 O O . SER A 1 401 ? 4.382 -5.444 21.111 1.00 97.06 401 SER A O 1
ATOM 2965 N N . LEU A 1 402 ? 4.078 -7.271 22.406 1.00 97.81 402 LEU A N 1
ATOM 2966 C CA . LEU A 1 402 ? 2.852 -6.846 23.081 1.00 97.81 402 LEU A CA 1
ATOM 2967 C C . LEU A 1 402 ? 3.239 -6.115 24.369 1.00 97.81 402 LEU A C 1
ATOM 2969 O O . LEU A 1 402 ? 3.971 -6.684 25.181 1.00 97.81 402 LEU A O 1
ATOM 2973 N N . VAL A 1 403 ? 2.793 -4.872 24.521 1.00 96.50 403 VAL A N 1
ATOM 2974 C CA . VAL A 1 403 ? 3.209 -3.959 25.589 1.00 96.50 403 VAL A CA 1
ATOM 2975 C C . VAL A 1 403 ? 1.965 -3.299 26.196 1.00 96.50 403 VAL A C 1
ATOM 2977 O O . VAL A 1 403 ? 1.272 -2.558 25.496 1.00 96.50 403 VAL A O 1
ATOM 2980 N N . PRO A 1 404 ? 1.651 -3.562 27.476 1.00 97.19 404 PRO A N 1
ATOM 2981 C CA . PRO A 1 404 ? 0.752 -2.713 28.249 1.00 97.19 404 PRO A CA 1
ATOM 2982 C C . PRO A 1 404 ? 1.371 -1.325 28.416 1.00 97.19 404 PRO A C 1
ATOM 2984 O O . PRO A 1 404 ? 2.592 -1.206 28.539 1.00 97.19 404 PRO A O 1
ATOM 2987 N N . PHE A 1 405 ? 0.549 -0.286 28.454 1.00 97.44 405 PHE A N 1
ATOM 2988 C CA . PHE A 1 405 ? 1.013 1.093 28.583 1.00 97.44 405 PHE A CA 1
ATOM 2989 C C . PHE A 1 405 ? 0.320 1.802 29.749 1.00 97.44 405 PHE A C 1
ATOM 2991 O O . PHE A 1 405 ? -0.717 1.359 30.226 1.00 97.44 405 PHE A O 1
ATOM 2998 N N . GLU A 1 406 ? 0.932 2.875 30.251 1.00 96.19 406 GLU A N 1
ATOM 2999 C CA . GLU A 1 406 ? 0.448 3.613 31.424 1.00 96.19 406 GLU A CA 1
ATOM 3000 C C . GLU A 1 406 ? -0.418 4.816 31.024 1.00 96.19 406 GLU A C 1
ATOM 3002 O O . GLU A 1 406 ? -0.269 5.378 29.930 1.00 96.19 406 GLU A O 1
ATOM 3007 N N . ALA A 1 407 ? -1.269 5.260 31.951 1.00 96.12 407 ALA A N 1
ATOM 3008 C CA . ALA A 1 407 ? -2.049 6.486 31.824 1.00 96.12 407 ALA A CA 1
ATOM 3009 C C . ALA A 1 407 ? -1.156 7.688 31.463 1.00 96.12 407 ALA A C 1
ATOM 3011 O O . ALA A 1 407 ? -0.126 7.940 32.093 1.00 96.12 407 ALA A O 1
ATOM 3012 N N . GLY A 1 408 ? -1.558 8.456 30.449 1.00 93.38 408 GLY A N 1
ATOM 3013 C CA . GLY A 1 408 ? -0.834 9.651 29.998 1.00 93.38 408 GLY A CA 1
ATOM 3014 C C . GLY A 1 408 ? 0.420 9.391 29.151 1.00 93.38 408 GLY A C 1
ATOM 3015 O O . GLY A 1 408 ? 1.045 10.359 28.712 1.00 93.38 408 GLY A O 1
ATOM 3016 N N . SER A 1 409 ? 0.771 8.129 28.881 1.00 97.31 409 SER A N 1
ATOM 3017 C CA . SER A 1 409 ? 1.798 7.769 27.894 1.00 97.31 409 SER A CA 1
ATOM 3018 C C . SER A 1 409 ? 1.426 8.224 26.473 1.00 97.31 409 SER A C 1
ATOM 3020 O O . SER A 1 409 ? 0.272 8.549 26.190 1.00 97.31 409 SER A O 1
ATOM 3022 N N . GLU A 1 410 ? 2.401 8.232 25.558 1.00 96.88 410 GLU A N 1
ATOM 3023 C CA . GLU A 1 410 ? 2.153 8.507 24.131 1.00 96.88 410 GLU A CA 1
ATOM 3024 C C . GLU A 1 410 ? 1.140 7.515 23.537 1.00 96.88 410 GLU A C 1
ATOM 3026 O O . GLU A 1 410 ? 0.248 7.907 22.789 1.00 96.88 410 GLU A O 1
ATOM 3031 N N . ASP A 1 411 ? 1.223 6.245 23.939 1.00 98.19 411 ASP A N 1
ATOM 3032 C CA . ASP A 1 411 ? 0.285 5.205 23.521 1.00 98.19 411 ASP A CA 1
ATOM 3033 C C . ASP A 1 411 ? -1.150 5.500 23.985 1.00 98.19 411 ASP A C 1
ATOM 3035 O O . ASP A 1 411 ? -2.083 5.422 23.183 1.00 98.19 411 ASP A O 1
ATOM 3039 N N . ALA A 1 412 ? -1.330 5.929 25.239 1.00 98.31 412 ALA A N 1
ATOM 3040 C CA . ALA A 1 412 ? -2.636 6.349 25.744 1.00 98.31 412 ALA A CA 1
ATOM 3041 C C . ALA A 1 412 ? -3.192 7.546 24.951 1.00 98.31 412 ALA A C 1
ATOM 3043 O O . ALA A 1 412 ? -4.340 7.522 24.510 1.00 98.31 412 ALA A O 1
ATOM 3044 N N . GLN A 1 413 ? -2.365 8.565 24.695 1.00 98.00 413 GLN A N 1
ATOM 3045 C CA . GLN A 1 413 ? -2.766 9.747 23.920 1.00 98.00 413 GLN A CA 1
ATOM 3046 C C . GLN A 1 413 ? -3.181 9.377 22.489 1.00 98.00 413 GLN A C 1
ATOM 3048 O O . GLN A 1 413 ? -4.231 9.818 22.023 1.00 98.00 413 GLN A O 1
ATOM 3053 N N . ASN A 1 414 ? -2.415 8.507 21.824 1.00 98.12 414 ASN A N 1
ATOM 3054 C CA . ASN A 1 414 ? -2.721 8.023 20.479 1.00 98.12 414 ASN A CA 1
ATOM 3055 C C . ASN A 1 414 ? -4.101 7.354 20.407 1.00 98.12 414 ASN A C 1
ATOM 3057 O O . ASN A 1 414 ? -4.886 7.652 19.505 1.00 98.12 414 ASN A O 1
ATOM 3061 N N . VAL A 1 415 ? -4.420 6.465 21.354 1.00 98.69 415 VAL A N 1
ATOM 3062 C CA . VAL A 1 415 ? -5.729 5.796 21.393 1.00 98.69 415 VAL A CA 1
ATOM 3063 C C . VAL A 1 415 ? -6.848 6.804 21.652 1.00 98.69 415 VAL A C 1
ATOM 3065 O O . VAL A 1 415 ? -7.847 6.798 20.927 1.00 98.69 415 VAL A O 1
ATOM 3068 N N . SER A 1 416 ? -6.681 7.704 22.627 1.00 98.44 416 SER A N 1
ATOM 3069 C CA . SER A 1 416 ? -7.671 8.744 22.933 1.00 98.44 416 SER A CA 1
ATOM 3070 C C . SER A 1 416 ? -7.959 9.645 21.727 1.00 98.44 416 SER A C 1
ATOM 3072 O O . SER A 1 416 ? -9.122 9.930 21.446 1.00 98.44 416 SER A O 1
ATOM 3074 N N . GLU A 1 417 ? -6.935 10.063 20.977 1.00 97.81 417 GLU A N 1
ATOM 3075 C CA . GLU A 1 417 ? -7.078 10.893 19.772 1.00 97.81 417 GLU A CA 1
ATOM 3076 C C . GLU A 1 417 ? -7.842 10.180 18.647 1.00 97.81 417 GLU A C 1
ATOM 3078 O O . GLU A 1 417 ? -8.763 10.745 18.039 1.00 97.81 417 GLU A O 1
ATOM 3083 N N . LEU A 1 418 ? -7.482 8.923 18.372 1.00 98.56 418 LEU A N 1
ATOM 3084 C CA . LEU A 1 418 ? -8.122 8.124 17.328 1.00 98.56 418 LEU A CA 1
ATOM 3085 C C . LEU A 1 418 ? -9.582 7.826 17.676 1.00 98.56 418 LEU A C 1
ATOM 3087 O O . LEU A 1 418 ? -10.469 7.996 16.834 1.00 98.56 418 LEU A O 1
ATOM 3091 N N . LEU A 1 419 ? -9.858 7.453 18.928 1.00 98.62 419 LEU A N 1
ATOM 3092 C CA . LEU A 1 419 ? -11.222 7.228 19.397 1.00 98.62 419 LEU A CA 1
ATOM 3093 C C . LEU A 1 419 ? -12.033 8.521 19.462 1.00 98.62 419 LEU A C 1
ATOM 3095 O O . LEU A 1 419 ? -13.220 8.489 19.149 1.00 98.62 419 LEU A O 1
ATOM 3099 N N . ALA A 1 420 ? -11.436 9.667 19.799 1.00 98.06 420 ALA A N 1
ATOM 3100 C CA . ALA A 1 420 ? -12.127 10.954 19.736 1.00 98.06 420 ALA A CA 1
ATOM 3101 C C . ALA A 1 420 ? -12.582 11.275 18.305 1.00 98.06 420 ALA A C 1
ATOM 3103 O O . ALA A 1 420 ? -13.738 11.651 18.095 1.00 98.06 420 ALA A O 1
ATOM 3104 N N . SER A 1 421 ? -11.710 11.050 17.319 1.00 97.44 421 SER A N 1
ATOM 3105 C CA . SER A 1 421 ? -12.037 11.241 15.901 1.00 97.44 421 SER A CA 1
ATOM 3106 C C . SER A 1 421 ? -13.141 10.285 15.439 1.00 97.44 421 SER A C 1
ATOM 3108 O O . SER A 1 421 ? -14.101 10.697 14.787 1.00 97.44 421 SER A O 1
ATOM 3110 N N . TYR A 1 422 ? -13.059 9.015 15.843 1.00 98.62 422 TYR A N 1
ATOM 3111 C CA . TYR A 1 422 ? -14.075 8.014 15.525 1.00 98.62 422 TYR A CA 1
ATOM 3112 C C . TYR A 1 422 ? -15.438 8.327 16.159 1.00 98.62 422 TYR A C 1
ATOM 3114 O O . TYR A 1 422 ? -16.466 8.292 15.483 1.00 98.62 422 TYR A O 1
ATOM 3122 N N . ARG A 1 423 ? -15.457 8.723 17.437 1.00 98.38 423 ARG A N 1
ATOM 3123 C CA . ARG A 1 423 ? -16.671 9.151 18.151 1.00 98.38 423 ARG A CA 1
ATOM 3124 C C . ARG A 1 423 ? -17.309 10.379 17.510 1.00 98.38 423 ARG A C 1
ATOM 3126 O O . ARG A 1 423 ? -18.531 10.430 17.399 1.00 98.38 423 ARG A O 1
ATOM 3133 N N . ALA A 1 424 ? -16.503 11.343 17.066 1.00 97.56 424 ALA A N 1
ATOM 3134 C CA . ALA A 1 424 ? -16.999 12.517 16.357 1.00 97.56 424 ALA A CA 1
ATOM 3135 C C . ALA A 1 424 ? -17.674 12.137 15.028 1.00 97.56 424 ALA A C 1
ATOM 3137 O O . ALA A 1 424 ? -18.749 12.654 14.729 1.00 97.56 424 ALA A O 1
ATOM 3138 N N . ALA A 1 425 ? -17.099 11.197 14.268 1.00 97.19 425 ALA A N 1
ATOM 3139 C CA . ALA A 1 425 ? -17.709 10.685 13.040 1.00 97.19 425 ALA A CA 1
ATOM 3140 C C . ALA A 1 425 ? -19.039 9.955 13.307 1.00 97.19 425 ALA A C 1
ATOM 3142 O O . ALA A 1 425 ? -20.029 10.203 12.618 1.00 97.19 425 ALA A O 1
ATOM 3143 N N . LEU A 1 426 ? -19.096 9.119 14.349 1.00 98.19 426 LEU A N 1
ATOM 3144 C CA . LEU A 1 426 ? -20.326 8.440 14.770 1.00 98.19 426 LEU A CA 1
ATOM 3145 C C . LEU A 1 426 ? -21.424 9.438 15.166 1.00 98.19 426 LEU A C 1
ATOM 3147 O O . LEU A 1 426 ? -22.534 9.360 14.636 1.00 98.19 426 LEU A O 1
ATOM 3151 N N . ALA A 1 427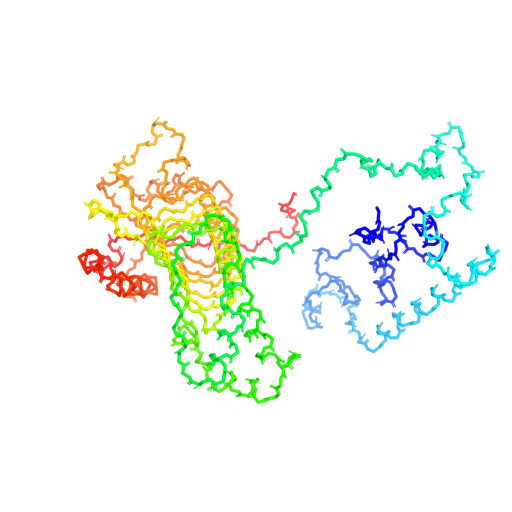 ? -21.116 10.417 16.020 1.00 97.56 427 ALA A N 1
ATOM 3152 C CA . ALA A 1 427 ? -22.062 11.463 16.418 1.00 97.56 427 ALA A CA 1
ATOM 3153 C C . ALA A 1 427 ? -22.547 12.287 15.210 1.00 97.56 427 ALA A C 1
ATOM 3155 O O . ALA A 1 427 ? -23.745 12.501 15.038 1.00 97.56 427 ALA A O 1
ATOM 3156 N N . ALA A 1 428 ? -21.639 12.662 14.299 1.00 94.88 428 ALA A N 1
ATOM 3157 C CA . ALA A 1 428 ? -21.987 13.366 13.063 1.00 94.88 428 ALA A CA 1
ATOM 3158 C C . ALA A 1 428 ? -22.892 12.542 12.124 1.00 94.88 428 ALA A C 1
ATOM 3160 O O . ALA A 1 428 ? -23.614 13.119 11.313 1.00 94.88 428 ALA A O 1
ATOM 3161 N N . SER A 1 429 ? -22.881 11.210 12.246 1.00 94.06 429 SER A N 1
ATOM 3162 C CA . SER A 1 429 ? -23.782 10.295 11.529 1.00 94.06 429 SER A CA 1
ATOM 3163 C C . SER A 1 429 ? -25.099 9.994 12.268 1.00 94.06 429 SER A C 1
ATOM 3165 O O . SER A 1 429 ? -25.867 9.144 11.824 1.00 94.06 429 SER A O 1
ATOM 3167 N N . GLY A 1 430 ? -25.375 10.670 13.391 1.00 94.75 430 GLY A N 1
ATOM 3168 C CA . GLY A 1 430 ? -26.586 10.466 14.196 1.00 94.75 430 GLY A CA 1
ATOM 3169 C C . GLY A 1 430 ? -26.523 9.268 15.151 1.00 94.75 430 GLY A C 1
ATOM 3170 O O . GLY A 1 430 ? -27.558 8.808 15.631 1.00 94.75 430 GLY A O 1
ATOM 3171 N N . GLN A 1 431 ? -25.326 8.748 15.436 1.00 96.69 431 GLN A N 1
ATOM 3172 C CA . GLN A 1 431 ? -25.101 7.578 16.292 1.00 96.69 431 GLN A CA 1
ATOM 3173 C C . GLN A 1 431 ? -24.579 7.975 17.685 1.00 96.69 431 GLN A C 1
ATOM 3175 O O . GLN A 1 431 ? -23.591 7.427 18.176 1.00 96.69 431 GLN A O 1
ATOM 3180 N N . ASP A 1 432 ? -25.243 8.930 18.344 1.00 97.19 432 ASP A N 1
ATOM 3181 C CA . ASP A 1 432 ? -24.800 9.497 19.631 1.00 97.19 432 ASP A CA 1
ATOM 3182 C C . ASP A 1 432 ? -24.657 8.451 20.745 1.00 97.19 432 ASP A C 1
ATOM 3184 O O . ASP A 1 432 ? -23.722 8.508 21.543 1.00 97.19 432 ASP A O 1
ATOM 3188 N N . ALA A 1 433 ? -25.563 7.470 20.793 1.00 96.88 433 ALA A N 1
ATOM 3189 C CA . ALA A 1 433 ? -25.512 6.395 21.784 1.00 96.88 433 ALA A CA 1
ATOM 3190 C C . ALA A 1 433 ? -24.251 5.530 21.625 1.00 96.88 433 ALA A C 1
ATOM 3192 O O . ALA A 1 433 ? -23.605 5.181 22.612 1.00 96.88 433 ALA A O 1
ATOM 3193 N N . GLU A 1 434 ? -23.871 5.234 20.382 1.00 96.81 434 GLU A N 1
ATOM 3194 C CA . GLU A 1 434 ? -22.671 4.459 20.076 1.00 96.81 434 GLU A CA 1
ATOM 3195 C C . GLU A 1 434 ? -21.401 5.275 20.347 1.00 96.81 434 GLU A C 1
ATOM 3197 O O . GLU A 1 434 ? -20.460 4.791 20.974 1.00 96.81 434 GLU A O 1
ATOM 3202 N N . ALA A 1 435 ? -21.403 6.561 19.984 1.00 97.69 435 ALA A N 1
ATOM 3203 C CA . ALA A 1 435 ? -20.319 7.476 20.328 1.00 97.69 435 ALA A CA 1
ATOM 3204 C C . ALA A 1 435 ? -20.136 7.616 21.854 1.00 97.69 435 ALA A C 1
ATOM 3206 O O . ALA A 1 435 ? -19.007 7.729 22.339 1.00 97.69 435 ALA A O 1
ATOM 3207 N N . ALA A 1 436 ? -21.224 7.599 22.630 1.00 97.75 436 ALA A N 1
ATOM 3208 C CA . ALA A 1 436 ? -21.177 7.626 24.090 1.00 97.75 436 ALA A CA 1
ATOM 3209 C C . ALA A 1 436 ? -20.635 6.314 24.680 1.00 97.75 436 ALA A C 1
ATOM 3211 O O . ALA A 1 436 ? -19.851 6.361 25.627 1.00 97.75 436 ALA A O 1
ATOM 3212 N N . ARG A 1 437 ? -20.980 5.156 24.096 1.00 96.88 437 ARG A N 1
ATOM 3213 C CA . ARG A 1 437 ? -20.487 3.834 24.527 1.00 96.88 437 ARG A CA 1
ATOM 3214 C C . ARG A 1 437 ? -18.961 3.725 24.473 1.00 96.88 437 ARG A C 1
ATOM 3216 O O . ARG A 1 437 ? -18.369 3.066 25.320 1.00 96.88 437 ARG A O 1
ATOM 3223 N N . LEU A 1 438 ? -18.328 4.402 23.515 1.00 97.19 438 LEU A N 1
ATOM 3224 C CA . LEU A 1 438 ? -16.871 4.416 23.344 1.00 97.19 438 LEU A CA 1
ATOM 3225 C C . LEU A 1 438 ? -16.144 5.433 24.240 1.00 97.19 438 LEU A C 1
ATOM 3227 O O . LEU A 1 438 ? -14.915 5.453 24.246 1.00 97.19 438 LEU A O 1
ATOM 3231 N N . ALA A 1 439 ? -16.860 6.295 24.971 1.00 96.25 439 ALA A N 1
ATOM 3232 C CA . ALA A 1 439 ? -16.231 7.326 25.799 1.00 96.25 439 ALA A CA 1
ATOM 3233 C C . ALA A 1 439 ? -15.291 6.754 26.880 1.00 96.25 439 ALA A C 1
ATOM 3235 O O . ALA A 1 439 ? -14.151 7.212 26.929 1.00 96.25 439 ALA A O 1
ATOM 3236 N N . PRO A 1 440 ? -15.675 5.716 27.657 1.00 97.00 440 PRO A N 1
ATOM 3237 C CA . PRO A 1 440 ? -14.792 5.152 28.681 1.00 97.00 440 PRO A CA 1
ATOM 3238 C C . PRO A 1 440 ? -13.480 4.610 28.098 1.00 97.00 440 PRO A C 1
ATOM 3240 O O . PRO A 1 440 ? -12.414 4.830 28.661 1.00 97.00 440 PRO A O 1
ATOM 3243 N N . LEU A 1 441 ? -13.550 3.993 26.911 1.00 97.31 441 LEU A N 1
ATOM 3244 C CA . LEU A 1 441 ? -12.381 3.457 26.207 1.00 97.31 441 LEU A CA 1
ATOM 3245 C C . LEU A 1 441 ? -11.380 4.550 25.806 1.00 97.31 441 LEU A C 1
ATOM 3247 O O . LEU A 1 441 ? -10.185 4.291 25.729 1.00 97.31 441 LEU A O 1
ATOM 3251 N N . ALA A 1 442 ? -11.869 5.759 25.520 1.00 95.44 442 ALA A N 1
ATOM 3252 C CA . ALA A 1 442 ? -11.037 6.906 25.166 1.00 95.44 442 ALA A CA 1
ATOM 3253 C C . ALA A 1 442 ? -10.518 7.670 26.394 1.00 95.44 442 ALA A C 1
ATOM 3255 O O . ALA A 1 442 ? -9.513 8.369 26.284 1.00 95.44 442 ALA A O 1
ATOM 3256 N N . GLU A 1 443 ? -11.211 7.576 27.531 1.00 96.69 443 GLU A N 1
ATOM 3257 C CA . GLU A 1 443 ? -10.855 8.251 28.785 1.00 96.69 443 GLU A CA 1
ATOM 3258 C C . GLU A 1 443 ? -9.764 7.510 29.567 1.00 96.69 443 GLU A C 1
ATOM 3260 O O . GLU A 1 443 ? -8.911 8.170 30.156 1.00 96.69 443 GLU A O 1
ATOM 3265 N N . ALA A 1 444 ? -9.776 6.172 29.542 1.00 97.19 444 ALA A N 1
ATOM 3266 C CA . ALA A 1 444 ? -8.792 5.313 30.211 1.00 97.19 444 ALA A CA 1
ATOM 3267 C C . ALA A 1 444 ? -8.299 4.183 29.277 1.00 97.19 444 ALA A C 1
ATOM 3269 O O . ALA A 1 444 ? -8.542 3.002 29.535 1.00 97.19 444 ALA A O 1
ATOM 3270 N N . PRO A 1 445 ? -7.658 4.506 28.139 1.00 98.00 445 PRO A N 1
ATOM 3271 C CA . PRO A 1 445 ? -7.246 3.505 27.152 1.00 98.00 445 PRO A CA 1
ATOM 3272 C C . PRO A 1 445 ? -6.279 2.447 27.708 1.00 98.00 445 PRO A C 1
ATOM 3274 O O . PRO A 1 445 ? -6.299 1.307 27.247 1.00 98.00 445 PRO A O 1
ATOM 3277 N N . GLU A 1 446 ? -5.465 2.791 28.706 1.00 97.88 446 GLU A N 1
ATOM 3278 C CA . GLU A 1 446 ? -4.540 1.882 29.394 1.00 97.88 446 GLU A CA 1
ATOM 3279 C C . GLU A 1 446 ? -5.225 0.673 30.046 1.00 97.88 446 GLU A C 1
ATOM 3281 O O . GLU A 1 446 ? -4.621 -0.394 30.145 1.00 97.88 446 GLU A O 1
ATOM 3286 N N . ASP A 1 447 ? -6.494 0.812 30.437 1.00 97.50 447 ASP A N 1
ATOM 3287 C CA . ASP A 1 447 ? -7.271 -0.255 31.072 1.00 97.50 447 ASP A CA 1
ATOM 3288 C C . ASP A 1 447 ? -7.922 -1.195 30.043 1.00 97.50 447 ASP A C 1
ATOM 3290 O O . ASP A 1 447 ? -8.483 -2.235 30.396 1.00 97.50 447 ASP A O 1
ATOM 3294 N N . HIS A 1 448 ? -7.883 -0.824 28.760 1.00 98.00 448 HIS A N 1
ATOM 3295 C CA . HIS A 1 448 ? -8.701 -1.437 27.718 1.00 98.00 448 HIS A CA 1
ATOM 3296 C C . HIS A 1 448 ? -7.922 -1.914 26.499 1.00 98.00 448 HIS A C 1
ATOM 3298 O O . HIS A 1 448 ? -8.498 -2.619 25.674 1.00 98.00 448 HIS A O 1
ATOM 3304 N N . PHE A 1 449 ? -6.659 -1.535 26.332 1.00 98.69 449 PHE A N 1
ATOM 3305 C CA . PHE A 1 449 ? -5.898 -1.841 25.126 1.00 98.69 449 PHE A CA 1
ATOM 3306 C C . PHE A 1 449 ? -4.501 -2.352 25.446 1.00 98.69 449 PHE A C 1
ATOM 3308 O O . PHE A 1 449 ? -3.849 -1.931 26.396 1.00 98.69 449 PHE A O 1
ATOM 3315 N N . ILE A 1 450 ? -4.004 -3.201 24.551 1.00 98.62 450 ILE A N 1
ATOM 3316 C CA . ILE A 1 450 ? -2.597 -3.582 24.502 1.00 98.62 450 ILE A CA 1
ATOM 3317 C C . ILE A 1 450 ? -1.963 -3.057 23.215 1.00 98.62 450 ILE A C 1
ATOM 3319 O O . ILE A 1 450 ? -2.559 -3.152 22.137 1.00 98.62 450 ILE A O 1
ATOM 3323 N N . ALA A 1 451 ? -0.755 -2.503 23.316 1.00 98.56 451 ALA A N 1
ATOM 3324 C CA . ALA A 1 451 ? -0.014 -2.000 22.167 1.00 98.56 451 ALA A CA 1
ATOM 3325 C C . ALA A 1 451 ? 0.852 -3.102 21.543 1.00 98.56 451 ALA A C 1
ATOM 3327 O O . ALA A 1 451 ? 1.474 -3.906 22.239 1.00 98.56 451 ALA A O 1
ATOM 3328 N N . ILE A 1 452 ? 0.918 -3.127 20.215 1.00 98.56 452 ILE A N 1
ATOM 3329 C CA . ILE A 1 452 ? 1.794 -3.995 19.431 1.00 98.56 452 ILE A CA 1
ATOM 3330 C C . ILE A 1 452 ? 2.825 -3.110 18.734 1.00 98.56 452 ILE A C 1
ATOM 3332 O O . ILE A 1 452 ? 2.501 -2.381 17.794 1.00 98.56 452 ILE A O 1
ATOM 3336 N N . HIS A 1 453 ? 4.072 -3.216 19.188 1.00 97.38 453 HIS A N 1
ATOM 3337 C CA . HIS A 1 453 ? 5.214 -2.452 18.683 1.00 97.38 453 HIS A CA 1
ATOM 3338 C C . HIS A 1 453 ? 6.182 -3.359 17.913 1.00 97.38 453 HIS A C 1
ATOM 3340 O O . HIS A 1 453 ? 6.413 -4.494 18.340 1.00 97.38 453 HIS A O 1
ATOM 3346 N N . PRO A 1 454 ? 6.787 -2.913 16.799 1.00 95.12 454 PRO A N 1
ATOM 3347 C CA . PRO A 1 454 ? 7.836 -3.667 16.126 1.00 95.12 454 PRO A CA 1
ATOM 3348 C C . PRO A 1 454 ? 9.076 -3.760 17.017 1.00 95.12 454 PRO A C 1
ATOM 3350 O O . PRO A 1 454 ? 9.501 -2.786 17.633 1.00 95.12 454 PRO A O 1
ATOM 3353 N N . VAL A 1 455 ? 9.694 -4.939 17.066 1.00 91.19 455 VAL A N 1
ATOM 3354 C CA . VAL A 1 455 ? 10.987 -5.103 17.730 1.00 91.19 455 VAL A CA 1
ATOM 3355 C C . VAL A 1 455 ? 12.043 -4.500 16.816 1.00 91.19 455 VAL A C 1
ATOM 3357 O O . VAL A 1 455 ? 12.218 -4.957 15.685 1.00 91.19 455 VAL A O 1
ATOM 3360 N N . THR A 1 456 ? 12.774 -3.501 17.303 1.00 67.19 456 THR A N 1
ATOM 3361 C CA . THR A 1 456 ? 13.884 -2.886 16.573 1.00 67.19 456 THR A CA 1
ATOM 3362 C C . THR A 1 456 ? 15.001 -3.914 16.373 1.00 67.19 456 THR A C 1
ATOM 3364 O O . THR A 1 456 ? 15.900 -4.067 17.195 1.00 67.19 456 THR A O 1
ATOM 3367 N N . GLN A 1 457 ? 14.942 -4.661 15.275 1.00 54.84 457 GLN A N 1
ATOM 3368 C CA . GLN A 1 457 ? 16.056 -5.446 14.764 1.00 54.84 457 GLN A CA 1
ATOM 3369 C C . GLN A 1 457 ? 16.385 -4.927 13.372 1.00 54.84 457 GLN A C 1
ATOM 3371 O O . GLN A 1 457 ? 15.550 -4.986 12.469 1.00 54.84 457 GLN A O 1
ATOM 3376 N N . GLN A 1 458 ? 17.616 -4.442 13.198 1.00 47.91 458 GLN A N 1
ATOM 3377 C CA . GLN A 1 458 ? 18.206 -4.302 11.871 1.00 47.91 458 GLN A CA 1
ATOM 3378 C C . GLN A 1 458 ? 18.049 -5.648 11.158 1.00 47.91 458 GLN A C 1
ATOM 3380 O O . GLN A 1 458 ? 18.445 -6.687 11.694 1.00 47.91 458 GLN A O 1
ATOM 3385 N N . ALA A 1 459 ? 17.413 -5.644 9.986 1.00 49.62 459 ALA A N 1
ATOM 3386 C CA . ALA A 1 459 ? 17.381 -6.823 9.138 1.00 49.62 459 ALA A CA 1
ATOM 3387 C C . ALA A 1 459 ? 18.830 -7.252 8.874 1.00 49.62 459 ALA A C 1
ATOM 3389 O O . ALA A 1 459 ? 19.649 -6.411 8.512 1.00 49.62 459 ALA A O 1
ATOM 3390 N N . ASP A 1 460 ? 19.151 -8.529 9.095 1.00 48.38 460 ASP A N 1
ATOM 3391 C CA . ASP A 1 460 ? 20.467 -9.060 8.749 1.00 48.38 460 ASP A CA 1
ATOM 3392 C C . ASP A 1 460 ? 20.610 -9.000 7.219 1.00 48.38 460 ASP A C 1
ATOM 3394 O O . ASP A 1 460 ? 19.899 -9.733 6.524 1.00 48.38 460 ASP A O 1
ATOM 3398 N N . PRO A 1 461 ? 21.493 -8.144 6.668 1.00 50.22 461 PRO A N 1
ATOM 3399 C CA . PRO A 1 461 ? 21.637 -7.988 5.224 1.00 50.22 461 PRO A CA 1
ATOM 3400 C C . PRO A 1 461 ? 22.194 -9.252 4.545 1.00 50.22 461 PRO A C 1
ATOM 3402 O O . PRO A 1 461 ? 22.194 -9.335 3.319 1.00 50.22 461 PRO A O 1
ATOM 3405 N N . ASN A 1 462 ? 22.652 -10.248 5.316 1.00 48.34 462 ASN A N 1
ATOM 3406 C CA . ASN A 1 462 ? 23.104 -11.538 4.794 1.00 48.34 462 ASN A CA 1
ATOM 3407 C C . ASN A 1 462 ? 21.964 -12.540 4.560 1.00 48.34 462 ASN A C 1
ATOM 3409 O O . ASN A 1 462 ? 22.210 -13.616 4.010 1.00 48.34 462 ASN A O 1
ATOM 3413 N N . ILE A 1 463 ? 20.734 -12.228 4.980 1.00 44.78 463 ILE A N 1
ATOM 3414 C CA . ILE A 1 463 ? 19.585 -13.128 4.870 1.00 44.78 463 ILE A CA 1
ATOM 3415 C C . ILE A 1 463 ? 18.584 -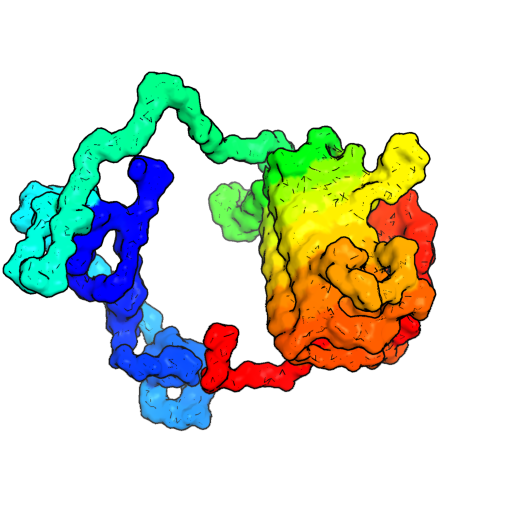12.538 3.874 1.00 44.78 463 ILE A C 1
ATOM 3417 O O . ILE A 1 463 ? 17.966 -11.505 4.125 1.00 44.78 463 ILE A O 1
ATOM 3421 N N . SER A 1 464 ? 18.418 -13.222 2.737 1.00 37.34 464 SER A N 1
ATOM 3422 C CA . SER A 1 464 ? 17.342 -12.939 1.781 1.00 37.34 464 SER A CA 1
ATOM 3423 C C . SER A 1 464 ? 15.987 -13.058 2.481 1.00 37.34 464 SER A C 1
ATOM 3425 O O . SER A 1 464 ? 15.745 -14.019 3.211 1.00 37.34 464 SER A O 1
ATOM 3427 N N . THR A 1 465 ? 15.112 -12.075 2.270 1.00 39.00 465 THR A N 1
ATOM 3428 C CA . THR A 1 465 ? 13.709 -12.132 2.724 1.00 39.00 465 THR A CA 1
ATOM 3429 C C . THR A 1 465 ? 12.798 -12.862 1.732 1.00 39.00 465 THR A C 1
ATOM 3431 O O . THR A 1 465 ? 11.624 -13.071 2.037 1.00 39.00 465 THR A O 1
ATOM 3434 N N . GLU A 1 466 ? 13.355 -13.273 0.588 1.00 34.25 466 GLU A N 1
ATOM 3435 C CA . GLU A 1 466 ? 12.766 -14.188 -0.398 1.00 34.25 466 GLU A CA 1
ATOM 3436 C C . GLU A 1 466 ? 13.352 -15.595 -0.287 1.00 34.25 466 GLU A C 1
ATOM 3438 O O . GLU A 1 466 ? 14.600 -15.696 -0.137 1.00 34.25 466 GLU A O 1
#

pLDDT: mean 87.12, std 16.53, range [33.56, 98.88]

Solvent-accessible surface area (backbone atoms only — not comparable to full-atom values): 24174 Å² total; per-residue (Å²): 114,93,89,58,84,40,72,43,64,78,91,54,79,48,42,69,53,49,50,50,46,20,15,68,42,26,75,42,76,51,65,61,69,50,49,43,40,38,47,63,51,82,80,80,85,44,53,86,72,49,65,34,41,56,37,75,44,42,87,64,54,72,68,57,30,53,75,72,63,45,92,65,64,40,74,61,60,66,68,67,30,52,52,26,41,54,51,50,55,49,53,41,51,54,46,36,51,53,52,28,50,75,71,74,38,94,51,73,73,76,40,44,45,43,17,73,80,55,77,89,88,70,61,71,90,82,48,81,57,61,85,74,32,52,60,81,60,91,70,57,78,63,74,58,91,87,49,86,75,84,69,71,63,88,68,68,59,76,84,60,62,42,64,63,50,43,54,48,25,55,71,64,81,45,67,34,76,44,80,48,63,92,52,39,63,81,50,39,38,46,58,24,65,28,25,51,52,54,52,31,26,64,72,50,52,98,41,64,70,69,48,22,56,40,48,69,72,65,58,51,88,61,86,83,23,62,38,34,39,40,35,33,35,93,52,19,35,34,8,43,24,32,31,23,44,21,28,62,29,39,33,40,40,33,24,6,32,37,33,34,26,29,32,22,43,8,64,17,16,36,42,36,27,30,50,16,77,42,99,86,71,48,78,42,58,4,27,38,23,38,32,22,30,27,45,10,45,24,32,41,36,38,28,46,17,35,34,28,38,22,31,32,23,36,14,45,36,24,37,37,38,38,47,15,59,69,92,59,59,62,62,76,88,77,50,72,52,34,82,70,28,29,22,26,15,32,24,30,22,44,12,53,21,28,44,33,42,31,57,27,43,56,20,38,36,21,32,26,55,23,70,31,38,40,40,33,36,42,47,38,76,85,36,56,32,43,73,70,46,55,59,68,18,44,20,96,62,32,49,59,42,83,42,78,56,53,85,83,35,73,69,29,50,54,49,23,54,53,43,50,54,45,28,51,54,33,40,77,72,73,34,50,71,61,27,55,69,50,43,64,54,36,75,46,28,42,85,32,34,39,36,39,36,44,55,95,63,83,75,59,84,91,56,74,96,117